Protein AF-A0A2V8MDI8-F1 (afdb_monomer_lite)

Radius of gyration: 28.92 Å; chains: 1; bounding box: 114×68×72 Å

Secondary structure (DSSP, 8-state):
----------------------PPPPPPP-EEEEEEE--TT-SS-TTS--EEEEEEEEETTTTEEEEEEEESS---TTEEEEEEEEE-S--GGG-EE-SSS-TT-EESEEEEEEEEEETTEEEEEEEEEEHHHHHTT-TTSSEES--EEEEETTEEEEEEEHHHH-S-SEEEEEEEEE-SS-EEEEESSSS-EEEETT-SS--S-EEETT--TTS--TT--PPPTTSPPEEEEE---SEEEEEE--TT--GGGGHHHHHHHTTTEEEEEEEPTTSTTPPPPPPPPTT--GGG-HHHHHHHHHHHHHHHHHT-SSPEEEEESTTHHHHHHHHHHH-TTT-SEEEEES------PBPTT-TTS-SBPPGGGHHHHIIIIIIIIIITTB-HHHHHH-SS-GGGG--S--

Structure (mmCIF, N/CA/C/O backbone):
data_AF-A0A2V8MDI8-F1
#
_entry.id   AF-A0A2V8MDI8-F1
#
loop_
_atom_site.group_PDB
_atom_site.id
_atom_site.type_symbol
_atom_site.label_atom_id
_atom_site.label_alt_id
_atom_site.label_comp_id
_atom_site.label_asym_id
_atom_site.label_entity_id
_atom_site.label_seq_id
_atom_site.pdbx_PDB_ins_code
_atom_site.Cartn_x
_atom_site.Cartn_y
_atom_site.Cartn_z
_atom_site.occupancy
_atom_site.B_iso_or_equiv
_atom_site.auth_seq_id
_atom_site.auth_comp_id
_atom_site.auth_asym_id
_atom_site.auth_atom_id
_atom_site.pdbx_PDB_model_num
ATOM 1 N N . MET A 1 1 ? 82.028 49.996 8.317 1.00 35.66 1 MET A N 1
ATOM 2 C CA . MET A 1 1 ? 81.806 48.561 8.607 1.00 35.66 1 MET A CA 1
ATOM 3 C C . MET A 1 1 ? 80.310 48.325 8.754 1.00 35.66 1 MET A C 1
ATOM 5 O O . MET A 1 1 ? 79.756 48.919 9.658 1.00 35.66 1 MET A O 1
ATOM 9 N N . ASN A 1 2 ? 79.725 47.508 7.859 1.00 35.44 2 ASN A N 1
ATOM 10 C CA . ASN A 1 2 ? 78.430 46.788 7.931 1.00 35.44 2 ASN A CA 1
ATOM 11 C C . ASN A 1 2 ? 77.159 47.577 8.335 1.00 35.44 2 ASN A C 1
ATOM 13 O O . ASN A 1 2 ? 77.135 48.230 9.357 1.00 35.44 2 ASN A O 1
ATOM 17 N N . LYS A 1 3 ? 75.997 47.499 7.679 1.00 35.97 3 LYS A N 1
ATOM 18 C CA . LYS A 1 3 ? 75.461 46.649 6.605 1.00 35.97 3 LYS A CA 1
ATOM 19 C C . LYS A 1 3 ? 74.169 47.324 6.098 1.00 35.97 3 LYS A C 1
ATOM 21 O O . LYS A 1 3 ? 73.467 47.983 6.857 1.00 35.97 3 LYS A O 1
ATOM 26 N N . ARG A 1 4 ? 73.864 47.104 4.818 1.00 37.66 4 ARG A N 1
ATOM 27 C CA . ARG A 1 4 ? 72.572 47.350 4.153 1.00 37.66 4 ARG A CA 1
ATOM 28 C C . ARG A 1 4 ? 71.419 46.646 4.893 1.00 37.66 4 ARG A C 1
ATOM 30 O O . ARG A 1 4 ? 71.612 45.501 5.285 1.00 37.66 4 ARG A O 1
ATOM 37 N N . GLN A 1 5 ? 70.216 47.225 4.917 1.00 37.34 5 GLN A N 1
ATOM 38 C CA . GLN A 1 5 ? 69.132 46.836 3.995 1.00 37.34 5 GLN A CA 1
ATOM 39 C C . GLN A 1 5 ? 67.846 47.645 4.212 1.00 37.34 5 GLN A C 1
ATOM 41 O O . GLN A 1 5 ? 67.424 47.947 5.321 1.00 37.34 5 GLN A O 1
ATOM 46 N N . SER A 1 6 ? 67.274 47.999 3.070 1.00 38.22 6 SER A N 1
ATOM 47 C CA . SER A 1 6 ? 66.087 48.793 2.811 1.00 38.22 6 SER A CA 1
ATOM 48 C C . SER A 1 6 ? 64.785 48.017 3.024 1.00 38.22 6 SER A C 1
ATOM 50 O O . SER A 1 6 ? 64.662 46.881 2.574 1.00 38.22 6 SER A O 1
ATOM 52 N N . SER A 1 7 ? 63.811 48.703 3.628 1.00 39.00 7 SER A N 1
ATOM 53 C CA . SER A 1 7 ? 62.407 48.818 3.200 1.00 39.00 7 SER A CA 1
ATOM 54 C C . SER A 1 7 ? 61.893 47.759 2.212 1.00 39.00 7 SER A C 1
ATOM 56 O O . SER A 1 7 ? 62.221 47.785 1.027 1.00 39.00 7 SER A O 1
ATOM 58 N N . THR A 1 8 ? 60.995 46.897 2.688 1.00 36.19 8 THR A N 1
ATOM 59 C CA . THR A 1 8 ? 59.968 46.259 1.855 1.00 36.19 8 THR A CA 1
ATOM 60 C C . THR A 1 8 ? 58.617 46.425 2.548 1.00 36.19 8 THR A C 1
ATOM 62 O O . THR A 1 8 ? 58.419 46.002 3.685 1.00 36.19 8 THR A O 1
ATOM 65 N N . SER A 1 9 ? 57.704 47.120 1.865 1.00 40.72 9 SER A N 1
ATOM 66 C CA . SER A 1 9 ? 56.305 47.276 2.261 1.00 40.72 9 SER A CA 1
ATOM 67 C C . SER A 1 9 ? 55.604 45.924 2.203 1.00 40.72 9 SER A C 1
ATOM 69 O O . SER A 1 9 ? 55.550 45.306 1.143 1.00 40.72 9 SER A O 1
ATOM 71 N N . ILE A 1 10 ? 55.036 45.483 3.324 1.00 39.34 10 ILE A N 1
ATOM 72 C CA . ILE A 1 10 ? 54.124 44.340 3.361 1.00 39.34 10 ILE A CA 1
ATOM 73 C C . ILE A 1 10 ? 52.701 44.897 3.368 1.00 39.34 10 ILE A C 1
ATOM 75 O O . ILE A 1 10 ? 52.201 45.375 4.387 1.00 39.34 10 ILE A O 1
ATOM 79 N N . SER A 1 11 ? 52.068 44.856 2.195 1.00 37.53 11 SER A N 1
ATOM 80 C CA . SER A 1 11 ? 50.639 45.093 2.010 1.00 37.53 11 SER A CA 1
ATOM 81 C C . SER A 1 11 ? 49.833 44.128 2.879 1.00 37.53 11 SER A C 1
ATOM 83 O O . SER A 1 11 ? 49.914 42.911 2.722 1.00 37.53 11 SER A O 1
ATOM 85 N N . ARG A 1 12 ? 49.031 44.675 3.795 1.00 35.91 12 ARG A N 1
ATOM 86 C CA . ARG A 1 12 ? 48.051 43.923 4.585 1.00 35.91 12 ARG A CA 1
ATOM 87 C C . ARG A 1 12 ? 46.831 43.612 3.716 1.00 35.91 12 ARG A C 1
ATOM 89 O O . ARG A 1 12 ? 45.889 44.395 3.679 1.00 35.91 12 ARG A O 1
ATOM 96 N N . ILE A 1 13 ? 46.839 42.470 3.034 1.00 41.38 13 ILE A N 1
ATOM 97 C CA . ILE A 1 13 ? 45.608 41.850 2.530 1.00 41.38 13 ILE A CA 1
ATOM 98 C C . ILE A 1 13 ? 45.066 40.975 3.662 1.00 41.38 13 ILE A C 1
ATOM 100 O O . ILE A 1 13 ? 45.601 39.908 3.951 1.00 41.38 13 ILE A O 1
ATOM 104 N N . ILE A 1 14 ? 44.024 41.456 4.338 1.00 41.16 14 ILE A N 1
ATOM 105 C CA . ILE A 1 14 ? 43.229 40.646 5.263 1.00 41.16 14 ILE A CA 1
ATOM 106 C C . ILE A 1 14 ? 42.260 39.832 4.401 1.00 41.16 14 ILE A C 1
ATOM 108 O O . ILE A 1 14 ? 41.264 40.357 3.911 1.00 41.16 14 ILE A O 1
ATOM 112 N N . VAL A 1 15 ? 42.572 38.554 4.183 1.00 37.84 15 VAL A N 1
ATOM 113 C CA . VAL A 1 15 ? 41.630 37.583 3.612 1.00 37.84 15 VAL A CA 1
ATOM 114 C C . VAL A 1 15 ? 40.701 37.137 4.739 1.00 37.84 15 VAL A C 1
ATOM 116 O O . VAL A 1 15 ? 41.093 36.359 5.606 1.00 37.84 15 VAL A O 1
ATOM 119 N N . LEU A 1 16 ? 39.471 37.653 4.750 1.00 36.50 16 LEU A N 1
ATOM 120 C CA . LEU A 1 16 ? 38.396 37.117 5.584 1.00 36.50 16 LEU A CA 1
ATOM 121 C C . LEU A 1 16 ? 37.930 35.796 4.950 1.00 36.50 16 LEU A C 1
ATOM 123 O O . LEU A 1 16 ? 37.140 35.787 4.008 1.00 36.50 16 LEU A O 1
ATOM 127 N N . LEU A 1 17 ? 38.455 34.670 5.434 1.00 38.25 17 LEU A N 1
ATOM 128 C CA . LEU A 1 17 ? 37.949 33.346 5.080 1.00 38.25 17 LEU A CA 1
ATOM 129 C C . LEU A 1 17 ? 36.625 33.136 5.833 1.00 38.25 17 LEU A C 1
ATOM 131 O O . LEU A 1 17 ? 36.609 32.731 6.995 1.00 38.25 17 LEU A O 1
ATOM 135 N N . ALA A 1 18 ? 35.501 33.461 5.197 1.00 40.12 18 ALA A N 1
ATOM 136 C CA . ALA A 1 18 ? 34.192 33.070 5.698 1.00 40.12 18 ALA A CA 1
ATOM 137 C C . ALA A 1 18 ? 34.060 31.545 5.556 1.00 40.12 18 ALA A C 1
ATOM 139 O O . ALA A 1 18 ? 33.726 31.040 4.484 1.00 40.12 18 ALA A O 1
ATOM 140 N N . LEU A 1 19 ? 34.341 30.806 6.635 1.00 35.66 19 LEU A N 1
ATOM 141 C CA . LEU A 1 19 ? 33.904 29.419 6.790 1.00 35.66 19 LEU A CA 1
ATOM 142 C C . LEU A 1 19 ? 32.373 29.413 6.827 1.00 35.66 19 LEU A C 1
ATOM 144 O O . LEU A 1 19 ? 31.744 29.459 7.882 1.00 35.66 19 LEU A O 1
ATOM 148 N N . THR A 1 20 ? 31.762 29.375 5.649 1.00 39.31 20 THR A N 1
ATOM 149 C CA . THR A 1 20 ? 30.387 28.920 5.510 1.00 39.31 20 THR A CA 1
ATOM 150 C C . THR A 1 20 ? 30.411 27.423 5.779 1.00 39.31 20 THR A C 1
ATOM 152 O O . THR A 1 20 ? 30.759 26.614 4.921 1.00 39.31 20 THR A O 1
ATOM 155 N N . VAL A 1 21 ? 30.082 27.046 7.014 1.00 40.62 21 VAL A N 1
ATOM 156 C CA . VAL A 1 21 ? 29.627 25.689 7.305 1.00 40.62 21 VAL A CA 1
ATOM 157 C C . VAL A 1 21 ? 28.322 25.535 6.533 1.00 40.62 21 VAL A C 1
ATOM 159 O O . VAL A 1 21 ? 27.250 25.898 7.010 1.00 40.62 21 VAL A O 1
ATOM 162 N N . THR A 1 22 ? 28.424 25.083 5.286 1.00 40.00 22 THR A N 1
ATOM 163 C CA . THR A 1 22 ? 27.281 24.569 4.549 1.00 40.00 22 THR A CA 1
ATOM 164 C C . THR A 1 22 ? 26.922 23.267 5.242 1.00 40.00 22 THR A C 1
ATOM 166 O O . THR A 1 22 ? 27.509 22.216 5.000 1.00 40.00 22 THR A O 1
ATOM 169 N N . THR A 1 23 ? 26.000 23.337 6.201 1.00 37.91 23 THR A N 1
ATOM 170 C CA . THR A 1 23 ? 25.294 22.130 6.602 1.00 37.91 23 THR A CA 1
ATOM 171 C C . THR A 1 23 ? 24.649 21.598 5.323 1.00 37.91 23 THR A C 1
ATOM 173 O O . THR A 1 23 ? 23.949 22.362 4.649 1.00 37.91 23 THR A O 1
ATOM 176 N N . PRO A 1 24 ? 24.926 20.349 4.900 1.00 40.81 24 PRO A N 1
ATOM 177 C CA . PRO A 1 24 ? 24.197 19.786 3.780 1.00 40.81 24 PRO A CA 1
ATOM 178 C C . PRO A 1 24 ? 22.722 19.908 4.142 1.00 40.81 24 PRO A C 1
ATOM 180 O O . PRO A 1 24 ? 22.312 19.469 5.222 1.00 40.81 24 PRO A O 1
ATOM 183 N N . ALA A 1 25 ? 21.947 20.583 3.289 1.00 42.53 25 ALA A N 1
ATOM 184 C CA . ALA A 1 25 ? 20.504 20.593 3.442 1.00 42.53 25 ALA A CA 1
ATOM 185 C C . ALA A 1 25 ? 20.081 19.128 3.618 1.00 42.53 25 ALA A C 1
ATOM 187 O O . ALA A 1 25 ? 20.572 18.285 2.855 1.00 42.53 25 ALA A O 1
ATOM 188 N N . PRO A 1 26 ? 19.269 18.792 4.638 1.00 45.97 26 PRO A N 1
ATOM 189 C CA . PRO A 1 26 ? 18.807 17.425 4.802 1.00 45.97 26 PRO A CA 1
ATOM 190 C C . PRO A 1 26 ? 18.234 16.995 3.458 1.00 45.97 26 PRO A C 1
ATOM 192 O O . PRO A 1 26 ? 17.391 17.702 2.899 1.00 45.97 26 PRO A O 1
ATOM 195 N N . ALA A 1 27 ? 18.782 15.916 2.892 1.00 56.91 27 ALA A N 1
ATOM 196 C CA . ALA A 1 27 ? 18.335 15.411 1.606 1.00 56.91 27 ALA A CA 1
ATOM 197 C C . ALA A 1 27 ? 16.815 15.272 1.691 1.00 56.91 27 ALA A C 1
ATOM 199 O O . ALA A 1 27 ? 16.312 14.561 2.563 1.00 56.91 27 ALA A O 1
ATOM 200 N N . ALA A 1 28 ? 16.093 16.033 0.865 1.00 60.69 28 ALA A N 1
ATOM 201 C CA . ALA A 1 28 ? 14.642 16.040 0.919 1.00 60.69 28 ALA A CA 1
ATOM 202 C C . ALA A 1 28 ? 14.148 14.598 0.763 1.00 60.69 28 ALA A C 1
ATOM 204 O O . ALA A 1 28 ? 14.608 13.879 -0.133 1.00 60.69 28 ALA A O 1
ATOM 205 N N . ALA A 1 29 ? 13.252 14.179 1.657 1.00 67.81 29 ALA A N 1
ATOM 206 C CA . ALA A 1 29 ? 12.680 12.844 1.635 1.00 67.81 29 ALA A CA 1
ATOM 207 C C . ALA A 1 29 ? 12.150 12.531 0.229 1.00 67.81 29 ALA A C 1
ATOM 209 O O . ALA A 1 29 ? 11.418 13.323 -0.375 1.00 67.81 29 ALA A O 1
ATOM 210 N N . GLN A 1 30 ? 12.560 11.391 -0.328 1.00 82.38 30 GLN A N 1
ATOM 211 C CA . GLN A 1 30 ? 12.100 10.985 -1.647 1.00 82.38 30 GLN A CA 1
ATOM 212 C C . GLN A 1 30 ? 10.733 10.324 -1.507 1.00 82.38 30 GLN A C 1
ATOM 214 O O . GLN A 1 30 ? 10.639 9.128 -1.240 1.00 82.38 30 GLN A O 1
ATOM 219 N N . VAL A 1 31 ? 9.680 11.119 -1.683 1.00 87.06 31 VAL A N 1
ATOM 220 C CA . VAL A 1 31 ? 8.302 10.629 -1.642 1.00 87.06 31 VAL A CA 1
ATOM 221 C C . VAL A 1 31 ? 7.923 10.027 -2.995 1.00 87.06 31 VAL A C 1
ATOM 223 O O . VAL A 1 31 ? 8.091 10.669 -4.036 1.00 87.06 31 VAL A O 1
ATOM 226 N N . TYR A 1 32 ? 7.420 8.793 -2.981 1.00 90.25 32 TYR A N 1
ATOM 227 C CA . TYR A 1 32 ? 6.930 8.082 -4.165 1.00 90.25 32 TYR A CA 1
ATOM 228 C C . TYR A 1 32 ? 5.430 7.828 -4.062 1.00 90.25 32 TYR A C 1
ATOM 230 O O . TYR A 1 32 ? 4.918 7.517 -2.991 1.00 90.25 32 TYR A O 1
ATOM 238 N N . THR A 1 33 ? 4.743 7.892 -5.200 1.00 89.50 33 THR A N 1
ATOM 239 C CA . THR A 1 33 ? 3.345 7.469 -5.347 1.00 89.50 33 THR A CA 1
ATOM 240 C C . THR A 1 33 ? 3.307 5.976 -5.631 1.00 89.50 33 THR A C 1
ATOM 242 O O . THR A 1 33 ? 3.827 5.541 -6.660 1.00 89.50 33 THR A O 1
ATOM 245 N N . VAL A 1 34 ? 2.685 5.185 -4.761 1.00 88.81 34 VAL A N 1
ATOM 246 C CA . VAL A 1 34 ? 2.497 3.750 -4.985 1.00 88.81 34 VAL A CA 1
ATOM 247 C C . VAL A 1 34 ? 1.394 3.529 -6.013 1.00 88.81 34 VAL A C 1
ATOM 249 O O . VAL A 1 34 ? 0.277 4.023 -5.864 1.00 88.81 34 VAL A O 1
ATOM 252 N N . LEU A 1 35 ? 1.722 2.767 -7.051 1.00 86.69 35 LEU A N 1
ATOM 253 C CA . LEU A 1 35 ? 0.827 2.434 -8.152 1.00 86.69 35 LEU A CA 1
ATOM 254 C C . LEU A 1 35 ? 0.089 1.120 -7.903 1.00 86.69 35 LEU A C 1
ATOM 256 O O . LEU A 1 35 ? -1.130 1.064 -8.041 1.00 86.69 35 LEU A O 1
ATOM 260 N N . THR A 1 36 ? 0.819 0.069 -7.530 1.00 84.69 36 THR A N 1
ATOM 261 C CA . THR A 1 36 ? 0.256 -1.270 -7.311 1.00 84.69 36 THR A CA 1
ATOM 262 C C . THR A 1 36 ? 1.203 -2.159 -6.491 1.00 84.69 36 THR A C 1
ATOM 264 O O . THR A 1 36 ? 2.363 -1.798 -6.272 1.00 84.69 36 THR A O 1
ATOM 267 N N . PHE A 1 37 ? 0.699 -3.318 -6.061 1.00 84.50 37 PHE A N 1
ATOM 268 C CA . PHE A 1 37 ? 1.418 -4.375 -5.344 1.00 84.50 37 PHE A CA 1
ATOM 269 C C . PHE A 1 37 ? 1.223 -5.723 -6.046 1.00 84.50 37 PHE A C 1
ATOM 271 O O . PHE A 1 37 ? 0.157 -5.935 -6.634 1.00 84.50 37 PHE A O 1
ATOM 278 N N . ASP A 1 38 ? 2.199 -6.620 -5.908 1.00 83.06 38 ASP A N 1
ATOM 279 C CA . ASP A 1 38 ? 2.033 -8.055 -6.187 1.00 83.06 38 ASP A CA 1
ATOM 280 C C . ASP A 1 38 ? 2.289 -8.915 -4.966 1.00 83.06 38 ASP A C 1
ATOM 282 O O . ASP A 1 38 ? 2.556 -8.397 -3.880 1.00 83.06 38 ASP A O 1
ATOM 286 N N . VAL A 1 39 ? 2.126 -10.224 -5.122 1.00 77.25 39 VAL A N 1
ATOM 287 C CA . VAL A 1 39 ? 2.213 -11.196 -4.040 1.00 77.25 39 VAL A CA 1
ATOM 288 C C . VAL A 1 39 ? 3.417 -12.071 -4.225 1.00 77.25 39 VAL A C 1
ATOM 290 O O . VAL A 1 39 ? 3.707 -12.531 -5.310 1.00 77.25 39 VAL A O 1
ATOM 293 N N . LYS A 1 40 ? 4.062 -12.376 -3.113 1.00 86.56 40 LYS A N 1
ATOM 294 C CA . LYS A 1 40 ? 5.263 -13.184 -3.110 1.00 86.56 40 LYS A CA 1
ATOM 295 C C . LYS A 1 40 ? 5.053 -14.552 -3.762 1.00 86.56 40 LYS A C 1
ATOM 297 O O . LYS A 1 40 ? 4.118 -15.284 -3.420 1.00 86.56 40 LYS A O 1
ATOM 302 N N . GLY A 1 41 ? 6.006 -14.932 -4.603 1.00 85.75 41 GLY A N 1
ATOM 303 C CA . GLY A 1 41 ? 6.132 -16.266 -5.177 1.00 85.75 41 GLY A CA 1
ATOM 304 C C . GLY A 1 41 ? 5.165 -16.563 -6.321 1.00 85.75 41 GLY A C 1
ATOM 305 O O . GLY A 1 41 ? 4.848 -17.735 -6.537 1.00 85.75 41 GLY A O 1
ATOM 306 N N . ASP A 1 42 ? 4.667 -15.544 -7.020 1.00 83.12 42 ASP A N 1
ATOM 307 C CA . ASP A 1 42 ? 3.931 -15.697 -8.282 1.00 83.12 42 ASP A CA 1
ATOM 308 C C . ASP A 1 42 ? 4.827 -15.601 -9.533 1.00 83.12 42 ASP A C 1
ATOM 310 O O . ASP A 1 42 ? 4.408 -16.035 -10.610 1.00 83.12 42 ASP A O 1
ATOM 314 N N . GLY A 1 43 ? 6.082 -15.167 -9.376 1.00 87.00 43 GLY A N 1
ATOM 315 C CA . GLY A 1 43 ? 7.115 -15.268 -10.405 1.00 87.00 43 GLY A CA 1
ATOM 316 C C . GLY A 1 43 ? 7.365 -16.705 -10.894 1.00 87.00 43 GLY A C 1
ATOM 317 O O . GLY A 1 43 ? 7.208 -17.692 -10.168 1.00 87.00 43 GLY A O 1
ATOM 318 N N . ARG A 1 44 ? 7.784 -16.833 -12.158 1.00 90.50 44 ARG A N 1
ATOM 319 C CA . ARG A 1 44 ? 7.941 -18.129 -12.845 1.00 90.50 44 ARG A CA 1
ATOM 320 C C . ARG A 1 44 ? 9.051 -19.011 -12.262 1.00 90.50 44 ARG A C 1
ATOM 322 O O . ARG A 1 44 ? 8.904 -20.233 -12.224 1.00 90.50 44 ARG A O 1
ATOM 329 N N . ASP A 1 45 ? 10.171 -18.405 -11.893 1.00 91.44 45 ASP A N 1
ATOM 330 C CA . ASP A 1 45 ? 11.357 -19.046 -11.336 1.00 91.44 45 ASP A CA 1
ATOM 331 C C . ASP A 1 45 ? 11.640 -18.460 -9.940 1.00 91.44 45 ASP A C 1
ATOM 333 O O . ASP A 1 45 ? 11.924 -17.262 -9.820 1.00 91.44 45 ASP A O 1
ATOM 337 N N . PRO A 1 46 ? 11.594 -19.278 -8.871 1.00 90.00 46 PRO A N 1
ATOM 338 C CA . PRO A 1 46 ? 11.837 -18.815 -7.506 1.00 90.00 46 PRO A CA 1
ATOM 339 C C . PRO A 1 46 ? 13.284 -18.358 -7.254 1.00 90.00 46 PRO A C 1
ATOM 341 O O . PRO A 1 46 ? 13.555 -17.774 -6.205 1.00 90.00 46 PRO A O 1
ATOM 344 N N . ALA A 1 47 ? 14.224 -18.632 -8.166 1.00 91.25 47 ALA A N 1
ATOM 345 C CA . ALA A 1 47 ? 15.606 -18.160 -8.076 1.00 91.25 47 ALA A CA 1
ATOM 346 C C . ALA A 1 47 ? 15.809 -16.741 -8.643 1.00 91.25 47 ALA A C 1
ATOM 348 O O . ALA A 1 47 ? 16.902 -16.182 -8.514 1.00 91.25 47 ALA A O 1
ATOM 349 N N . LEU A 1 48 ? 14.792 -16.159 -9.284 1.00 94.12 48 LEU A N 1
ATOM 350 C CA . LEU A 1 48 ? 14.857 -14.845 -9.924 1.00 94.12 48 LEU A CA 1
ATOM 351 C C . LEU A 1 48 ? 14.054 -13.787 -9.156 1.00 94.12 48 LEU A C 1
ATOM 353 O O . LEU A 1 48 ? 13.392 -14.067 -8.161 1.00 94.12 48 LEU A O 1
ATOM 357 N N . ALA A 1 49 ? 14.156 -12.538 -9.616 1.00 95.69 49 ALA A N 1
ATOM 358 C CA . ALA A 1 49 ? 13.476 -11.398 -9.012 1.00 95.69 49 ALA A CA 1
ATOM 359 C C . ALA A 1 49 ? 11.948 -11.576 -9.001 1.00 95.69 49 ALA A C 1
ATOM 361 O O . ALA A 1 49 ? 11.358 -11.902 -10.026 1.00 95.69 49 ALA A O 1
ATOM 362 N N . ASP A 1 50 ? 11.342 -11.299 -7.850 1.00 94.00 50 ASP A N 1
ATOM 363 C CA . ASP A 1 50 ? 9.906 -11.393 -7.562 1.00 94.00 50 ASP A CA 1
ATOM 364 C C . ASP A 1 50 ? 9.421 -10.007 -7.107 1.00 94.00 50 ASP A C 1
ATOM 366 O O . ASP A 1 50 ? 9.951 -9.458 -6.125 1.00 94.00 50 ASP A O 1
ATOM 370 N N . ALA A 1 51 ? 8.523 -9.386 -7.875 1.00 94.38 51 ALA A N 1
ATOM 371 C CA . ALA A 1 51 ? 8.134 -7.995 -7.701 1.00 94.38 51 ALA A CA 1
ATOM 372 C C . ALA A 1 51 ? 7.079 -7.837 -6.598 1.00 94.38 51 ALA A C 1
ATOM 374 O O . ALA A 1 51 ? 6.086 -8.541 -6.507 1.00 94.38 51 ALA A O 1
ATOM 375 N N . ALA A 1 52 ? 7.268 -6.834 -5.746 1.00 91.81 52 ALA A N 1
ATOM 376 C CA . ALA A 1 52 ? 6.391 -6.571 -4.610 1.00 91.81 52 ALA A CA 1
ATOM 377 C C . ALA A 1 52 ? 5.579 -5.283 -4.765 1.00 91.81 52 ALA A C 1
ATOM 379 O O . ALA A 1 52 ? 4.414 -5.226 -4.370 1.00 91.81 52 ALA A O 1
ATOM 380 N N . GLN A 1 53 ? 6.189 -4.215 -5.283 1.00 92.56 53 GLN A N 1
ATOM 381 C CA . GLN A 1 53 ? 5.540 -2.907 -5.386 1.00 92.56 53 GLN A CA 1
ATOM 382 C C . GLN A 1 53 ? 6.120 -2.082 -6.532 1.00 92.56 53 GLN A C 1
ATOM 384 O O . GLN A 1 53 ? 7.337 -1.971 -6.670 1.00 92.56 53 GLN A O 1
ATOM 389 N N . LEU A 1 54 ? 5.235 -1.436 -7.291 1.00 93.62 54 LEU A N 1
ATOM 390 C CA . LEU A 1 54 ? 5.590 -0.433 -8.282 1.00 93.62 54 LEU A CA 1
ATOM 391 C C . LEU A 1 54 ? 5.165 0.933 -7.755 1.00 93.62 54 LEU A C 1
ATOM 393 O O . LEU A 1 54 ? 4.007 1.139 -7.385 1.00 93.62 54 LEU A O 1
ATOM 397 N N . ALA A 1 55 ? 6.100 1.874 -7.741 1.00 93.69 55 ALA A N 1
ATOM 398 C CA . ALA A 1 55 ? 5.854 3.255 -7.363 1.00 93.69 55 ALA A CA 1
ATOM 399 C C . ALA A 1 55 ? 6.566 4.214 -8.323 1.00 93.69 55 ALA A C 1
ATOM 401 O O . ALA A 1 55 ? 7.542 3.839 -8.976 1.00 93.69 55 ALA A O 1
ATOM 402 N N . TYR A 1 56 ? 6.101 5.460 -8.402 1.00 94.12 56 TYR A N 1
ATOM 403 C CA . TYR A 1 56 ? 6.727 6.481 -9.240 1.00 94.12 56 TYR A CA 1
ATOM 404 C C . TYR A 1 56 ? 6.897 7.822 -8.531 1.00 94.12 56 TYR A C 1
ATOM 406 O O . TYR A 1 56 ? 6.164 8.167 -7.602 1.00 94.12 56 TYR A O 1
ATOM 414 N N . ARG A 1 57 ? 7.854 8.609 -9.018 1.00 92.75 57 ARG A N 1
ATOM 415 C CA . ARG A 1 57 ? 8.069 10.005 -8.633 1.00 92.75 57 ARG A CA 1
ATOM 416 C C . ARG A 1 57 ? 8.453 10.808 -9.867 1.00 92.75 57 ARG A C 1
ATOM 418 O O . ARG A 1 57 ? 9.348 10.405 -10.603 1.00 92.75 57 ARG A O 1
ATOM 425 N N . TYR A 1 58 ? 7.814 11.954 -10.073 1.00 92.25 58 TYR A N 1
ATOM 426 C CA . TYR A 1 58 ? 8.126 12.845 -11.190 1.00 92.25 58 TYR A CA 1
ATOM 427 C C . TYR A 1 58 ? 8.868 14.091 -10.705 1.00 92.25 58 TYR A C 1
ATOM 429 O O . TYR A 1 58 ? 8.312 14.906 -9.968 1.00 92.25 58 TYR A O 1
ATOM 437 N N . ASP A 1 59 ? 10.124 14.231 -11.122 1.00 91.38 59 ASP A N 1
ATOM 438 C CA . ASP A 1 59 ? 10.905 15.450 -10.937 1.00 91.38 59 ASP A CA 1
ATOM 439 C C . ASP A 1 59 ? 10.605 16.420 -12.087 1.00 91.38 59 ASP A C 1
ATOM 441 O O . ASP A 1 59 ? 11.130 16.291 -13.195 1.00 91.38 59 ASP A O 1
ATOM 445 N N . LYS A 1 60 ? 9.747 17.406 -11.807 1.00 89.50 60 LYS A N 1
ATOM 446 C CA . LYS A 1 60 ? 9.326 18.427 -12.779 1.00 89.50 60 LYS A CA 1
ATOM 447 C C . LYS A 1 60 ? 10.463 19.344 -13.224 1.00 89.50 60 LYS A C 1
ATOM 449 O O . LYS A 1 60 ? 10.393 19.874 -14.326 1.00 89.50 60 LYS A O 1
ATOM 454 N N . GLN A 1 61 ? 11.482 19.559 -12.388 1.00 90.56 61 GLN A N 1
ATOM 455 C CA . GLN A 1 61 ? 12.583 20.465 -12.730 1.00 90.56 61 GLN A CA 1
ATOM 456 C C . GLN A 1 61 ? 13.492 19.846 -13.792 1.00 90.56 61 GLN A C 1
ATOM 458 O O . GLN A 1 61 ? 13.986 20.552 -14.666 1.00 90.56 61 GLN A O 1
ATOM 463 N N . GLN A 1 62 ? 13.685 18.528 -13.729 1.00 93.06 62 GLN A N 1
ATOM 464 C CA . GLN A 1 62 ? 14.550 17.787 -14.651 1.00 93.06 62 GLN A CA 1
ATOM 465 C C . GLN A 1 62 ? 13.781 17.048 -15.758 1.00 93.06 62 GLN A C 1
ATOM 467 O O . GLN A 1 62 ? 14.402 16.401 -16.599 1.00 93.06 62 GLN A O 1
ATOM 472 N N . ASP A 1 63 ? 12.444 17.115 -15.748 1.00 94.44 63 ASP A N 1
ATOM 473 C CA . ASP A 1 63 ? 11.543 16.290 -16.568 1.00 94.44 63 ASP A CA 1
ATOM 474 C C . ASP A 1 63 ? 11.842 14.781 -16.451 1.00 94.44 63 ASP A C 1
ATOM 476 O O . ASP A 1 63 ? 11.758 14.023 -17.420 1.00 94.44 63 ASP A O 1
ATOM 480 N N . LEU A 1 64 ? 12.213 14.335 -15.245 1.00 95.44 64 LEU A N 1
ATOM 481 C CA . LEU A 1 64 ? 12.700 12.982 -14.986 1.00 95.44 64 LEU A CA 1
ATOM 482 C C . LEU A 1 64 ? 11.655 12.164 -14.224 1.00 95.44 64 LEU A C 1
ATOM 484 O O . LEU A 1 64 ? 11.267 12.501 -13.101 1.00 95.44 64 LEU A O 1
ATOM 488 N N . LEU A 1 65 ? 11.212 11.065 -14.830 1.00 96.00 65 LEU A N 1
ATOM 489 C CA . LEU A 1 65 ? 10.299 10.108 -14.223 1.00 96.00 65 LEU A CA 1
ATOM 490 C C . LEU A 1 65 ? 11.105 8.970 -13.594 1.00 96.00 65 LEU A C 1
ATOM 492 O O . LEU A 1 65 ? 11.818 8.241 -14.280 1.00 96.00 65 LEU A O 1
ATOM 496 N N . TRP A 1 66 ? 11.000 8.842 -12.275 1.00 96.75 66 TRP A N 1
ATOM 497 C CA . TRP A 1 66 ? 11.581 7.750 -11.505 1.00 96.75 66 TRP A CA 1
ATOM 498 C C . TRP A 1 66 ? 10.539 6.674 -11.260 1.00 96.75 66 TRP A C 1
ATOM 500 O O . TRP A 1 66 ? 9.487 6.962 -10.691 1.00 96.75 66 TRP A O 1
ATOM 510 N N . PHE A 1 67 ? 10.877 5.438 -11.599 1.00 97.75 67 PHE A N 1
ATOM 511 C CA . PHE A 1 67 ? 10.160 4.235 -11.206 1.00 97.75 67 PHE A CA 1
ATOM 512 C C . PHE A 1 67 ? 10.953 3.525 -10.113 1.00 97.75 67 PHE A C 1
ATOM 514 O O . PHE A 1 67 ? 12.163 3.341 -10.245 1.00 97.75 67 PHE A O 1
ATOM 521 N N . ARG A 1 68 ? 10.273 3.134 -9.038 1.00 96.62 68 ARG A N 1
ATOM 522 C CA . ARG A 1 68 ? 10.810 2.300 -7.961 1.00 96.62 68 ARG A CA 1
ATOM 523 C C . ARG A 1 68 ? 10.088 0.961 -7.998 1.00 96.62 68 ARG A C 1
ATOM 525 O O . ARG A 1 68 ? 8.869 0.923 -7.832 1.00 96.62 68 ARG A O 1
ATOM 532 N N . ILE A 1 69 ? 10.851 -0.106 -8.194 1.00 97.38 69 ILE A N 1
ATOM 533 C CA . ILE A 1 69 ? 10.361 -1.478 -8.251 1.00 97.38 69 ILE A CA 1
ATOM 534 C C . ILE A 1 69 ? 10.917 -2.198 -7.027 1.00 97.38 69 ILE A C 1
ATOM 536 O O . ILE A 1 69 ? 12.100 -2.534 -6.988 1.00 97.38 69 ILE A O 1
ATOM 540 N N . ALA A 1 70 ? 10.080 -2.358 -6.003 1.00 95.81 70 ALA A N 1
ATOM 541 C CA . ALA A 1 70 ? 10.424 -3.129 -4.815 1.00 95.81 70 ALA A CA 1
ATOM 542 C C . ALA A 1 70 ? 10.281 -4.615 -5.104 1.00 95.81 70 ALA A C 1
ATOM 544 O O . ALA A 1 70 ? 9.313 -5.006 -5.752 1.00 95.81 70 ALA A O 1
ATOM 545 N N . LEU A 1 71 ? 11.189 -5.424 -4.572 1.00 95.69 71 LEU A N 1
ATOM 546 C CA . LEU A 1 71 ? 11.174 -6.877 -4.687 1.00 95.69 71 LEU A CA 1
ATOM 547 C C . LEU A 1 71 ? 10.888 -7.530 -3.328 1.00 95.69 71 LEU A C 1
ATOM 549 O O . LEU A 1 71 ? 11.076 -6.918 -2.268 1.00 95.69 71 LEU A O 1
ATOM 553 N N . TYR A 1 72 ? 10.448 -8.786 -3.331 1.00 91.38 72 TYR A N 1
ATOM 554 C CA . TYR A 1 72 ? 10.384 -9.597 -2.107 1.00 91.38 72 TYR A CA 1
ATOM 555 C C . TYR A 1 72 ? 11.766 -10.070 -1.632 1.00 91.38 72 TYR A C 1
ATOM 557 O O . TYR A 1 72 ? 11.948 -10.329 -0.441 1.00 91.38 72 TYR A O 1
ATOM 565 N N . GLY A 1 73 ? 12.744 -10.128 -2.541 1.00 90.12 73 GLY A N 1
ATOM 566 C CA . GLY A 1 73 ? 14.149 -10.429 -2.264 1.00 90.12 73 GLY A CA 1
ATOM 567 C C . GLY A 1 73 ? 15.078 -9.221 -2.415 1.00 90.12 73 GLY A C 1
ATOM 568 O O . GLY A 1 73 ? 14.649 -8.101 -2.684 1.00 90.12 73 GLY A O 1
ATOM 569 N N . VAL A 1 74 ? 16.380 -9.456 -2.254 1.00 90.94 74 VAL A N 1
ATOM 570 C CA . VAL A 1 74 ? 17.410 -8.458 -2.578 1.00 90.94 74 VAL A CA 1
ATOM 571 C C . VAL A 1 74 ? 17.675 -8.509 -4.088 1.00 90.94 74 VAL A C 1
ATOM 573 O O . VAL A 1 74 ? 17.868 -9.608 -4.613 1.00 90.94 74 VAL A O 1
ATOM 576 N N . PRO A 1 75 ? 17.699 -7.368 -4.803 1.00 93.25 75 PRO A N 1
ATOM 577 C CA . PRO A 1 75 ? 18.099 -7.339 -6.205 1.00 93.25 75 PRO A CA 1
ATOM 578 C C . PRO A 1 75 ? 19.489 -7.953 -6.413 1.00 93.25 75 PRO A C 1
ATOM 580 O O . PRO A 1 75 ? 20.414 -7.690 -5.645 1.00 93.25 75 PRO A O 1
ATOM 583 N N . ASN A 1 76 ? 19.670 -8.731 -7.480 1.00 93.88 76 ASN A N 1
ATOM 584 C CA . ASN A 1 76 ? 21.005 -9.172 -7.875 1.00 93.88 76 ASN A CA 1
ATOM 585 C C . ASN A 1 76 ? 21.790 -7.975 -8.436 1.00 93.88 76 ASN A C 1
ATOM 587 O O . ASN A 1 76 ? 21.609 -7.573 -9.583 1.00 93.88 76 ASN A O 1
ATOM 591 N N . GLU A 1 77 ? 22.683 -7.409 -7.623 1.00 92.06 77 GLU A N 1
ATOM 592 C CA . GLU A 1 77 ? 23.468 -6.220 -7.984 1.00 92.06 77 GLU A CA 1
ATOM 593 C C . GLU A 1 77 ? 24.454 -6.449 -9.138 1.00 92.06 77 GLU A C 1
ATOM 595 O O . GLU A 1 77 ? 24.948 -5.492 -9.734 1.00 92.06 77 GLU A O 1
ATOM 600 N N . ASN A 1 78 ? 24.767 -7.704 -9.465 1.00 93.94 78 ASN A N 1
ATOM 601 C CA . ASN A 1 78 ? 25.683 -8.024 -10.556 1.00 93.94 78 ASN A CA 1
ATOM 602 C C . ASN A 1 78 ? 24.963 -8.175 -11.893 1.00 93.94 78 ASN A C 1
ATOM 604 O O . ASN A 1 78 ? 25.572 -7.911 -12.928 1.00 93.94 78 ASN A O 1
ATOM 608 N N . ALA A 1 79 ? 23.699 -8.595 -11.893 1.00 95.69 79 ALA A N 1
ATOM 609 C CA . ALA A 1 79 ? 22.905 -8.699 -13.108 1.00 95.69 79 ALA A CA 1
ATOM 610 C C . ALA A 1 79 ? 21.405 -8.707 -12.806 1.00 95.69 79 ALA A C 1
ATOM 612 O O . ALA A 1 79 ? 20.942 -9.487 -11.977 1.00 95.69 79 ALA A O 1
ATOM 613 N N . PHE A 1 80 ? 20.639 -7.891 -13.528 1.00 97.25 80 PHE A N 1
ATOM 614 C CA . PHE A 1 80 ? 19.181 -7.860 -13.422 1.00 97.25 80 PHE A CA 1
ATOM 615 C C . PHE A 1 80 ? 18.533 -7.405 -14.731 1.00 97.25 80 PHE A C 1
ATOM 617 O O . PHE A 1 80 ? 19.176 -6.793 -15.588 1.00 97.25 80 PHE A O 1
ATOM 624 N N . GLY A 1 81 ? 17.240 -7.693 -14.861 1.00 97.81 81 GLY A N 1
ATOM 625 C CA . GLY A 1 81 ? 16.388 -7.183 -15.926 1.00 97.81 81 GLY A CA 1
ATOM 626 C C . GLY A 1 81 ? 15.193 -6.443 -15.356 1.00 97.81 81 GLY A C 1
ATOM 627 O O . GLY A 1 81 ? 14.501 -6.958 -14.478 1.00 97.81 81 GLY A O 1
ATOM 628 N N . VAL A 1 82 ? 14.950 -5.242 -15.872 1.00 98.38 82 VAL A N 1
ATOM 629 C CA . VAL A 1 82 ? 13.710 -4.494 -15.665 1.00 98.38 82 VAL A CA 1
ATOM 630 C C . VAL A 1 82 ? 13.183 -4.013 -17.010 1.00 98.38 82 VAL A C 1
ATOM 632 O O . VAL A 1 82 ? 13.935 -3.468 -17.824 1.00 98.38 82 VAL A O 1
ATOM 635 N N . ASN A 1 83 ? 11.877 -4.157 -17.210 1.00 98.62 83 ASN A N 1
ATOM 636 C CA . ASN A 1 83 ? 11.137 -3.439 -18.235 1.00 98.62 83 ASN A CA 1
ATOM 637 C C . ASN A 1 83 ? 10.061 -2.568 -17.584 1.00 98.62 83 ASN A C 1
ATOM 639 O O . ASN A 1 83 ? 9.321 -3.041 -16.726 1.00 98.62 83 ASN A O 1
ATOM 643 N N . ILE A 1 84 ? 9.942 -1.311 -18.015 1.00 98.62 84 ILE A N 1
ATOM 644 C CA . ILE A 1 84 ? 8.727 -0.516 -17.799 1.00 98.62 84 ILE A CA 1
ATOM 645 C C . ILE A 1 84 ? 7.994 -0.485 -19.129 1.00 98.62 84 ILE A C 1
ATOM 647 O O . ILE A 1 84 ? 8.493 0.063 -20.115 1.00 98.62 84 ILE A O 1
ATOM 651 N N . VAL A 1 85 ? 6.838 -1.129 -19.160 1.00 98.38 85 VAL A N 1
ATOM 652 C CA . VAL A 1 85 ? 6.050 -1.359 -20.366 1.00 98.38 85 VAL A CA 1
ATOM 653 C C . VAL A 1 85 ? 4.907 -0.350 -20.347 1.00 98.38 85 VAL A C 1
ATOM 655 O O . VAL A 1 85 ? 4.145 -0.291 -19.379 1.00 98.38 85 VAL A O 1
ATOM 658 N N . ILE A 1 86 ? 4.830 0.501 -21.370 1.00 98.44 86 ILE A N 1
ATOM 659 C CA . ILE A 1 86 ? 4.068 1.751 -21.303 1.00 98.44 86 ILE A CA 1
ATOM 660 C C . ILE A 1 86 ? 3.093 1.851 -22.475 1.00 98.44 86 ILE A C 1
ATOM 662 O O . ILE A 1 86 ? 3.472 1.784 -23.646 1.00 98.44 86 ILE A O 1
ATOM 666 N N . ASP A 1 87 ? 1.831 2.078 -22.134 1.00 97.62 87 ASP A N 1
ATOM 667 C CA . ASP A 1 87 ? 0.838 2.647 -23.032 1.00 97.62 87 ASP A CA 1
ATOM 668 C C . ASP A 1 87 ? 0.856 4.169 -22.856 1.00 97.62 87 ASP A C 1
ATOM 670 O O . ASP A 1 87 ? 0.337 4.714 -21.871 1.00 97.62 87 ASP A O 1
ATOM 674 N N . SER A 1 88 ? 1.475 4.860 -23.813 1.00 95.12 88 SER A N 1
ATOM 675 C CA . SER A 1 88 ? 1.532 6.322 -23.847 1.00 95.12 88 SER A CA 1
ATOM 676 C C . SER A 1 88 ? 0.329 6.948 -24.565 1.00 95.12 88 SER A C 1
ATOM 678 O O . SER A 1 88 ? 0.317 8.140 -24.885 1.00 95.12 88 SER A O 1
ATOM 680 N N . GLY A 1 89 ? -0.718 6.167 -24.834 1.00 89.38 89 GLY A N 1
ATOM 681 C CA . GLY A 1 89 ? -1.908 6.615 -25.544 1.00 89.38 89 GLY A CA 1
ATOM 682 C C . GLY A 1 89 ? -1.725 6.684 -27.063 1.00 89.38 89 GLY A C 1
ATOM 683 O O . GLY A 1 89 ? -2.414 7.494 -27.685 1.00 89.38 89 GLY A O 1
ATOM 684 N N . GLY A 1 90 ? -0.742 5.981 -27.637 1.00 83.31 90 GLY A N 1
ATOM 685 C CA . GLY A 1 90 ? -0.541 5.901 -29.086 1.00 83.31 90 GLY A CA 1
ATOM 686 C C . GLY A 1 90 ? -1.692 5.192 -29.807 1.00 83.31 90 GLY A C 1
ATOM 687 O O . GLY A 1 90 ? -2.572 4.609 -29.176 1.00 83.31 90 GLY A O 1
ATOM 688 N N . ASP A 1 91 ? -1.695 5.235 -31.138 1.00 87.75 91 ASP A N 1
ATOM 689 C CA . ASP A 1 91 ? -2.722 4.554 -31.932 1.00 87.75 91 ASP A CA 1
ATOM 690 C C . ASP A 1 91 ? -2.631 3.033 -31.762 1.00 87.75 91 ASP A C 1
ATOM 692 O O . ASP A 1 91 ? -1.534 2.471 -31.701 1.00 87.75 91 ASP A O 1
ATOM 696 N N . ASP A 1 92 ? -3.772 2.338 -31.778 1.00 86.62 92 ASP A N 1
ATOM 697 C CA . ASP A 1 92 ? -3.829 0.877 -31.608 1.00 86.62 92 ASP A CA 1
ATOM 698 C C . ASP A 1 92 ? -2.974 0.104 -32.623 1.00 86.62 92 ASP A C 1
ATOM 700 O O . ASP A 1 92 ? -2.439 -0.953 -32.292 1.00 86.62 92 ASP A O 1
ATOM 704 N N . ALA A 1 93 ? -2.793 0.641 -33.835 1.00 88.94 93 ALA A N 1
ATOM 705 C CA . ALA A 1 93 ? -1.935 0.054 -34.867 1.00 88.94 93 ALA A CA 1
ATOM 706 C C . ALA A 1 93 ? -0.438 0.061 -34.499 1.00 88.94 93 ALA A C 1
ATOM 708 O O . ALA A 1 93 ? 0.340 -0.705 -35.062 1.00 88.94 93 ALA A O 1
ATOM 709 N N . THR A 1 94 ? -0.035 0.923 -33.563 1.00 90.25 94 THR A N 1
ATOM 710 C CA . THR A 1 94 ? 1.352 1.070 -33.089 1.00 90.25 94 THR A CA 1
ATOM 711 C C . THR A 1 94 ? 1.612 0.338 -31.777 1.00 90.25 94 THR A C 1
ATOM 713 O O . THR A 1 94 ? 2.713 0.423 -31.236 1.00 90.25 94 THR A O 1
ATOM 716 N N . ARG A 1 95 ? 0.609 -0.385 -31.266 1.00 95.56 95 ARG A N 1
ATOM 717 C CA . ARG A 1 95 ? 0.685 -1.126 -30.011 1.00 95.56 95 ARG A CA 1
ATOM 718 C C . ARG A 1 95 ? 0.848 -2.620 -30.252 1.00 95.56 95 ARG A C 1
ATOM 720 O O . ARG A 1 95 ? 0.356 -3.168 -31.235 1.00 95.56 95 ARG A O 1
ATOM 727 N N . MET A 1 96 ? 1.466 -3.304 -29.297 1.00 96.69 96 MET A N 1
ATOM 728 C CA . MET A 1 96 ? 1.501 -4.767 -29.256 1.00 96.69 96 MET A CA 1
ATOM 729 C C . MET A 1 96 ? 1.191 -5.284 -27.856 1.00 96.69 96 MET A C 1
ATOM 731 O O . MET A 1 96 ? 1.366 -4.567 -26.872 1.00 96.69 96 MET A O 1
ATOM 735 N N . ASN A 1 97 ? 0.734 -6.533 -27.768 1.00 96.88 97 ASN A N 1
ATOM 736 C CA . ASN A 1 97 ? 0.545 -7.195 -26.482 1.00 96.88 97 ASN A CA 1
ATOM 737 C C . ASN A 1 97 ? 1.904 -7.445 -25.815 1.00 96.88 97 ASN A C 1
ATOM 739 O O . ASN A 1 97 ? 2.862 -7.854 -26.479 1.00 96.88 97 ASN A O 1
ATOM 743 N N . TRP A 1 98 ? 1.969 -7.249 -24.501 1.00 96.38 98 TRP A N 1
ATOM 744 C CA . TRP A 1 98 ? 3.107 -7.672 -23.696 1.00 96.38 98 TRP A CA 1
ATOM 745 C C . TRP A 1 98 ? 3.288 -9.192 -23.776 1.00 96.38 98 TRP A C 1
ATOM 747 O O . TRP A 1 98 ? 2.319 -9.954 -23.758 1.00 96.38 98 TRP A O 1
ATOM 757 N N . TRP A 1 99 ? 4.536 -9.645 -23.897 1.00 94.31 99 TRP A N 1
ATOM 758 C CA . TRP A 1 99 ? 4.845 -11.068 -24.076 1.00 94.31 99 TRP A CA 1
ATOM 759 C C . TRP A 1 99 ? 5.061 -11.832 -22.763 1.00 94.31 99 TRP A C 1
ATOM 761 O O . TRP A 1 99 ? 5.186 -13.057 -22.811 1.00 94.31 99 TRP A O 1
ATOM 771 N N . GLY A 1 100 ? 5.123 -11.139 -21.620 1.00 92.69 100 GLY A N 1
ATOM 772 C CA . GLY A 1 100 ? 5.259 -11.744 -20.292 1.00 92.69 100 GLY A CA 1
ATOM 773 C C . GLY A 1 100 ? 3.970 -12.408 -19.785 1.00 92.69 100 GLY A C 1
ATOM 774 O O . GLY A 1 100 ? 3.206 -13.007 -20.549 1.00 92.69 100 GLY A O 1
ATOM 775 N N . GLY A 1 101 ? 3.739 -12.332 -18.478 1.00 88.19 101 GLY A N 1
ATOM 776 C CA . GLY A 1 101 ? 2.564 -12.857 -17.781 1.00 88.19 101 GLY A CA 1
ATOM 777 C C . GLY A 1 101 ? 1.285 -12.064 -18.070 1.00 88.19 101 GLY A C 1
ATOM 778 O O . GLY A 1 101 ? 0.257 -12.657 -18.403 1.00 88.19 101 GLY A O 1
ATOM 779 N N . ASN A 1 102 ? 1.348 -10.730 -18.054 1.00 91.00 102 ASN A N 1
ATOM 780 C CA . ASN A 1 102 ? 0.218 -9.834 -18.315 1.00 91.00 102 ASN A CA 1
ATOM 781 C C . ASN A 1 102 ? -0.021 -9.638 -19.826 1.00 91.00 102 ASN A C 1
ATOM 783 O O . ASN A 1 102 ? 0.116 -8.549 -20.385 1.00 91.00 102 ASN A O 1
ATOM 787 N N . LYS A 1 103 ? -0.396 -10.724 -20.510 1.00 91.81 103 LYS A N 1
ATOM 788 C CA . LYS A 1 103 ? -0.561 -10.776 -21.979 1.00 91.81 103 LYS A CA 1
ATOM 789 C C . LYS A 1 103 ? -1.692 -9.909 -22.532 1.00 91.81 103 LYS A C 1
ATOM 791 O O . LYS A 1 103 ? -1.798 -9.732 -23.745 1.00 91.81 103 LYS A O 1
ATOM 796 N N . THR A 1 104 ? -2.571 -9.415 -21.664 1.00 91.31 104 THR A N 1
ATOM 797 C CA . THR A 1 104 ? -3.682 -8.535 -22.046 1.00 91.31 104 THR A CA 1
ATOM 798 C C . THR A 1 104 ? -3.266 -7.076 -22.167 1.00 91.31 104 THR A C 1
ATOM 800 O O . THR A 1 104 ? -3.960 -6.307 -22.832 1.00 91.31 104 THR A O 1
ATOM 803 N N . PHE A 1 105 ? -2.158 -6.679 -21.533 1.00 94.44 105 PHE A N 1
ATOM 804 C CA . PHE A 1 105 ? -1.680 -5.307 -21.607 1.00 94.44 105 PHE A CA 1
ATOM 805 C C . PHE A 1 105 ? -1.073 -5.021 -22.984 1.00 94.44 105 PHE A C 1
ATOM 807 O O . PHE A 1 105 ? -0.240 -5.781 -23.480 1.00 94.44 105 PHE A O 1
ATOM 814 N N . LYS A 1 106 ? -1.491 -3.912 -23.598 1.00 97.00 106 LYS A N 1
ATOM 815 C CA . LYS A 1 106 ? -0.959 -3.414 -24.869 1.00 97.00 106 LYS A CA 1
ATOM 816 C C . LYS A 1 106 ? -0.096 -2.193 -24.621 1.00 97.00 106 LYS A C 1
ATOM 818 O O . LYS A 1 106 ? -0.498 -1.322 -23.861 1.00 97.00 106 LYS A O 1
ATOM 823 N N . PHE A 1 107 ? 1.040 -2.104 -25.299 1.00 98.00 107 PHE A N 1
ATOM 824 C CA . PHE A 1 107 ? 2.001 -1.024 -25.096 1.00 98.00 107 PHE A CA 1
ATOM 825 C C . PHE A 1 107 ? 2.542 -0.487 -26.419 1.00 98.00 107 PHE A C 1
ATOM 827 O O . PHE A 1 107 ? 2.544 -1.198 -27.424 1.00 98.00 107 PHE A O 1
ATOM 834 N N . ASP A 1 108 ? 3.013 0.760 -26.399 1.00 97.81 108 ASP A N 1
ATOM 835 C CA . ASP A 1 108 ? 3.642 1.454 -27.535 1.00 97.81 108 ASP A CA 1
ATOM 836 C C . ASP A 1 108 ? 5.070 1.950 -27.228 1.00 97.81 108 ASP A C 1
ATOM 838 O O . ASP A 1 108 ? 5.808 2.351 -28.138 1.00 97.81 108 ASP A O 1
ATOM 842 N N . LYS A 1 109 ? 5.477 1.912 -25.953 1.00 98.19 109 LYS A N 1
ATOM 843 C CA . LYS A 1 109 ? 6.816 2.271 -25.481 1.00 98.19 109 LYS A CA 1
ATOM 844 C C . LYS A 1 109 ? 7.331 1.254 -24.475 1.00 98.19 109 LYS A C 1
ATOM 846 O O . LYS A 1 109 ? 6.578 0.703 -23.672 1.00 98.19 109 LYS A O 1
ATOM 851 N N . LEU A 1 110 ? 8.639 1.041 -24.507 1.00 98.44 110 LEU A N 1
ATOM 852 C CA . LEU A 1 110 ? 9.332 0.115 -23.628 1.00 98.44 110 LEU A CA 1
ATOM 853 C C . LEU A 1 110 ? 10.593 0.777 -23.083 1.00 98.44 110 LEU A C 1
ATOM 855 O O . LEU A 1 110 ? 11.488 1.124 -23.846 1.00 98.44 110 LEU A O 1
ATOM 859 N N . VAL A 1 111 ? 10.685 0.921 -21.766 1.00 98.75 111 VAL A N 1
ATOM 860 C CA . VAL A 1 111 ? 11.944 1.250 -21.088 1.00 98.75 111 VAL A CA 1
ATOM 861 C C . VAL A 1 111 ? 12.600 -0.065 -20.695 1.00 98.75 111 VAL A C 1
ATOM 863 O O . VAL A 1 111 ? 11.968 -0.879 -20.025 1.00 98.75 111 VAL A O 1
ATOM 866 N N . THR A 1 112 ? 13.849 -0.278 -21.093 1.00 98.62 112 THR A N 1
ATOM 867 C CA . THR A 1 112 ? 14.574 -1.535 -20.868 1.00 98.62 11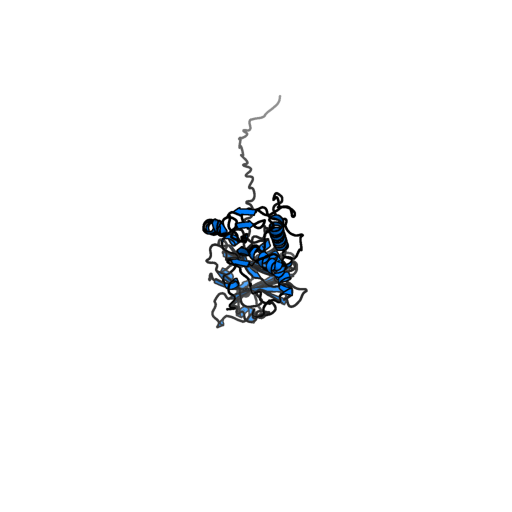2 THR A CA 1
ATOM 868 C C . THR A 1 112 ? 15.875 -1.273 -20.129 1.00 98.62 112 THR A C 1
ATOM 870 O O . THR A 1 112 ? 16.677 -0.442 -20.551 1.00 98.62 112 THR A O 1
ATOM 873 N N . ALA A 1 113 ? 16.093 -2.016 -19.049 1.00 98.31 113 ALA A N 1
ATOM 874 C CA . ALA A 1 113 ? 17.357 -2.107 -18.335 1.00 98.31 113 ALA A CA 1
ATOM 875 C C . ALA A 1 113 ? 17.682 -3.585 -18.100 1.00 98.31 113 ALA A C 1
ATOM 877 O O . ALA A 1 113 ? 17.337 -4.150 -17.065 1.00 98.31 113 ALA A O 1
ATOM 878 N N . TRP A 1 114 ? 18.305 -4.222 -19.088 1.00 97.94 114 TRP A N 1
ATOM 879 C CA . TRP A 1 114 ? 18.814 -5.591 -18.994 1.00 97.94 114 TRP A CA 1
ATOM 880 C C . TRP A 1 114 ? 20.325 -5.525 -18.912 1.00 97.94 114 TRP A C 1
ATOM 882 O O . TRP A 1 114 ? 20.992 -5.229 -19.908 1.00 97.94 114 TRP A O 1
ATOM 892 N N . VAL A 1 115 ? 20.853 -5.700 -17.704 1.00 97.88 115 VAL A N 1
ATOM 893 C CA . VAL A 1 115 ? 22.204 -5.245 -17.392 1.00 97.88 115 VAL A CA 1
ATOM 894 C C . VAL A 1 115 ? 23.032 -6.261 -16.636 1.00 97.88 115 VAL A C 1
ATOM 896 O O . VAL A 1 115 ? 22.537 -6.993 -15.785 1.00 97.88 115 VAL A O 1
ATOM 899 N N . THR A 1 116 ? 24.332 -6.215 -16.897 1.00 97.38 116 THR A N 1
ATOM 900 C CA . THR A 1 116 ? 25.383 -6.833 -16.094 1.00 97.38 116 THR A CA 1
ATOM 901 C C . THR A 1 116 ? 26.316 -5.736 -15.593 1.00 97.38 116 THR A C 1
ATOM 903 O O . THR A 1 116 ? 26.624 -4.778 -16.310 1.00 97.38 116 THR A O 1
ATOM 906 N N . ARG A 1 117 ? 26.764 -5.839 -14.344 1.00 94.25 117 ARG A N 1
ATOM 907 C CA . ARG A 1 117 ? 27.693 -4.886 -13.745 1.00 94.25 117 ARG A CA 1
ATOM 908 C C . ARG A 1 117 ? 29.103 -5.138 -14.274 1.00 94.25 117 ARG A C 1
ATOM 910 O O . ARG A 1 117 ? 29.679 -6.195 -14.044 1.00 94.25 117 ARG A O 1
ATOM 917 N N . GLY A 1 118 ? 29.658 -4.153 -14.971 1.00 90.94 118 GLY A N 1
ATOM 918 C CA . GLY A 1 118 ? 31.059 -4.119 -15.381 1.00 90.94 118 GLY A CA 1
ATOM 919 C C . GLY A 1 118 ? 31.871 -3.097 -14.583 1.00 90.94 118 GLY A C 1
ATOM 920 O O . GLY A 1 118 ? 31.358 -2.405 -13.701 1.00 90.94 118 GLY A O 1
ATOM 921 N N . ASN A 1 119 ? 33.147 -2.947 -14.945 1.00 88.31 119 ASN A N 1
ATOM 922 C CA . ASN A 1 119 ? 34.086 -2.037 -14.268 1.00 88.31 119 ASN A CA 1
ATOM 923 C C . ASN A 1 119 ? 33.659 -0.560 -14.321 1.00 88.31 119 ASN A C 1
ATOM 925 O O . ASN A 1 119 ? 33.980 0.208 -13.420 1.00 88.31 119 ASN A O 1
ATOM 929 N N . ASN A 1 120 ? 32.908 -0.177 -15.357 1.00 87.81 120 ASN A N 1
ATOM 930 C CA . ASN A 1 120 ? 32.462 1.198 -15.599 1.00 87.81 120 ASN A CA 1
ATOM 931 C C . ASN A 1 120 ? 30.960 1.385 -15.316 1.00 87.81 120 ASN A C 1
ATOM 933 O O . ASN A 1 120 ? 30.338 2.294 -15.857 1.00 87.81 120 ASN A O 1
ATOM 937 N N . GLY A 1 121 ? 30.368 0.504 -14.502 1.00 90.81 121 GLY A N 1
ATOM 938 C CA . GLY A 1 121 ? 28.934 0.491 -14.213 1.00 90.81 121 GLY A CA 1
ATOM 939 C C . GLY A 1 121 ? 28.169 -0.560 -15.016 1.00 90.81 121 GLY A C 1
ATOM 940 O O . GLY A 1 121 ? 28.749 -1.513 -15.539 1.00 90.81 121 GLY A O 1
ATOM 941 N N . TYR A 1 122 ? 26.848 -0.410 -15.066 1.00 95.25 122 TYR A N 1
ATOM 942 C CA . TYR A 1 122 ? 25.957 -1.345 -15.748 1.00 95.25 122 TYR A CA 1
ATOM 943 C C . TYR A 1 122 ? 26.083 -1.254 -17.271 1.00 95.25 122 TYR A C 1
ATOM 945 O O . TYR A 1 122 ? 26.110 -0.163 -17.836 1.00 95.25 122 TYR A O 1
ATOM 953 N N . GLN A 1 123 ? 26.139 -2.413 -17.923 1.00 95.81 123 GLN A N 1
ATOM 954 C CA . GLN A 1 123 ? 26.235 -2.569 -19.375 1.00 95.81 123 GLN A CA 1
ATOM 955 C C . GLN A 1 123 ? 25.194 -3.580 -19.851 1.00 95.81 123 GLN A C 1
ATOM 957 O O . GLN A 1 123 ? 24.852 -4.498 -19.111 1.00 95.81 123 GLN A O 1
ATOM 962 N N . GLY A 1 124 ? 24.716 -3.431 -21.084 1.00 96.25 124 GLY A N 1
ATOM 963 C CA . GLY A 1 124 ? 23.722 -4.319 -21.684 1.00 96.25 124 GLY A CA 1
ATOM 964 C C . GLY A 1 124 ? 22.717 -3.538 -22.523 1.00 96.25 124 GLY A C 1
ATOM 965 O O . GLY A 1 124 ? 23.046 -2.489 -23.082 1.00 96.25 124 GLY A O 1
ATOM 966 N N . THR A 1 125 ? 21.485 -4.032 -22.610 1.00 97.94 125 THR A N 1
ATOM 967 C CA . THR A 1 125 ? 20.407 -3.326 -23.309 1.00 97.94 125 THR A CA 1
ATOM 968 C C . THR A 1 125 ? 19.779 -2.313 -22.365 1.00 97.94 125 THR A C 1
ATOM 970 O O . THR A 1 125 ? 19.006 -2.660 -21.472 1.00 97.94 125 THR A O 1
ATOM 973 N N . ILE A 1 126 ? 20.146 -1.049 -22.561 1.00 98.44 126 ILE A N 1
ATOM 974 C CA . ILE A 1 126 ? 19.710 0.077 -21.736 1.00 98.44 126 ILE A CA 1
ATOM 975 C C . ILE A 1 126 ? 19.081 1.119 -22.654 1.00 98.44 126 ILE A C 1
ATOM 977 O O . ILE A 1 126 ? 19.733 1.578 -23.598 1.00 98.44 126 ILE A O 1
ATOM 981 N N . GLY A 1 127 ? 17.843 1.516 -22.373 1.00 98.56 127 GLY A N 1
ATOM 982 C CA . GLY A 1 127 ? 17.226 2.673 -23.011 1.00 98.56 127 GLY A CA 1
ATOM 983 C C . GLY A 1 127 ? 15.736 2.538 -23.276 1.00 98.56 127 GLY A C 1
ATOM 984 O O . GLY A 1 127 ? 15.033 1.843 -22.543 1.00 98.56 127 GLY A O 1
ATOM 985 N N . VAL A 1 128 ? 15.259 3.234 -24.306 1.00 98.81 128 VAL A N 1
ATOM 986 C CA . VAL A 1 128 ? 13.841 3.304 -24.674 1.00 98.81 128 VAL A CA 1
ATOM 987 C C . VAL A 1 128 ? 13.648 2.799 -26.095 1.00 98.81 128 VAL A C 1
ATOM 989 O O . VAL A 1 128 ? 14.399 3.165 -27.001 1.00 98.81 128 VAL A O 1
ATOM 992 N N . GLY A 1 129 ? 12.634 1.966 -26.290 1.00 98.31 129 GLY A N 1
ATOM 993 C CA . GLY A 1 129 ? 12.228 1.463 -27.591 1.00 98.31 129 GLY A CA 1
ATOM 994 C C . GLY A 1 129 ? 10.722 1.526 -27.816 1.00 98.31 129 GLY A C 1
ATOM 995 O O . GLY A 1 129 ? 9.947 1.915 -26.937 1.00 98.31 129 GLY A O 1
ATOM 996 N N . ASP A 1 130 ? 10.319 1.134 -29.017 1.00 97.62 130 ASP A N 1
ATOM 997 C CA . ASP A 1 130 ? 8.927 0.996 -29.443 1.00 97.62 130 ASP A CA 1
ATOM 998 C C . ASP A 1 130 ? 8.645 -0.402 -30.016 1.00 97.62 130 ASP A C 1
ATOM 1000 O O . ASP A 1 130 ? 9.505 -1.284 -30.040 1.00 97.62 130 ASP A O 1
ATOM 1004 N N . VAL A 1 131 ? 7.416 -0.614 -30.489 1.00 97.06 131 VAL A N 1
ATOM 1005 C CA . VAL A 1 131 ? 6.974 -1.892 -31.067 1.00 97.06 131 VAL A CA 1
ATOM 1006 C C . VAL A 1 131 ? 7.793 -2.299 -32.295 1.00 97.06 131 VAL A C 1
ATOM 1008 O O . VAL A 1 131 ? 8.084 -3.483 -32.471 1.00 97.06 131 VAL A O 1
ATOM 1011 N N . ALA A 1 132 ? 8.209 -1.346 -33.134 1.00 96.75 132 ALA A N 1
ATOM 1012 C CA . ALA A 1 132 ? 9.054 -1.644 -34.288 1.00 96.75 132 ALA A CA 1
ATOM 1013 C C . ALA A 1 132 ? 10.432 -2.158 -33.841 1.00 96.75 132 ALA A C 1
ATOM 1015 O O . ALA A 1 132 ? 10.902 -3.180 -34.348 1.00 96.75 132 ALA A O 1
ATOM 1016 N N . GLY A 1 133 ? 11.032 -1.508 -32.840 1.00 97.56 133 GLY A N 1
ATOM 1017 C CA . GLY A 1 133 ? 12.271 -1.948 -32.204 1.00 97.56 133 GLY A CA 1
ATOM 1018 C C . GLY A 1 133 ? 12.149 -3.330 -31.579 1.00 97.56 133 GLY A C 1
ATOM 1019 O O . GLY A 1 133 ? 12.977 -4.198 -31.846 1.00 97.56 133 GLY A O 1
ATOM 1020 N N . VAL A 1 134 ? 11.084 -3.581 -30.814 1.00 96.31 134 VAL A N 1
ATOM 1021 C CA . VAL A 1 134 ? 10.816 -4.897 -30.213 1.00 96.31 134 VAL A CA 1
ATOM 1022 C C . VAL A 1 134 ? 10.734 -5.993 -31.277 1.00 96.31 134 VAL A C 1
ATOM 1024 O O . VAL A 1 134 ? 11.412 -7.013 -31.148 1.00 96.31 134 VAL A O 1
ATOM 1027 N N . ASN A 1 135 ? 9.980 -5.776 -32.359 1.00 96.44 135 ASN A N 1
ATOM 1028 C CA . ASN A 1 135 ? 9.868 -6.740 -33.461 1.00 96.44 135 ASN A CA 1
ATOM 1029 C C . ASN A 1 135 ? 11.219 -7.000 -34.151 1.00 96.44 135 ASN A C 1
ATOM 1031 O O . ASN A 1 135 ? 11.491 -8.120 -34.585 1.00 96.44 135 ASN A O 1
ATOM 1035 N N . ALA A 1 136 ? 12.088 -5.988 -34.201 1.00 97.56 136 ALA A N 1
ATOM 1036 C CA . ALA A 1 136 ? 13.457 -6.088 -34.703 1.00 97.56 136 ALA A CA 1
ATOM 1037 C C . ALA A 1 136 ? 14.477 -6.587 -33.654 1.00 97.56 136 ALA A C 1
ATOM 1039 O O . ALA A 1 136 ? 15.670 -6.651 -33.951 1.00 97.56 136 ALA A O 1
ATOM 1040 N N . LYS A 1 137 ? 14.037 -6.948 -32.438 1.00 95.81 137 LYS A N 1
ATOM 1041 C CA . LYS A 1 137 ? 14.884 -7.329 -31.288 1.00 95.81 137 LYS A CA 1
ATOM 1042 C C . LYS A 1 137 ? 15.872 -6.238 -30.841 1.00 95.81 137 LYS A C 1
ATOM 1044 O O . LYS A 1 137 ? 16.923 -6.532 -30.280 1.00 95.81 137 LYS A O 1
ATOM 1049 N N . GLN A 1 138 ? 15.523 -4.975 -31.061 1.00 97.19 138 GLN A N 1
ATOM 1050 C CA . GLN A 1 138 ? 16.252 -3.785 -30.626 1.00 97.19 138 GLN A CA 1
ATOM 1051 C C . GLN A 1 138 ? 15.410 -3.022 -29.592 1.00 97.19 138 GLN A C 1
ATOM 1053 O O . GLN A 1 138 ? 14.733 -2.050 -29.915 1.00 97.19 138 GLN A O 1
ATOM 1058 N N . LEU A 1 139 ? 15.441 -3.469 -28.331 1.00 97.06 139 LEU A N 1
ATOM 1059 C CA . LEU A 1 139 ? 14.558 -2.970 -27.255 1.00 97.06 139 LEU A CA 1
ATOM 1060 C C . LEU A 1 139 ? 14.837 -1.520 -26.805 1.00 97.06 139 LEU A C 1
ATOM 1062 O O . LEU A 1 139 ? 14.167 -1.011 -25.909 1.00 97.06 139 LEU A O 1
ATOM 1066 N N . ASN A 1 140 ? 15.845 -0.876 -27.389 1.00 98.12 140 ASN A N 1
ATOM 1067 C CA . ASN A 1 140 ? 16.287 0.485 -27.104 1.00 98.12 140 ASN A CA 1
ATOM 1068 C C . ASN A 1 140 ? 16.532 1.292 -28.400 1.00 98.12 140 ASN A C 1
ATOM 1070 O O . ASN A 1 140 ? 17.453 2.104 -28.480 1.00 98.12 140 ASN A O 1
ATOM 1074 N N . ASN A 1 141 ? 15.747 1.031 -29.452 1.00 98.56 141 ASN A N 1
ATOM 1075 C CA . ASN A 1 141 ? 15.925 1.639 -30.775 1.00 98.56 141 ASN A CA 1
ATOM 1076 C C . ASN A 1 141 ? 15.701 3.161 -30.817 1.00 98.56 141 ASN A C 1
ATOM 1078 O O . ASN A 1 141 ? 16.248 3.810 -31.705 1.00 98.56 141 ASN A O 1
ATOM 1082 N N . LEU A 1 142 ? 14.920 3.733 -29.894 1.00 98.12 142 LEU A N 1
ATOM 1083 C CA . LEU A 1 142 ? 14.654 5.176 -29.861 1.00 98.12 142 LEU A CA 1
ATOM 1084 C C . LEU A 1 142 ? 15.762 5.935 -29.130 1.00 98.12 142 LEU A C 1
ATOM 1086 O O . LEU A 1 142 ? 16.254 6.954 -29.610 1.00 98.12 142 LEU A O 1
ATOM 1090 N N . HIS A 1 143 ? 16.170 5.418 -27.973 1.00 98.56 143 HIS A N 1
ATOM 1091 C CA . HIS A 1 143 ? 17.205 6.011 -27.138 1.00 98.56 143 HIS A CA 1
ATOM 1092 C C . HIS A 1 143 ? 18.046 4.913 -26.501 1.00 98.56 143 HIS A C 1
ATOM 1094 O O . HIS A 1 143 ? 17.503 3.939 -25.990 1.00 98.56 143 HIS A O 1
ATOM 1100 N N . GLN A 1 144 ? 19.364 5.098 -26.475 1.00 98.31 144 GLN A N 1
ATOM 1101 C CA . GLN A 1 144 ? 20.307 4.136 -25.907 1.00 98.31 144 GLN A CA 1
ATOM 1102 C C . GLN A 1 144 ? 21.076 4.774 -24.755 1.00 98.31 144 GLN A C 1
ATOM 1104 O O . GLN A 1 144 ? 21.521 5.916 -24.866 1.00 98.31 144 GLN A O 1
ATOM 1109 N N . ASN A 1 145 ? 21.263 4.026 -23.666 1.00 97.19 145 ASN A N 1
ATOM 1110 C CA . ASN A 1 145 ? 22.048 4.441 -22.497 1.00 97.19 145 ASN A CA 1
ATOM 1111 C C . ASN A 1 145 ? 21.603 5.787 -21.886 1.00 97.19 145 ASN A C 1
ATOM 1113 O O . ASN A 1 145 ? 22.410 6.515 -21.314 1.00 97.19 145 ASN A O 1
ATOM 1117 N N . ASN A 1 146 ? 20.313 6.121 -21.996 1.00 97.69 146 ASN A N 1
ATOM 1118 C CA . ASN A 1 146 ? 19.714 7.358 -21.482 1.00 97.69 146 ASN A CA 1
ATOM 1119 C C . ASN A 1 146 ? 19.030 7.184 -20.113 1.00 97.69 146 ASN A C 1
ATOM 1121 O O . ASN A 1 146 ? 18.341 8.093 -19.650 1.00 97.69 146 ASN A O 1
ATOM 1125 N N . LEU A 1 147 ? 19.190 6.022 -19.473 1.00 98.25 147 LEU A N 1
ATOM 1126 C CA . LEU A 1 147 ? 18.560 5.714 -18.191 1.00 98.25 147 LEU A CA 1
ATOM 1127 C C . LEU A 1 147 ? 19.505 6.005 -17.027 1.00 98.25 147 LEU A C 1
ATOM 1129 O O . LEU A 1 147 ? 20.695 5.696 -17.078 1.00 98.25 147 LEU A O 1
ATOM 1133 N N . GLN A 1 148 ? 18.949 6.524 -15.936 1.00 97.06 148 GLN A N 1
ATOM 1134 C CA . GLN A 1 148 ? 19.605 6.513 -14.633 1.00 97.06 148 GLN A CA 1
ATOM 1135 C C . GLN A 1 148 ? 19.160 5.270 -13.865 1.00 97.06 148 GLN A C 1
ATOM 1137 O O . GLN A 1 148 ? 17.969 4.982 -13.795 1.00 97.06 148 GLN A O 1
ATOM 1142 N N . MET A 1 149 ? 20.098 4.536 -13.270 1.00 95.50 149 MET A N 1
ATOM 1143 C CA . MET A 1 149 ? 19.796 3.289 -12.564 1.00 95.50 149 MET A CA 1
ATOM 1144 C C . MET A 1 149 ? 20.481 3.261 -11.205 1.00 95.50 149 MET A C 1
ATOM 1146 O O . MET A 1 149 ? 21.649 3.637 -11.091 1.00 95.50 149 MET A O 1
ATOM 1150 N N . ARG A 1 150 ? 19.769 2.793 -10.179 1.00 93.19 150 ARG A N 1
ATOM 1151 C CA . ARG A 1 150 ? 20.339 2.547 -8.848 1.00 93.19 150 ARG A CA 1
ATOM 1152 C C . ARG A 1 150 ? 19.605 1.422 -8.130 1.00 93.19 150 ARG A C 1
ATOM 1154 O O . ARG A 1 150 ? 18.440 1.161 -8.415 1.00 93.19 150 ARG A O 1
ATOM 1161 N N . ILE A 1 151 ? 20.299 0.782 -7.198 1.00 93.19 151 ILE A N 1
ATOM 1162 C CA . ILE A 1 151 ? 19.723 -0.192 -6.271 1.00 93.19 151 ILE A CA 1
ATOM 1163 C C . ILE A 1 151 ? 19.681 0.458 -4.891 1.00 93.19 151 ILE A C 1
ATOM 1165 O O . ILE A 1 151 ? 20.668 1.047 -4.452 1.00 93.19 151 ILE A O 1
ATOM 1169 N N . GLU A 1 152 ? 18.533 0.374 -4.227 1.00 91.50 152 GLU A N 1
ATOM 1170 C CA . GLU A 1 152 ? 18.325 0.891 -2.874 1.00 91.50 152 GLU A CA 1
ATOM 1171 C C . GLU A 1 152 ? 17.616 -0.170 -2.029 1.00 91.50 152 GLU A C 1
ATOM 1173 O O . GLU A 1 152 ? 16.399 -0.348 -2.117 1.00 91.50 152 GLU A O 1
ATOM 1178 N N . GLY A 1 153 ? 18.385 -0.883 -1.201 1.00 90.81 153 GLY A N 1
ATOM 1179 C CA . GLY A 1 153 ? 17.861 -1.954 -0.355 1.00 90.81 153 GLY A CA 1
ATOM 1180 C C . GLY A 1 153 ? 17.240 -3.080 -1.182 1.00 90.81 153 GLY A C 1
ATOM 1181 O O . GLY A 1 153 ? 17.936 -3.791 -1.895 1.00 90.81 153 GLY A O 1
ATOM 1182 N N . ASP A 1 154 ? 15.922 -3.235 -1.082 1.00 92.94 154 ASP A N 1
ATOM 1183 C CA . ASP A 1 154 ? 15.137 -4.266 -1.769 1.00 92.94 154 ASP A CA 1
ATOM 1184 C C . ASP A 1 154 ? 14.627 -3.835 -3.154 1.00 92.94 154 ASP A C 1
ATOM 1186 O O . ASP A 1 154 ? 13.713 -4.455 -3.693 1.00 92.94 154 ASP A O 1
ATOM 1190 N N . SER A 1 155 ? 15.129 -2.726 -3.701 1.00 95.62 155 SER A N 1
ATOM 1191 C CA . SER A 1 155 ? 14.497 -2.073 -4.848 1.00 95.62 155 SER A CA 1
ATOM 1192 C C . SER A 1 155 ? 15.458 -1.688 -5.953 1.00 95.62 155 SER A C 1
ATOM 1194 O O . SER A 1 155 ? 16.571 -1.226 -5.701 1.00 95.62 155 SER A O 1
ATOM 1196 N N . ILE A 1 156 ? 14.965 -1.798 -7.185 1.00 97.56 156 ILE A N 1
ATOM 1197 C CA . ILE A 1 156 ? 15.611 -1.288 -8.394 1.00 97.56 156 ILE A CA 1
ATOM 1198 C C . ILE A 1 156 ? 14.910 0.013 -8.784 1.00 97.56 156 ILE A C 1
ATOM 1200 O O . ILE A 1 156 ? 13.679 0.083 -8.828 1.00 97.56 156 ILE A O 1
ATOM 1204 N N . LEU A 1 157 ? 15.688 1.062 -9.042 1.00 97.50 157 LEU A N 1
ATOM 1205 C CA . LEU A 1 157 ? 15.181 2.368 -9.437 1.00 97.50 157 LEU A CA 1
ATOM 1206 C C . LEU A 1 157 ? 15.645 2.705 -10.848 1.00 97.50 157 LEU A C 1
ATOM 1208 O O . LEU A 1 157 ? 16.845 2.691 -11.125 1.00 97.50 157 LEU A O 1
ATOM 1212 N N . ILE A 1 158 ? 14.687 3.060 -11.703 1.00 98.44 158 ILE A N 1
ATOM 1213 C CA . ILE A 1 158 ? 14.901 3.441 -13.101 1.00 98.44 158 ILE A CA 1
ATOM 1214 C C . ILE A 1 158 ? 14.415 4.877 -13.297 1.00 98.44 158 ILE A C 1
ATOM 1216 O O . ILE A 1 158 ? 13.242 5.178 -13.089 1.00 98.44 158 ILE A O 1
ATOM 1220 N N . GLY A 1 159 ? 15.323 5.769 -13.674 1.00 98.19 159 GLY A N 1
ATOM 1221 C CA . GLY A 1 159 ? 15.051 7.156 -14.032 1.00 98.19 159 GLY A CA 1
ATOM 1222 C C . GLY A 1 159 ? 15.151 7.344 -15.540 1.00 98.19 159 GLY A C 1
ATOM 1223 O O . GLY A 1 159 ? 16.144 6.952 -16.148 1.00 98.19 159 GLY A O 1
ATOM 1224 N N . VAL A 1 160 ? 14.143 7.964 -16.139 1.00 98.56 160 VAL A N 1
ATOM 1225 C CA . VAL A 1 160 ? 14.054 8.197 -17.587 1.00 98.56 160 VAL A CA 1
ATOM 1226 C C . VAL A 1 160 ? 13.382 9.537 -17.844 1.00 98.56 160 VAL A C 1
ATOM 1228 O O . VAL A 1 160 ? 12.472 9.928 -17.106 1.00 98.56 160 VAL A O 1
ATOM 1231 N N . LYS A 1 161 ? 13.842 10.287 -18.849 1.00 98.00 161 LYS A N 1
ATOM 1232 C CA . LYS A 1 161 ? 13.165 11.536 -19.207 1.00 98.00 161 LYS A CA 1
ATOM 1233 C C . LYS A 1 161 ? 11.767 11.210 -19.703 1.00 98.00 161 LYS A C 1
ATOM 1235 O O . LYS A 1 161 ? 11.597 10.337 -20.550 1.00 98.00 161 LYS A O 1
ATOM 1240 N N . ARG A 1 162 ? 10.764 11.927 -19.201 1.00 96.38 162 ARG A N 1
ATOM 1241 C CA . ARG A 1 162 ? 9.375 11.738 -19.639 1.00 96.38 162 ARG A CA 1
ATOM 1242 C C . ARG A 1 162 ? 9.267 11.911 -21.154 1.00 96.38 162 ARG A C 1
ATOM 1244 O O . ARG A 1 162 ? 8.644 11.085 -21.805 1.00 96.38 162 ARG A O 1
ATOM 1251 N N . THR A 1 163 ? 9.929 12.931 -21.695 1.00 96.69 163 THR A N 1
ATOM 1252 C CA . THR A 1 163 ? 9.972 13.246 -23.131 1.00 96.69 163 THR A CA 1
ATOM 1253 C C . THR A 1 163 ? 10.622 12.175 -24.009 1.00 96.69 163 THR A C 1
ATOM 1255 O O . THR A 1 163 ? 10.273 12.101 -25.182 1.00 96.69 163 THR A O 1
ATOM 1258 N N . ASP A 1 164 ? 11.474 11.303 -23.459 1.00 97.50 164 ASP A N 1
ATOM 1259 C CA . ASP A 1 164 ? 12.025 10.153 -24.197 1.00 97.50 164 ASP A CA 1
ATOM 1260 C C . ASP A 1 164 ? 10.990 9.012 -24.324 1.00 97.50 164 ASP A C 1
ATOM 1262 O O . ASP A 1 164 ? 11.153 8.101 -25.133 1.00 97.50 164 ASP A O 1
ATOM 1266 N N . ILE A 1 165 ? 9.913 9.050 -23.527 1.00 96.44 165 ILE A N 1
ATOM 1267 C CA . ILE A 1 165 ? 8.782 8.114 -23.588 1.00 96.44 165 ILE A CA 1
ATOM 1268 C C . ILE A 1 165 ? 7.617 8.743 -24.360 1.00 96.44 165 ILE A C 1
ATOM 1270 O O . ILE A 1 165 ? 7.089 8.144 -25.296 1.00 96.44 165 ILE A O 1
ATOM 1274 N N . THR A 1 166 ? 7.163 9.922 -23.924 1.00 94.50 166 THR A N 1
ATOM 1275 C CA . THR A 1 166 ? 5.949 10.579 -24.417 1.00 94.50 166 THR A CA 1
ATOM 1276 C C . THR A 1 166 ? 5.917 12.075 -24.095 1.00 94.50 166 THR A C 1
ATOM 1278 O O . THR A 1 166 ? 6.410 12.536 -23.065 1.00 94.50 166 THR A O 1
ATOM 1281 N N . ASP A 1 167 ? 5.263 12.848 -24.957 1.00 92.81 167 ASP A N 1
ATOM 1282 C CA . ASP A 1 167 ? 4.918 14.250 -24.723 1.00 92.81 167 ASP A CA 1
ATOM 1283 C C . ASP A 1 167 ? 3.671 14.417 -23.837 1.00 92.81 167 ASP A C 1
ATOM 1285 O O . ASP A 1 167 ? 3.449 15.499 -23.284 1.00 92.81 167 ASP A O 1
ATOM 1289 N N . LYS A 1 168 ? 2.901 13.345 -23.618 1.00 93.25 168 LYS A N 1
ATOM 1290 C CA . LYS A 1 168 ? 1.688 13.360 -22.800 1.00 93.25 168 LYS A CA 1
ATOM 1291 C C . LYS A 1 168 ? 1.989 13.374 -21.303 1.00 93.25 168 LYS A C 1
ATOM 1293 O O . LYS A 1 168 ? 3.093 13.103 -20.829 1.00 93.25 168 LYS A O 1
ATOM 1298 N N . ILE A 1 169 ? 0.947 13.704 -20.545 1.00 92.12 169 ILE A N 1
ATOM 1299 C CA . ILE A 1 169 ? 0.954 13.774 -19.076 1.00 92.12 169 ILE A CA 1
ATOM 1300 C C . ILE A 1 169 ? 0.263 12.580 -18.411 1.00 92.12 169 ILE A C 1
ATOM 1302 O O . ILE A 1 169 ? 0.332 12.441 -17.194 1.00 92.12 169 ILE A O 1
ATOM 130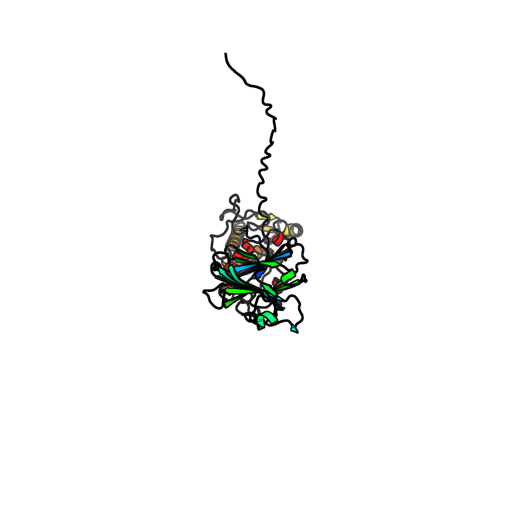6 N N . LYS A 1 170 ? -0.408 11.728 -19.192 1.00 93.94 170 LYS A N 1
ATOM 1307 C CA . LYS A 1 170 ? -1.095 10.526 -18.717 1.00 93.94 170 LYS A CA 1
ATOM 1308 C C . LYS A 1 170 ? -0.592 9.311 -19.476 1.00 93.94 170 LYS A C 1
ATOM 1310 O O . LYS A 1 170 ? -0.356 9.407 -20.677 1.00 93.94 170 LYS A O 1
ATOM 1315 N N . MET A 1 171 ? -0.454 8.198 -18.771 1.00 95.25 171 MET A N 1
ATOM 1316 C CA . MET A 1 171 ? -0.005 6.921 -19.326 1.00 95.25 171 MET A CA 1
ATOM 1317 C C . MET A 1 171 ? -0.487 5.769 -18.447 1.00 95.25 171 MET A C 1
ATOM 1319 O O . MET A 1 171 ? -0.732 5.967 -17.253 1.00 95.25 171 MET A O 1
ATOM 1323 N N . ASN A 1 172 ? -0.581 4.577 -19.026 1.00 96.00 172 ASN A N 1
ATOM 1324 C CA . ASN A 1 172 ? -0.743 3.342 -18.268 1.00 96.00 172 ASN A CA 1
ATOM 1325 C C . ASN A 1 172 ? 0.563 2.557 -18.308 1.00 96.00 172 ASN A C 1
ATOM 1327 O O . ASN A 1 172 ? 1.243 2.527 -19.334 1.00 96.00 172 ASN A O 1
ATOM 1331 N N . VAL A 1 173 ? 0.916 1.935 -17.190 1.00 96.94 173 VAL A N 1
ATOM 1332 C CA . VAL A 1 173 ? 2.179 1.215 -17.048 1.00 96.94 173 VAL A CA 1
ATOM 1333 C C . VAL A 1 173 ? 1.982 -0.134 -16.379 1.00 96.94 173 VAL A C 1
ATOM 1335 O O . VAL A 1 173 ? 1.133 -0.293 -15.493 1.00 96.94 173 VAL A O 1
ATOM 1338 N N . ILE A 1 174 ? 2.837 -1.070 -16.769 1.00 97.00 174 ILE A N 1
ATOM 1339 C CA . ILE A 1 174 ? 3.220 -2.226 -15.962 1.00 97.00 174 ILE A CA 1
ATOM 1340 C C . ILE A 1 174 ? 4.749 -2.222 -15.831 1.00 97.00 174 ILE A C 1
ATOM 1342 O O . ILE A 1 174 ? 5.458 -1.644 -16.662 1.00 97.00 174 ILE A O 1
ATOM 1346 N N . ALA A 1 175 ? 5.264 -2.849 -14.785 1.00 97.88 175 ALA A N 1
ATOM 1347 C CA . ALA A 1 175 ? 6.676 -3.179 -14.669 1.00 97.88 175 ALA A CA 1
ATOM 1348 C C . ALA A 1 175 ? 6.851 -4.687 -14.828 1.00 97.88 175 ALA A C 1
ATOM 1350 O O . ALA A 1 175 ? 5.951 -5.449 -14.502 1.00 97.88 175 ALA A O 1
ATOM 1351 N N . ALA A 1 176 ? 8.014 -5.104 -15.301 1.00 97.62 176 ALA A N 1
ATOM 1352 C CA . ALA A 1 176 ? 8.390 -6.502 -15.374 1.00 97.62 176 ALA A CA 1
ATOM 1353 C C . ALA A 1 176 ? 9.827 -6.667 -14.884 1.00 97.62 176 ALA A C 1
ATOM 1355 O O . ALA A 1 176 ? 10.678 -5.817 -15.173 1.00 97.62 176 ALA A O 1
ATOM 1356 N N . VAL A 1 177 ? 10.097 -7.735 -14.138 1.00 97.94 177 VAL A N 1
ATOM 1357 C CA . VAL A 1 177 ? 11.409 -8.009 -13.536 1.00 97.94 177 VAL A CA 1
ATOM 1358 C C . VAL A 1 177 ? 11.915 -9.395 -13.913 1.00 97.94 177 VAL A C 1
ATOM 1360 O O . VAL A 1 177 ? 11.149 -10.281 -14.293 1.00 97.94 177 VAL A O 1
ATOM 1363 N N . GLY A 1 178 ? 13.227 -9.586 -13.821 1.00 96.44 178 GLY A N 1
ATOM 1364 C CA . GLY A 1 178 ? 13.877 -10.866 -14.070 1.00 96.44 178 GLY A CA 1
ATOM 1365 C C . GLY A 1 178 ? 15.398 -10.748 -14.060 1.00 96.44 178 GLY A C 1
ATOM 1366 O O . GLY A 1 178 ? 15.967 -9.911 -13.352 1.00 96.44 178 GLY A O 1
ATOM 1367 N N . SER A 1 179 ? 16.068 -11.584 -14.849 1.00 94.88 179 SER A N 1
ATOM 1368 C CA . SER A 1 179 ? 17.503 -11.439 -15.111 1.00 94.88 179 SER A CA 1
ATOM 1369 C C . SER A 1 179 ? 17.748 -10.548 -16.331 1.00 94.88 179 SER A C 1
ATOM 1371 O O . SER A 1 179 ? 16.823 -10.134 -17.024 1.00 94.88 179 SER A O 1
ATOM 1373 N N . ASN A 1 180 ? 19.015 -10.292 -16.637 1.00 92.62 180 ASN A N 1
ATOM 1374 C CA . ASN A 1 180 ? 19.451 -9.600 -17.850 1.00 92.62 180 ASN A CA 1
ATOM 1375 C C . ASN A 1 180 ? 19.151 -10.356 -19.165 1.00 92.62 180 ASN A C 1
ATOM 1377 O O . ASN A 1 180 ? 19.480 -9.853 -20.235 1.00 92.62 180 ASN A O 1
ATOM 1381 N N . GLU A 1 181 ? 18.562 -11.552 -19.096 1.00 89.50 181 GLU A N 1
ATOM 1382 C CA . GLU A 1 181 ? 18.293 -12.417 -20.253 1.00 89.50 181 GLU A CA 1
ATOM 1383 C C . GLU A 1 181 ? 16.851 -12.929 -20.303 1.00 89.50 181 GLU A C 1
ATOM 1385 O O . GLU A 1 181 ? 16.359 -13.291 -21.373 1.00 89.50 181 GLU A O 1
ATOM 1390 N N . GLN A 1 182 ? 16.162 -12.976 -19.160 1.00 92.31 182 GLN A N 1
ATOM 1391 C CA . GLN A 1 182 ? 14.819 -13.530 -19.076 1.00 92.31 182 GLN A CA 1
ATOM 1392 C C . GLN A 1 182 ? 13.924 -12.741 -18.132 1.00 92.31 182 GLN A C 1
ATOM 1394 O O . GLN A 1 182 ? 14.310 -12.356 -17.029 1.00 92.31 182 GLN A O 1
ATOM 1399 N N . TRP A 1 183 ? 12.686 -12.574 -18.583 1.00 95.00 183 TRP A N 1
ATOM 1400 C CA . TRP A 1 183 ? 11.555 -12.162 -17.769 1.00 95.00 183 TRP A CA 1
ATOM 1401 C C . TRP A 1 183 ? 11.211 -13.235 -16.723 1.00 95.00 183 TRP A C 1
ATOM 1403 O O . TRP A 1 183 ? 11.255 -14.428 -17.039 1.00 95.00 183 TRP A O 1
ATOM 1413 N N . ASN A 1 184 ? 10.827 -12.809 -15.516 1.00 95.81 184 ASN A N 1
ATOM 1414 C CA . ASN A 1 184 ? 10.360 -13.688 -14.444 1.00 95.81 184 ASN A CA 1
ATOM 1415 C C . ASN A 1 184 ? 8.945 -13.368 -13.956 1.00 95.81 184 ASN A C 1
ATOM 1417 O O . ASN A 1 184 ? 8.179 -14.293 -13.690 1.00 95.81 184 ASN A O 1
ATOM 1421 N N . ASP A 1 185 ? 8.639 -12.081 -13.802 1.00 95.31 185 ASP A N 1
ATOM 1422 C CA . ASP A 1 185 ? 7.442 -11.623 -13.102 1.00 95.31 185 ASP A CA 1
ATOM 1423 C C . ASP A 1 185 ? 6.958 -10.252 -13.615 1.00 95.31 185 ASP A C 1
ATOM 1425 O O . ASP A 1 185 ? 7.762 -9.450 -14.108 1.00 95.31 185 ASP A O 1
ATOM 1429 N N . ASP A 1 186 ? 5.649 -10.000 -13.526 1.00 93.81 186 ASP A N 1
ATOM 1430 C CA . ASP A 1 186 ? 4.967 -8.781 -13.977 1.00 93.81 186 ASP A CA 1
ATOM 1431 C C . ASP A 1 186 ? 4.193 -8.117 -12.840 1.00 93.81 186 ASP A C 1
ATOM 1433 O O . ASP A 1 186 ? 3.419 -8.756 -12.148 1.00 93.81 186 ASP A O 1
ATOM 1437 N N . LEU A 1 187 ? 4.279 -6.790 -12.756 1.00 90.25 187 LEU A N 1
ATOM 1438 C CA . LEU A 1 187 ? 3.603 -5.983 -11.751 1.00 90.25 187 LEU A CA 1
ATOM 1439 C C . LEU A 1 187 ? 2.823 -4.817 -12.387 1.00 90.25 187 LEU A C 1
ATOM 1441 O O . LEU A 1 187 ? 3.429 -3.850 -12.862 1.00 90.25 187 LEU A O 1
ATOM 1445 N N . PRO A 1 188 ? 1.477 -4.832 -12.353 1.00 87.44 188 PRO A N 1
ATOM 1446 C CA . PRO A 1 188 ? 0.637 -5.931 -11.881 1.00 87.44 188 PRO A CA 1
ATOM 1447 C C . PRO A 1 188 ? 0.600 -7.095 -12.879 1.00 87.44 188 PRO A C 1
ATOM 1449 O O . PRO A 1 188 ? 0.591 -6.878 -14.094 1.00 87.44 188 PRO A O 1
ATOM 1452 N N . ASN A 1 189 ? 0.383 -8.302 -12.360 1.00 81.44 189 ASN A N 1
ATOM 1453 C CA . ASN A 1 189 ? 0.062 -9.497 -13.155 1.00 81.44 189 ASN A CA 1
ATOM 1454 C C . ASN A 1 189 ? -1.158 -9.367 -14.098 1.00 81.44 189 ASN A C 1
ATOM 1456 O O . ASN A 1 189 ? -1.347 -10.178 -15.005 1.00 81.44 189 ASN A O 1
ATOM 1460 N N . ALA A 1 190 ? -2.001 -8.351 -13.894 1.00 83.12 190 ALA A N 1
ATOM 1461 C CA . ALA A 1 190 ? -3.226 -8.111 -14.647 1.00 83.12 190 ALA A CA 1
ATOM 1462 C C . ALA A 1 190 ? -3.566 -6.622 -14.725 1.00 83.12 190 ALA A C 1
ATOM 1464 O O . ALA A 1 190 ? -3.410 -5.896 -13.740 1.00 83.12 190 ALA A O 1
ATOM 1465 N N . GLY A 1 191 ? -4.119 -6.181 -15.856 1.00 87.25 191 GLY A N 1
ATOM 1466 C CA . GLY A 1 191 ? -4.501 -4.783 -16.052 1.00 87.25 191 GLY A CA 1
ATOM 1467 C C . GLY A 1 191 ? -3.278 -3.866 -16.108 1.00 87.25 191 GLY A C 1
ATOM 1468 O O . GLY A 1 191 ? -2.251 -4.236 -16.669 1.00 87.25 191 GLY A O 1
ATOM 1469 N N . SER A 1 192 ? -3.388 -2.661 -15.554 1.00 90.75 192 SER A N 1
ATOM 1470 C CA . SER A 1 192 ? -2.294 -1.685 -15.543 1.00 90.75 192 SER A CA 1
ATOM 1471 C C . SER A 1 192 ? -2.494 -0.625 -14.472 1.00 90.75 192 SER A C 1
ATOM 1473 O O . SER A 1 192 ? -3.624 -0.369 -14.052 1.00 90.75 192 SER A O 1
ATOM 1475 N N . ALA A 1 193 ? -1.418 0.061 -14.096 1.00 89.88 193 ALA A N 1
ATOM 1476 C CA . ALA A 1 193 ? -1.505 1.241 -13.252 1.00 89.88 193 ALA A CA 1
ATOM 1477 C C . ALA A 1 193 ? -1.503 2.531 -14.080 1.00 89.88 193 ALA A C 1
ATOM 1479 O O . ALA A 1 193 ? -0.680 2.700 -14.976 1.00 89.88 193 ALA A O 1
ATOM 1480 N N . ALA A 1 194 ? -2.394 3.463 -13.747 1.00 90.81 194 ALA A N 1
ATOM 1481 C CA . ALA A 1 194 ? -2.462 4.766 -14.400 1.00 90.81 194 ALA A CA 1
ATOM 1482 C C . ALA A 1 194 ? -1.567 5.795 -13.691 1.00 90.81 194 ALA A C 1
ATOM 1484 O O . ALA A 1 194 ? -1.619 5.946 -12.468 1.00 90.81 194 ALA A O 1
ATOM 1485 N N . ILE A 1 195 ? -0.806 6.556 -14.473 1.00 91.56 195 ILE A N 1
ATOM 1486 C CA . ILE A 1 195 ? -0.021 7.710 -14.026 1.00 91.56 195 ILE A CA 1
ATOM 1487 C C . ILE A 1 195 ? -0.659 8.983 -14.587 1.00 91.56 195 ILE A C 1
ATOM 1489 O O . ILE A 1 195 ? -1.001 9.049 -15.767 1.00 91.56 195 ILE A O 1
ATOM 1493 N N . ASP A 1 196 ? -0.787 10.010 -13.741 1.00 90.00 196 ASP A N 1
ATOM 1494 C CA . ASP A 1 196 ? -1.269 11.342 -14.118 1.00 90.00 196 ASP A CA 1
ATOM 1495 C C . ASP A 1 196 ? -0.335 12.427 -13.562 1.00 90.00 196 ASP A C 1
ATOM 1497 O O . ASP A 1 196 ? -0.363 12.761 -12.374 1.00 90.00 196 ASP A O 1
ATOM 1501 N N . LEU A 1 197 ? 0.521 12.959 -14.434 1.00 90.31 197 LEU A N 1
ATOM 1502 C CA . LEU A 1 197 ? 1.591 13.896 -14.095 1.00 90.31 197 LEU A CA 1
ATOM 1503 C C . LEU A 1 197 ? 1.105 15.342 -13.913 1.00 90.31 197 LEU A C 1
ATOM 1505 O O . LEU A 1 197 ? 1.872 16.176 -13.420 1.00 90.31 197 LEU A O 1
ATOM 1509 N N . SER A 1 198 ? -0.152 15.668 -14.259 1.00 86.12 198 SER A N 1
ATOM 1510 C CA . SER A 1 198 ? -0.688 17.013 -13.989 1.00 86.12 198 SER A CA 1
ATOM 1511 C C . SER A 1 198 ? -0.981 17.246 -12.510 1.00 86.12 198 SER A C 1
ATOM 1513 O O . SER A 1 198 ? -1.110 18.391 -12.082 1.00 86.12 198 SER A O 1
ATOM 1515 N N . LYS A 1 199 ? -1.087 16.181 -11.711 1.00 77.19 199 LYS A N 1
ATOM 1516 C CA . LYS A 1 199 ? -1.367 16.296 -10.280 1.00 77.19 199 LYS A CA 1
ATOM 1517 C C . LYS A 1 199 ? -0.131 16.822 -9.548 1.00 77.19 199 LYS A C 1
ATOM 1519 O O . LYS A 1 199 ? 0.987 16.344 -9.733 1.00 77.19 199 LYS A O 1
ATOM 1524 N N . THR A 1 200 ? -0.323 17.881 -8.767 1.00 63.06 200 THR A N 1
ATOM 1525 C CA . THR A 1 200 ? 0.736 18.589 -8.031 1.00 63.06 200 THR A CA 1
ATOM 1526 C C . THR A 1 200 ? 1.233 17.819 -6.813 1.00 63.06 200 THR A C 1
ATOM 1528 O O . THR A 1 200 ? 2.367 18.038 -6.398 1.00 63.06 200 THR A O 1
ATOM 1531 N N . THR A 1 201 ? 0.423 16.897 -6.296 1.00 56.41 201 THR A N 1
ATOM 1532 C CA . THR A 1 201 ? 0.726 16.055 -5.137 1.00 56.41 201 THR A CA 1
ATOM 1533 C C . THR A 1 201 ? 0.065 14.678 -5.347 1.00 56.41 201 THR A C 1
ATOM 1535 O O . THR A 1 201 ? -1.002 14.634 -5.971 1.00 56.41 201 THR A O 1
ATOM 1538 N N . PRO A 1 202 ? 0.724 13.574 -4.947 1.00 54.81 202 PRO A N 1
ATOM 1539 C CA . PRO A 1 202 ? 0.411 12.201 -5.346 1.00 54.81 202 PRO A CA 1
ATOM 1540 C C . PRO A 1 202 ? -1.023 11.720 -5.144 1.00 54.81 202 PRO A C 1
ATOM 1542 O O . PRO A 1 202 ? -1.849 12.307 -4.450 1.00 54.81 202 PRO A O 1
ATOM 1545 N N . GLY A 1 203 ? -1.305 10.571 -5.755 1.00 60.28 203 GLY A N 1
ATOM 1546 C CA . GLY A 1 203 ? -2.500 9.799 -5.441 1.00 60.28 203 GLY A CA 1
ATOM 1547 C C . GLY A 1 203 ? -2.594 9.429 -3.955 1.00 60.28 203 GLY A C 1
ATOM 1548 O O . GLY A 1 203 ? -1.704 9.682 -3.158 1.00 60.28 203 GLY A O 1
ATOM 1549 N N . VAL A 1 204 ? -3.677 8.752 -3.593 1.00 67.25 204 VAL A N 1
ATOM 1550 C CA . VAL A 1 204 ? -4.037 8.337 -2.221 1.00 67.25 204 VAL A CA 1
ATOM 1551 C C . VAL A 1 204 ? -3.052 7.370 -1.529 1.00 67.25 204 VAL A C 1
ATOM 1553 O O . VAL A 1 204 ? -3.399 6.773 -0.520 1.00 67.25 204 VAL A O 1
ATOM 1556 N N . ARG A 1 205 ? -1.846 7.137 -2.066 1.00 80.31 205 ARG A N 1
ATOM 1557 C CA . ARG A 1 205 ? -0.831 6.241 -1.485 1.00 80.31 205 ARG A CA 1
ATOM 1558 C C . ARG A 1 205 ? 0.570 6.758 -1.750 1.00 80.31 205 ARG A C 1
ATOM 1560 O O . ARG A 1 205 ? 1.165 6.443 -2.779 1.00 80.31 205 ARG A O 1
ATOM 1567 N N . GLU A 1 206 ? 1.113 7.512 -0.809 1.00 86.56 206 GLU A N 1
ATOM 1568 C CA . GLU A 1 206 ? 2.512 7.923 -0.841 1.00 86.56 206 GLU A CA 1
ATOM 1569 C C . GLU A 1 206 ? 3.341 7.143 0.160 1.00 86.56 206 GLU A C 1
ATOM 1571 O O . GLU A 1 206 ? 2.866 6.795 1.244 1.00 86.56 206 GLU A O 1
ATOM 1576 N N . ILE A 1 207 ? 4.606 6.929 -0.186 1.00 88.75 207 ILE A N 1
ATOM 1577 C CA . ILE A 1 207 ? 5.604 6.366 0.713 1.00 88.75 207 ILE A CA 1
ATOM 1578 C C . ILE A 1 207 ? 6.840 7.255 0.791 1.00 88.75 207 ILE A C 1
ATOM 1580 O O . ILE A 1 207 ? 7.307 7.789 -0.214 1.00 88.75 207 ILE A O 1
ATOM 1584 N N . ASP A 1 208 ? 7.388 7.351 1.996 1.00 89.69 208 ASP A N 1
ATOM 1585 C CA . ASP A 1 208 ? 8.698 7.910 2.299 1.00 89.69 208 ASP A CA 1
ATOM 1586 C C . ASP A 1 208 ? 9.560 6.801 2.911 1.00 89.69 208 ASP A C 1
ATOM 1588 O O . ASP A 1 208 ? 9.385 6.389 4.061 1.00 89.69 208 ASP A O 1
ATOM 1592 N N . VAL A 1 209 ? 10.500 6.302 2.109 1.00 85.06 209 VAL A N 1
ATOM 1593 C CA . VAL A 1 209 ? 11.354 5.160 2.466 1.00 85.06 209 VAL A CA 1
ATOM 1594 C C . VAL A 1 209 ? 12.377 5.472 3.561 1.00 85.06 209 VAL A C 1
ATOM 1596 O O . VAL A 1 209 ? 13.026 4.556 4.061 1.00 85.06 209 VAL A O 1
ATOM 1599 N N . SER A 1 210 ? 12.511 6.740 3.969 1.00 85.62 210 SER A N 1
ATOM 1600 C CA . SER A 1 210 ? 13.334 7.128 5.120 1.00 85.62 210 SER A CA 1
ATOM 1601 C C . SER A 1 210 ? 12.657 6.854 6.470 1.00 85.62 210 SER A C 1
ATOM 1603 O O . SER A 1 210 ? 13.281 7.006 7.521 1.00 85.62 210 SER A O 1
ATOM 1605 N N . ARG A 1 211 ? 11.386 6.430 6.458 1.00 88.00 211 ARG A N 1
ATOM 1606 C CA . ARG A 1 211 ? 10.563 6.218 7.654 1.00 88.00 211 ARG A CA 1
ATOM 1607 C C . ARG A 1 211 ? 10.352 4.740 7.962 1.00 88.00 211 ARG A C 1
ATOM 1609 O O . ARG A 1 211 ? 10.498 3.872 7.109 1.00 88.00 211 ARG A O 1
ATOM 1616 N N . ASN A 1 212 ? 9.969 4.455 9.201 1.00 91.19 212 ASN A N 1
ATOM 1617 C CA . ASN A 1 212 ? 9.478 3.146 9.608 1.00 91.19 212 ASN A CA 1
ATOM 1618 C C . ASN A 1 212 ? 8.344 3.324 10.625 1.00 91.19 212 ASN A C 1
ATOM 1620 O O . ASN A 1 212 ? 8.590 3.438 11.819 1.00 91.19 212 ASN A O 1
ATOM 1624 N N . ASN A 1 213 ? 7.095 3.350 10.159 1.00 89.88 213 ASN A N 1
ATOM 1625 C CA . ASN A 1 213 ? 5.919 3.483 11.026 1.00 89.88 213 ASN A CA 1
ATOM 1626 C C . ASN A 1 213 ? 5.634 2.210 11.850 1.00 89.88 213 ASN A C 1
ATOM 1628 O O . ASN A 1 213 ? 4.704 2.202 12.651 1.00 89.88 213 ASN A O 1
ATOM 1632 N N . LEU A 1 214 ? 6.408 1.133 11.653 1.00 90.88 214 LEU A N 1
ATOM 1633 C CA . LEU A 1 214 ? 6.353 -0.080 12.475 1.00 90.88 214 LEU A CA 1
ATOM 1634 C C . LEU A 1 214 ? 7.359 -0.039 13.637 1.00 90.88 214 LEU A C 1
ATOM 1636 O O . LEU A 1 214 ? 7.592 -1.046 14.303 1.00 90.88 214 LEU A O 1
ATOM 1640 N N . GLU A 1 215 ? 7.956 1.122 13.890 1.00 91.06 215 GLU A N 1
ATOM 1641 C CA . GLU A 1 215 ? 8.804 1.390 15.042 1.00 91.06 215 GLU A CA 1
ATOM 1642 C C . GLU A 1 215 ? 8.314 2.668 15.726 1.00 91.06 215 GLU A C 1
ATOM 1644 O O . GLU A 1 215 ? 8.092 3.697 15.087 1.00 91.06 215 GLU A O 1
ATOM 1649 N N . LEU A 1 216 ? 8.125 2.604 17.044 1.00 90.25 216 LEU A N 1
ATOM 1650 C CA . LEU A 1 216 ? 7.796 3.790 17.828 1.00 90.25 216 LEU A CA 1
ATOM 1651 C C . LEU A 1 216 ? 9.067 4.628 18.056 1.00 90.25 216 LEU A C 1
ATOM 1653 O O . LEU A 1 216 ? 10.149 4.051 18.209 1.00 90.25 216 LEU A O 1
ATOM 1657 N N . PRO A 1 217 ? 8.959 5.969 18.135 1.00 90.69 217 PRO A N 1
ATOM 1658 C CA . PRO A 1 217 ? 10.078 6.822 18.530 1.00 90.69 217 PRO A CA 1
ATOM 1659 C C . PRO A 1 217 ? 10.685 6.365 19.862 1.00 90.69 217 PRO A C 1
ATOM 1661 O O . PRO A 1 217 ? 9.960 5.927 20.758 1.00 90.69 217 PRO A O 1
ATOM 1664 N N . LYS A 1 218 ? 12.009 6.483 20.019 1.00 89.88 218 LYS A N 1
ATOM 1665 C CA . LYS A 1 218 ? 12.733 5.969 21.202 1.00 89.88 218 LYS A CA 1
ATOM 1666 C C . LYS A 1 218 ? 12.239 6.586 22.514 1.00 89.88 218 LYS A C 1
ATOM 1668 O O . LYS A 1 218 ? 12.293 5.953 23.562 1.00 89.88 218 LYS A O 1
ATOM 1673 N N . GLU A 1 219 ? 11.778 7.824 22.448 1.00 93.50 219 GLU A N 1
ATOM 1674 C CA . GLU A 1 219 ? 11.249 8.617 23.550 1.00 93.50 219 GLU A CA 1
ATOM 1675 C C . GLU A 1 219 ? 9.750 8.397 23.808 1.00 93.50 219 GLU A C 1
ATOM 1677 O O . GLU A 1 219 ? 9.212 8.912 24.793 1.00 93.50 219 GLU A O 1
ATOM 1682 N N . TYR A 1 220 ? 9.059 7.646 22.944 1.00 94.44 220 TYR A N 1
ATOM 1683 C CA . TYR A 1 220 ? 7.626 7.419 23.069 1.00 94.44 220 TYR A CA 1
ATOM 1684 C C . TYR A 1 220 ? 7.308 6.512 24.262 1.00 94.44 220 TYR A C 1
ATOM 1686 O O . TYR A 1 220 ? 7.835 5.407 24.398 1.00 94.44 220 TYR A O 1
ATOM 1694 N N . LYS A 1 221 ? 6.392 6.961 25.125 1.00 94.56 221 LYS A N 1
ATOM 1695 C CA . LYS A 1 221 ? 5.938 6.198 26.293 1.00 94.56 221 LYS A CA 1
ATOM 1696 C C . LYS A 1 221 ? 4.662 5.435 25.965 1.00 94.56 221 LYS A C 1
ATOM 1698 O O . LYS A 1 221 ? 3.600 6.032 25.801 1.00 94.56 221 LYS A O 1
ATOM 1703 N N . THR A 1 222 ? 4.768 4.114 25.917 1.00 96.31 222 THR A N 1
ATOM 1704 C CA . THR A 1 222 ? 3.633 3.222 25.661 1.00 96.31 222 THR A CA 1
ATOM 1705 C C . THR A 1 222 ? 2.762 3.023 26.900 1.00 96.31 222 THR A C 1
ATOM 1707 O O . THR A 1 222 ? 3.252 3.023 28.030 1.00 96.31 222 THR A O 1
ATOM 1710 N N . LEU A 1 223 ? 1.480 2.742 26.683 1.00 96.31 223 LEU A N 1
ATOM 1711 C CA . LEU A 1 223 ? 0.567 2.206 27.685 1.00 96.31 223 LEU A CA 1
ATOM 1712 C C . LEU A 1 223 ? 0.938 0.752 28.016 1.00 96.31 223 LEU A C 1
ATOM 1714 O O . LEU A 1 223 ? 0.990 -0.098 27.123 1.00 96.31 223 LEU A O 1
ATOM 1718 N N . GLY A 1 224 ? 1.154 0.456 29.301 1.00 93.69 224 GLY A N 1
ATOM 1719 C CA . GLY A 1 224 ? 1.435 -0.902 29.772 1.00 93.69 224 GLY A CA 1
ATOM 1720 C C . GLY A 1 224 ? 0.300 -1.886 29.465 1.00 93.69 224 GLY A C 1
ATOM 1721 O O . GLY A 1 224 ? -0.874 -1.514 29.395 1.00 93.69 224 GLY A O 1
ATOM 1722 N N . ASN A 1 225 ? 0.632 -3.165 29.283 1.00 87.69 225 ASN A N 1
ATOM 1723 C CA . ASN A 1 225 ? -0.349 -4.198 28.926 1.00 87.69 225 ASN A CA 1
ATOM 1724 C C . ASN A 1 225 ? -1.437 -4.413 29.987 1.00 87.69 225 ASN A C 1
ATOM 1726 O O . ASN A 1 225 ? -2.563 -4.752 29.638 1.00 87.69 225 ASN A O 1
ATOM 1730 N N . ASP A 1 226 ? -1.116 -4.173 31.250 1.00 87.38 226 ASP A N 1
ATOM 1731 C CA . ASP A 1 226 ? -1.991 -4.216 32.423 1.00 87.38 226 ASP A CA 1
ATOM 1732 C C . ASP A 1 226 ? -2.771 -2.909 32.663 1.00 87.38 226 ASP A C 1
ATOM 1734 O O . ASP A 1 226 ? -3.757 -2.887 33.406 1.00 87.38 226 ASP A O 1
ATOM 1738 N N . HIS A 1 227 ? -2.357 -1.818 32.016 1.00 92.94 227 HIS A N 1
ATOM 1739 C CA . HIS A 1 227 ? -3.014 -0.526 32.124 1.00 92.94 227 HIS A CA 1
ATOM 1740 C C . HIS A 1 227 ? -4.272 -0.470 31.255 1.00 92.94 227 HIS A C 1
ATOM 1742 O O . HIS A 1 227 ? -4.372 -1.067 30.175 1.00 92.94 227 HIS A O 1
ATOM 1748 N N . ARG A 1 228 ? -5.254 0.279 31.759 1.00 92.62 228 ARG A N 1
ATOM 1749 C CA . ARG A 1 228 ? -6.569 0.428 31.135 1.00 92.62 228 ARG A CA 1
ATOM 1750 C C . ARG A 1 228 ? -6.530 1.470 30.024 1.00 92.62 228 ARG A C 1
ATOM 1752 O O . ARG A 1 228 ? -5.786 2.443 30.157 1.00 92.62 228 ARG A O 1
ATOM 1759 N N . PRO A 1 229 ? -7.376 1.319 28.995 1.00 94.81 229 PRO A N 1
ATOM 1760 C CA . PRO A 1 229 ? -7.601 2.387 28.034 1.00 94.81 229 PRO A CA 1
ATOM 1761 C C . PRO A 1 229 ? -8.255 3.599 28.709 1.00 94.81 229 PRO A C 1
ATOM 1763 O O . PRO A 1 229 ? -8.723 3.529 29.853 1.00 94.81 229 PRO A O 1
ATOM 1766 N N . ALA A 1 230 ? -8.318 4.710 27.979 1.00 95.31 230 ALA A N 1
ATOM 1767 C CA . ALA A 1 230 ? -9.097 5.863 28.402 1.00 95.31 230 ALA A CA 1
ATOM 1768 C C . ALA A 1 230 ? -10.590 5.498 28.401 1.00 95.31 230 ALA A C 1
ATOM 1770 O O . ALA A 1 230 ? -11.123 5.043 27.388 1.00 95.31 230 ALA A O 1
ATOM 1771 N N . ILE A 1 231 ? -11.248 5.671 29.552 1.00 96.25 231 ILE A N 1
ATOM 1772 C CA . ILE A 1 231 ? -12.663 5.342 29.741 1.00 96.25 231 ILE A CA 1
ATOM 1773 C C . ILE A 1 231 ? -13.373 6.544 30.357 1.00 96.25 231 ILE A C 1
ATOM 1775 O O . ILE A 1 231 ? -13.051 6.936 31.480 1.00 96.25 231 ILE A O 1
ATOM 1779 N N . ALA A 1 232 ? -14.367 7.082 29.656 1.00 96.06 232 ALA A N 1
ATOM 1780 C CA . ALA A 1 232 ? -15.273 8.100 30.178 1.00 96.06 232 ALA A CA 1
ATOM 1781 C C . ALA A 1 232 ? -16.653 7.493 30.454 1.00 96.06 232 ALA A C 1
ATOM 1783 O O . ALA A 1 232 ? -17.126 6.626 29.719 1.00 96.06 232 ALA A O 1
ATOM 1784 N N . LYS A 1 233 ? -17.295 7.938 31.537 1.00 97.31 233 LYS A N 1
ATOM 1785 C CA . LYS A 1 233 ? -18.636 7.495 31.936 1.00 97.31 233 LYS A CA 1
ATOM 1786 C C . LYS A 1 233 ? -19.592 8.674 31.894 1.00 97.31 233 LYS A C 1
ATOM 1788 O O . LYS A 1 233 ? -19.242 9.751 32.371 1.00 97.31 233 LYS A O 1
ATOM 1793 N N . SER A 1 234 ? -20.796 8.454 31.392 1.00 97.00 234 SER A N 1
ATOM 1794 C CA . SER A 1 234 ? -21.855 9.465 31.375 1.00 97.00 234 SER A CA 1
ATOM 1795 C C . SER A 1 234 ? -23.238 8.814 31.332 1.00 97.00 234 SER A C 1
ATOM 1797 O O . SER A 1 234 ? -23.368 7.603 31.136 1.00 97.00 234 SER A O 1
ATOM 1799 N N . GLY A 1 235 ? -24.279 9.620 31.538 1.00 96.31 235 GLY A N 1
ATOM 1800 C CA . GLY A 1 235 ? -25.664 9.160 31.545 1.00 96.31 235 GLY A CA 1
ATOM 1801 C C . GLY A 1 235 ? -26.067 8.345 32.780 1.00 96.31 235 GLY A C 1
ATOM 1802 O O . GLY A 1 235 ? -25.239 7.914 33.585 1.00 96.31 235 GLY A O 1
ATOM 1803 N N . GLY A 1 236 ? -27.377 8.163 32.937 1.00 94.06 236 GLY A N 1
ATOM 1804 C CA . GLY A 1 236 ? -27.999 7.510 34.096 1.00 94.06 236 GLY A CA 1
ATOM 1805 C C . GLY A 1 236 ? -29.112 6.523 33.741 1.00 94.06 236 GLY A C 1
ATOM 1806 O O . GLY A 1 236 ? -29.836 6.078 34.630 1.00 94.06 236 GLY A O 1
ATOM 1807 N N . GLY A 1 237 ? -29.275 6.198 32.457 1.00 93.88 237 GLY A N 1
ATOM 1808 C CA . GLY A 1 237 ? -30.311 5.280 31.990 1.00 93.88 237 GLY A CA 1
ATOM 1809 C C . GLY A 1 237 ? -30.085 3.817 32.387 1.00 93.88 237 GLY A C 1
ATOM 1810 O O . GLY A 1 237 ? -29.010 3.425 32.843 1.00 93.88 237 GLY A O 1
ATOM 1811 N N . LYS A 1 238 ? -31.114 2.979 32.195 1.00 91.38 238 LYS A N 1
ATOM 1812 C CA . LYS A 1 238 ? -31.067 1.548 32.562 1.00 91.38 238 LYS A CA 1
ATOM 1813 C C . LYS A 1 238 ? -30.278 0.697 31.563 1.00 91.38 238 LYS A C 1
ATOM 1815 O O . LYS A 1 238 ? -29.572 -0.221 31.973 1.00 91.38 238 LYS A O 1
ATOM 1820 N N . GLN A 1 239 ? -30.395 0.985 30.266 1.00 96.12 239 GLN A N 1
ATOM 1821 C CA . GLN A 1 239 ? -29.670 0.253 29.227 1.00 96.12 239 GLN A CA 1
ATOM 1822 C C . GLN A 1 239 ? -28.224 0.752 29.162 1.00 96.12 239 GLN A C 1
ATOM 1824 O O . GLN A 1 239 ? -27.977 1.951 29.039 1.00 96.12 239 GLN A O 1
ATOM 1829 N N . THR A 1 240 ? -27.262 -0.169 29.230 1.00 98.31 240 THR A N 1
ATOM 1830 C CA . THR A 1 240 ? -25.839 0.176 29.132 1.00 98.31 240 THR A CA 1
ATOM 1831 C C . THR A 1 240 ? -25.355 0.070 27.691 1.00 98.31 240 THR A C 1
ATOM 1833 O O . THR A 1 240 ? -25.574 -0.960 27.045 1.00 98.31 240 THR A O 1
ATOM 1836 N N . LEU A 1 241 ? -24.669 1.116 27.224 1.00 98.62 241 LEU A N 1
ATOM 1837 C CA . LEU A 1 241 ? -23.969 1.167 25.944 1.00 98.62 241 LEU A CA 1
ATOM 1838 C C . LEU A 1 241 ? -22.464 1.361 26.177 1.00 98.62 241 LEU A C 1
ATOM 1840 O O . LEU A 1 241 ? -22.054 2.255 26.922 1.00 98.62 241 LEU A O 1
ATOM 1844 N N . ILE A 1 242 ? -21.644 0.538 25.526 1.00 98.62 242 ILE A N 1
ATOM 1845 C CA . ILE A 1 242 ? -20.193 0.732 25.435 1.00 98.62 242 ILE A CA 1
ATOM 1846 C C . ILE A 1 242 ? -19.909 1.332 24.060 1.00 98.62 242 ILE A C 1
ATOM 1848 O O . ILE A 1 242 ? -20.161 0.688 23.048 1.00 98.62 242 ILE A O 1
ATOM 1852 N N . LEU A 1 243 ? -19.422 2.567 24.025 1.00 98.06 243 LEU A N 1
ATOM 1853 C CA . LEU A 1 243 ? -19.103 3.288 22.796 1.00 98.06 243 LEU A CA 1
ATOM 1854 C C . LEU A 1 243 ? -17.603 3.163 22.531 1.00 98.06 243 LEU A C 1
ATOM 1856 O O . LEU A 1 243 ? -16.802 3.456 23.420 1.00 98.06 243 LEU A O 1
ATOM 1860 N N . VAL A 1 244 ? -17.216 2.724 21.336 1.00 97.69 244 VAL A N 1
ATOM 1861 C CA . VAL A 1 244 ? -15.813 2.468 20.986 1.00 97.69 244 VAL A CA 1
ATOM 1862 C C . VAL A 1 244 ? -15.502 3.128 19.638 1.00 97.69 244 VAL A C 1
ATOM 1864 O O . VAL A 1 244 ? -15.958 2.635 18.603 1.00 97.69 244 VAL A O 1
ATOM 1867 N N . PRO A 1 245 ? -14.765 4.253 19.609 1.00 95.31 245 PRO A N 1
ATOM 1868 C CA . PRO A 1 245 ? -14.361 4.887 18.360 1.00 95.31 245 PRO A CA 1
ATOM 1869 C C . PRO A 1 245 ? -13.200 4.134 17.694 1.00 95.31 245 PRO A C 1
ATOM 1871 O O . PRO A 1 245 ? -12.402 3.488 18.375 1.00 95.31 245 PRO A O 1
ATOM 1874 N N . GLY A 1 246 ? -13.068 4.264 16.375 1.00 90.62 246 GLY A N 1
ATOM 1875 C CA . GLY A 1 246 ? -11.984 3.671 15.583 1.00 90.62 246 GLY A CA 1
ATOM 1876 C C . GLY A 1 246 ? -11.114 4.700 14.862 1.00 90.62 246 GLY A C 1
ATOM 1877 O O . GLY A 1 246 ? -11.016 5.860 15.260 1.00 90.62 246 GLY A O 1
ATOM 1878 N N . MET A 1 247 ? -10.439 4.254 13.804 1.00 82.12 247 MET A N 1
ATOM 1879 C CA . MET A 1 247 ? -9.571 5.067 12.955 1.00 82.12 247 MET A CA 1
ATOM 1880 C C . MET A 1 247 ? -10.354 6.225 12.336 1.00 82.12 247 MET A C 1
ATOM 1882 O O . MET A 1 247 ? -11.489 6.050 11.897 1.00 82.12 247 MET A O 1
ATOM 1886 N N . TYR A 1 248 ? -9.704 7.391 12.278 1.00 75.75 248 TYR A N 1
ATOM 1887 C CA . TYR A 1 248 ? -10.274 8.678 11.846 1.00 75.75 248 TYR A CA 1
ATOM 1888 C C . TYR A 1 248 ? -11.360 9.261 12.766 1.00 75.75 248 TYR A C 1
ATOM 1890 O O . TYR A 1 248 ? -11.930 10.304 12.450 1.00 75.75 248 TYR A O 1
ATOM 1898 N N . SER A 1 249 ? -11.583 8.638 13.924 1.00 82.44 249 SER A N 1
ATOM 1899 C CA . SER A 1 249 ? -12.581 9.023 14.925 1.00 82.44 249 SER A CA 1
ATOM 1900 C C . SER A 1 249 ? -11.914 9.215 16.295 1.00 82.44 249 SER A C 1
ATOM 1902 O O . SER A 1 249 ? -10.687 9.184 16.430 1.00 82.44 249 SER A O 1
ATOM 1904 N N . GLY A 1 250 ? -12.693 9.443 17.353 1.00 81.75 250 GLY A N 1
ATOM 1905 C CA . GLY A 1 250 ? -12.195 9.294 18.719 1.00 81.75 250 GLY A CA 1
ATOM 1906 C C . GLY A 1 250 ? -13.157 9.779 19.785 1.00 81.75 250 GLY A C 1
ATOM 1907 O O . GLY A 1 250 ? -14.363 9.615 19.640 1.00 81.75 250 GLY A O 1
ATOM 1908 N N . ALA A 1 251 ? -12.620 10.321 20.881 1.00 82.25 251 ALA A N 1
ATOM 1909 C CA . ALA A 1 251 ? -13.405 10.545 22.094 1.00 82.25 251 ALA A CA 1
ATOM 1910 C C . ALA A 1 251 ? -14.630 11.447 21.861 1.00 82.25 251 ALA A C 1
ATOM 1912 O O . ALA A 1 251 ? -15.681 11.207 22.439 1.00 82.25 251 ALA A O 1
ATOM 1913 N N . THR A 1 252 ? -14.513 12.422 20.959 1.00 90.44 252 THR A N 1
ATOM 1914 C CA . THR A 1 252 ? -15.584 13.377 20.657 1.00 90.44 252 THR A CA 1
ATOM 1915 C C . THR A 1 252 ? -16.569 12.895 19.589 1.00 90.44 252 THR A C 1
ATOM 1917 O O . THR A 1 252 ? -17.609 13.517 19.382 1.00 90.44 252 THR A O 1
ATOM 1920 N N . SER A 1 253 ? -16.296 11.771 18.911 1.00 90.69 253 SER A N 1
ATOM 1921 C CA . SER A 1 253 ? -17.158 11.254 17.832 1.00 90.69 253 SER A CA 1
ATOM 1922 C C . SER A 1 253 ? -18.574 10.919 18.305 1.00 90.69 253 SER A C 1
ATOM 1924 O O . SER A 1 253 ? -19.515 10.925 17.513 1.00 90.69 253 SER A O 1
ATOM 1926 N N . PHE A 1 254 ? -18.740 10.652 19.602 1.00 94.25 254 PHE A N 1
ATOM 1927 C CA . PHE A 1 254 ? -20.021 10.297 20.199 1.00 94.25 254 PHE A CA 1
ATOM 1928 C C . PHE A 1 254 ? -20.682 11.427 20.997 1.00 94.25 254 PHE A C 1
ATOM 1930 O O . PHE A 1 254 ? -21.796 11.213 21.471 1.00 94.25 254 PHE A O 1
ATOM 1937 N N . ASP A 1 255 ? -20.076 12.612 21.127 1.00 95.12 255 ASP A N 1
ATOM 1938 C CA . ASP A 1 255 ? -20.549 13.668 22.043 1.00 95.12 255 ASP A CA 1
ATOM 1939 C C . ASP A 1 255 ? -22.019 14.024 21.800 1.00 95.12 255 ASP A C 1
ATOM 1941 O O . ASP A 1 255 ? -22.865 13.873 22.680 1.00 95.12 255 ASP A O 1
ATOM 1945 N N . SER A 1 256 ? -22.376 14.358 20.555 1.00 95.94 256 SER A N 1
ATOM 1946 C CA . SER A 1 256 ? -23.763 14.694 20.216 1.00 95.94 256 SER A CA 1
ATOM 1947 C C . SER A 1 256 ? -24.736 13.526 20.408 1.00 95.94 256 SER A C 1
ATOM 1949 O O . SER A 1 256 ? -25.935 13.745 20.589 1.00 95.94 256 SER A O 1
ATOM 1951 N N . PHE A 1 257 ? -24.280 12.273 20.307 1.00 96.12 257 PHE A N 1
ATOM 1952 C CA . PHE A 1 257 ? -25.122 11.109 20.596 1.00 96.12 257 PHE A CA 1
ATOM 1953 C C . PHE A 1 257 ? -25.325 10.937 22.103 1.00 96.12 257 PHE A C 1
ATOM 1955 O O . PHE A 1 257 ? -26.460 10.736 22.536 1.00 96.12 257 PHE A O 1
ATOM 1962 N N . ILE A 1 258 ? -24.255 11.071 22.885 1.00 97.19 258 ILE A N 1
ATOM 1963 C CA . ILE A 1 258 ? -24.287 11.020 24.345 1.00 97.19 258 ILE A CA 1
ATOM 1964 C C . ILE A 1 258 ? -25.230 12.104 24.867 1.00 97.19 258 ILE A C 1
ATOM 1966 O O . ILE A 1 258 ? -26.201 11.769 25.542 1.00 97.19 258 ILE A O 1
ATOM 1970 N N . ASP A 1 259 ? -25.016 13.367 24.492 1.00 96.81 259 ASP A N 1
ATOM 1971 C CA . ASP A 1 259 ? -25.767 14.529 24.988 1.00 96.81 259 ASP A CA 1
ATOM 1972 C C . ASP A 1 259 ? -27.277 14.393 24.799 1.00 96.81 259 ASP A C 1
ATOM 1974 O O . ASP A 1 259 ? -28.057 14.669 25.710 1.00 96.81 259 ASP A O 1
ATOM 1978 N N . ARG A 1 260 ? -27.706 13.884 23.640 1.00 97.69 260 ARG A N 1
ATOM 1979 C CA . ARG A 1 260 ? -29.130 13.697 23.328 1.00 97.69 260 ARG A CA 1
ATOM 1980 C C . ARG A 1 260 ? -29.781 12.533 24.077 1.00 97.69 260 ARG A C 1
ATOM 1982 O O . ARG A 1 260 ? -31.006 12.455 24.108 1.00 97.69 260 ARG A O 1
ATOM 1989 N N . ASN A 1 261 ? -29.000 11.618 24.655 1.00 97.69 261 ASN A N 1
ATOM 1990 C CA . ASN A 1 261 ? -29.514 10.344 25.163 1.00 97.69 261 ASN A CA 1
ATOM 1991 C C . ASN A 1 261 ? -29.046 9.987 26.589 1.00 97.69 261 ASN A C 1
ATOM 1993 O O . ASN A 1 261 ? -29.249 8.854 27.032 1.00 97.69 261 ASN A O 1
ATOM 1997 N N . GLN A 1 262 ? -28.471 10.933 27.343 1.00 95.62 262 GLN A N 1
ATOM 1998 C CA . GLN A 1 262 ? -27.944 10.697 28.701 1.00 95.62 262 GLN A CA 1
ATOM 1999 C C . GLN A 1 262 ? -28.990 10.179 29.705 1.00 95.62 262 GLN A C 1
ATOM 2001 O O . GLN A 1 262 ? -28.645 9.484 30.661 1.00 95.62 262 GLN A O 1
ATOM 2006 N N . THR A 1 263 ? -30.272 10.494 29.508 1.00 96.25 263 THR A N 1
ATOM 2007 C CA . THR A 1 263 ? -31.365 10.004 30.366 1.00 96.25 263 THR A CA 1
ATOM 2008 C C . THR A 1 263 ? -31.818 8.588 30.001 1.00 96.25 263 THR A C 1
ATOM 2010 O O . THR A 1 263 ? -32.374 7.885 30.843 1.00 96.25 263 THR A O 1
ATOM 2013 N N . GLN A 1 264 ? -31.571 8.153 28.763 1.00 97.38 264 GLN A N 1
ATOM 2014 C CA . GLN A 1 264 ? -32.022 6.862 28.237 1.00 97.38 264 GLN A CA 1
ATOM 2015 C C . GLN A 1 264 ? -30.988 5.756 28.456 1.00 97.38 264 GLN A C 1
ATOM 2017 O O . GLN A 1 264 ? -31.351 4.620 28.774 1.00 97.38 264 GLN A O 1
ATOM 2022 N N . TYR A 1 265 ? -29.702 6.097 28.352 1.00 98.25 265 TYR A N 1
ATOM 2023 C CA . TYR A 1 265 ? -28.606 5.138 28.442 1.00 98.25 265 TYR A CA 1
ATOM 2024 C C . TYR A 1 265 ? -27.605 5.490 29.541 1.00 98.25 265 TYR A C 1
ATOM 2026 O O . TYR A 1 265 ? -27.445 6.644 29.938 1.00 98.25 265 TYR A O 1
ATOM 2034 N N . LYS A 1 266 ? -26.908 4.460 30.015 1.00 98.38 266 LYS A N 1
ATOM 2035 C CA . LYS A 1 266 ? -25.644 4.583 30.738 1.00 98.38 266 LYS A CA 1
ATOM 2036 C C . LYS A 1 266 ? -24.513 4.312 29.753 1.00 98.38 266 LYS A C 1
ATOM 2038 O O . LYS A 1 266 ? -24.472 3.240 29.150 1.00 98.38 266 LYS A O 1
ATOM 2043 N N . PHE A 1 267 ? -23.598 5.258 29.605 1.00 98.50 267 PHE A N 1
ATOM 2044 C CA . PHE A 1 267 ? -22.523 5.195 28.625 1.00 98.50 267 PHE A CA 1
ATOM 2045 C C . PHE A 1 267 ? -21.178 4.875 29.263 1.00 98.50 267 PHE A C 1
ATOM 2047 O O . PHE A 1 267 ? -20.810 5.425 30.304 1.00 98.50 267 PHE A O 1
ATOM 2054 N N . PHE A 1 268 ? -20.416 4.036 28.568 1.00 98.38 268 PHE A N 1
ATOM 2055 C CA . PHE A 1 268 ? -18.980 3.888 28.750 1.00 98.38 268 PHE A CA 1
ATOM 2056 C C . PHE A 1 268 ? -18.296 4.129 27.410 1.00 98.38 268 PHE A C 1
ATOM 2058 O O . PHE A 1 268 ? -18.358 3.282 26.525 1.00 98.38 268 PHE A O 1
ATOM 2065 N N . LEU A 1 269 ? -17.650 5.278 27.256 1.00 97.69 269 LEU A N 1
ATOM 2066 C CA . LEU A 1 269 ? -16.828 5.577 26.091 1.00 97.69 269 LEU A CA 1
ATOM 2067 C C . LEU A 1 269 ? -15.425 5.019 26.328 1.00 97.69 269 LEU A C 1
ATOM 2069 O O . LEU A 1 269 ? -14.723 5.495 27.219 1.00 97.69 269 LEU A O 1
ATOM 2073 N N . VAL A 1 270 ? -15.037 4.008 25.555 1.00 97.44 270 VAL A N 1
ATOM 2074 C CA . VAL A 1 270 ? -13.740 3.329 25.635 1.00 97.44 270 VAL A CA 1
ATOM 2075 C C . VAL A 1 270 ? -12.923 3.714 24.411 1.00 97.44 270 VAL A C 1
ATOM 2077 O O . VAL A 1 270 ? -13.129 3.160 23.337 1.00 97.44 270 VAL A O 1
ATOM 2080 N N . THR A 1 271 ? -11.987 4.649 24.557 1.00 95.88 271 THR A N 1
ATOM 2081 C CA . THR A 1 271 ? -11.112 5.049 23.446 1.00 95.88 271 THR A CA 1
ATOM 2082 C C . THR A 1 271 ? -9.955 4.053 23.327 1.00 95.88 271 THR A C 1
ATOM 2084 O O . THR A 1 271 ? -9.182 3.932 24.286 1.00 95.88 271 THR A O 1
ATOM 2087 N N . PRO A 1 272 ? -9.802 3.335 22.194 1.00 95.62 272 PRO A N 1
ATOM 2088 C CA . PRO A 1 272 ? -8.726 2.363 22.034 1.00 95.62 272 PRO A CA 1
ATOM 2089 C C . PRO A 1 272 ? -7.338 3.000 22.198 1.00 95.62 272 PRO A C 1
ATOM 2091 O O . PRO A 1 272 ? -7.125 4.102 21.688 1.00 95.62 272 PRO A O 1
ATOM 2094 N N . PRO A 1 273 ? -6.378 2.320 22.852 1.00 94.81 273 PRO A N 1
ATOM 2095 C CA . PRO A 1 273 ? -5.009 2.817 22.969 1.00 94.81 273 PRO A CA 1
ATOM 2096 C C . PRO A 1 273 ? -4.388 3.110 21.596 1.00 94.81 273 PRO A C 1
ATOM 2098 O O . PRO A 1 273 ? -4.413 2.256 20.712 1.00 94.81 273 PRO A O 1
ATOM 2101 N N . GLY A 1 274 ? -3.796 4.292 21.431 1.00 90.56 274 GLY A N 1
ATOM 2102 C CA . GLY A 1 274 ? -3.184 4.742 20.175 1.00 90.56 274 GLY A CA 1
ATOM 2103 C C . GLY A 1 274 ? -4.139 5.484 19.236 1.00 90.56 274 GLY A C 1
ATOM 2104 O O . GLY A 1 274 ? -3.701 5.993 18.207 1.00 90.56 274 GLY A O 1
ATOM 2105 N N . ILE A 1 275 ? -5.424 5.599 19.588 1.00 89.12 275 ILE A N 1
ATOM 2106 C CA . ILE A 1 275 ? -6.413 6.392 18.847 1.00 89.12 275 ILE A CA 1
ATOM 2107 C C . ILE A 1 275 ? -6.639 7.737 19.543 1.00 89.12 275 ILE A C 1
ATOM 2109 O O . ILE A 1 275 ? -6.682 7.812 20.773 1.00 89.12 275 ILE A O 1
ATOM 2113 N N . ASN A 1 276 ? -6.789 8.798 18.740 1.00 83.88 276 ASN A N 1
ATOM 2114 C CA . ASN A 1 276 ? -7.139 10.162 19.165 1.00 83.88 276 ASN A CA 1
ATOM 2115 C C . ASN A 1 276 ? -6.323 10.652 20.381 1.00 83.88 276 ASN A C 1
ATOM 2117 O O . ASN A 1 276 ? -6.856 10.989 21.434 1.00 83.88 276 ASN A O 1
ATOM 2121 N N . GLY A 1 277 ? -4.994 10.606 20.249 1.00 84.88 277 GLY A N 1
ATOM 2122 C CA . GLY A 1 277 ? -4.055 11.127 21.248 1.00 84.88 277 GLY A CA 1
ATOM 2123 C C . GLY A 1 277 ? -3.872 10.268 22.503 1.00 84.88 277 GLY A C 1
ATOM 2124 O O . GLY A 1 277 ? -3.057 10.621 23.355 1.00 84.88 277 GLY A O 1
ATOM 2125 N N . THR A 1 278 ? -4.573 9.138 22.636 1.00 91.56 278 THR A N 1
ATOM 2126 C CA . THR A 1 278 ? -4.315 8.204 23.741 1.00 91.56 278 THR A CA 1
ATOM 2127 C C . THR A 1 278 ? -2.960 7.503 23.561 1.00 91.56 278 THR A C 1
ATOM 2129 O O . THR A 1 278 ? -2.575 7.199 22.428 1.00 91.56 278 THR A O 1
ATOM 2132 N N . PRO A 1 279 ? -2.220 7.207 24.649 1.00 93.38 279 PRO A N 1
ATOM 2133 C CA . PRO A 1 279 ? -0.984 6.436 24.551 1.00 93.38 279 PRO A CA 1
ATOM 2134 C C . PRO A 1 279 ? -1.236 5.062 23.915 1.00 93.38 279 PRO A C 1
ATOM 2136 O O . PRO A 1 279 ? -2.159 4.349 24.317 1.00 93.38 279 PRO A O 1
ATOM 2139 N N . SER A 1 280 ? -0.426 4.681 22.928 1.00 93.94 280 SER A N 1
ATOM 2140 C CA . SER A 1 280 ? -0.520 3.378 22.269 1.00 93.94 280 SER A CA 1
ATOM 2141 C C . SER A 1 280 ? 0.042 2.275 23.155 1.00 93.94 280 SER A C 1
ATOM 2143 O O . SER A 1 280 ? 0.907 2.510 23.999 1.00 93.94 280 SER A O 1
ATOM 2145 N N . ARG A 1 281 ? -0.394 1.034 22.925 1.00 94.62 281 ARG A N 1
ATOM 2146 C CA . ARG A 1 281 ? 0.347 -0.137 23.415 1.00 94.62 281 ARG A CA 1
ATOM 2147 C C . ARG A 1 281 ? 1.675 -0.259 22.658 1.00 94.62 281 ARG A C 1
ATOM 2149 O O . ARG A 1 281 ? 1.876 0.396 21.632 1.00 94.62 281 ARG A O 1
ATOM 2156 N N . ALA A 1 282 ? 2.580 -1.083 23.176 1.00 93.75 282 ALA A N 1
ATOM 2157 C CA . ALA A 1 282 ? 3.818 -1.401 22.475 1.00 93.75 282 ALA A CA 1
ATOM 2158 C C . ALA A 1 282 ? 3.539 -2.059 21.112 1.00 93.75 282 ALA A C 1
ATOM 2160 O O . ALA A 1 282 ? 2.502 -2.707 20.922 1.00 93.75 282 ALA A O 1
ATOM 2161 N N . MET A 1 283 ? 4.479 -1.902 20.176 1.00 91.88 283 MET A N 1
ATOM 2162 C CA . MET A 1 283 ? 4.483 -2.714 18.961 1.00 91.88 283 MET A CA 1
ATOM 21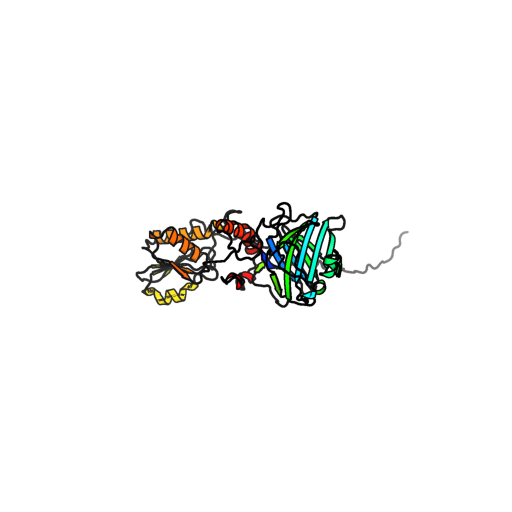63 C C . MET A 1 283 ? 4.609 -4.197 19.346 1.00 91.88 283 MET A C 1
ATOM 2165 O O . MET A 1 283 ? 5.337 -4.510 20.295 1.00 91.88 283 MET A O 1
ATOM 2169 N N . PRO A 1 284 ? 3.935 -5.114 18.631 1.00 91.19 284 PRO A N 1
ATOM 2170 C CA . PRO A 1 284 ? 4.205 -6.540 18.745 1.00 91.19 284 PRO A CA 1
ATOM 2171 C C . PRO A 1 284 ? 5.682 -6.852 18.480 1.00 91.19 284 PRO A C 1
ATOM 2173 O O . PRO A 1 284 ? 6.407 -6.053 17.878 1.00 91.19 284 PRO A O 1
ATOM 2176 N N . ALA A 1 285 ? 6.134 -8.031 18.912 1.00 90.75 285 ALA A N 1
ATOM 2177 C CA . ALA A 1 285 ? 7.487 -8.480 18.610 1.00 90.75 285 ALA A CA 1
ATOM 2178 C C . ALA A 1 285 ? 7.717 -8.491 17.088 1.00 90.75 285 ALA A C 1
ATOM 2180 O O . ALA A 1 285 ? 6.811 -8.803 16.310 1.00 90.75 285 ALA A O 1
ATOM 2181 N N . ARG A 1 286 ? 8.933 -8.157 16.647 1.00 89.00 286 ARG A N 1
ATOM 2182 C CA . ARG A 1 286 ? 9.266 -8.147 15.218 1.00 89.00 286 ARG A CA 1
ATOM 2183 C C . ARG A 1 286 ? 8.975 -9.519 14.600 1.00 89.00 286 ARG A C 1
ATOM 2185 O O . ARG A 1 286 ? 9.457 -10.526 15.105 1.00 89.00 286 ARG A O 1
ATOM 2192 N N . GLY A 1 287 ? 8.232 -9.531 13.495 1.00 87.62 287 GLY A N 1
ATOM 2193 C CA . GLY A 1 287 ? 7.833 -10.758 12.798 1.00 87.62 287 GLY A CA 1
ATOM 2194 C C . GLY A 1 287 ? 6.514 -11.372 13.276 1.00 87.62 287 GLY A C 1
ATOM 2195 O O . GLY A 1 287 ? 6.088 -12.360 12.694 1.00 87.62 287 GLY A O 1
ATOM 2196 N N . THR A 1 288 ? 5.854 -10.790 14.285 1.00 92.94 288 THR A N 1
ATOM 2197 C CA . THR A 1 288 ? 4.471 -11.160 14.635 1.00 92.94 288 THR A CA 1
ATOM 2198 C C . THR A 1 288 ? 3.551 -10.853 13.454 1.00 92.94 288 THR A C 1
ATOM 2200 O O . THR A 1 288 ? 3.615 -9.745 12.912 1.00 92.94 288 THR A O 1
ATOM 2203 N N . SER A 1 289 ? 2.699 -11.806 13.068 1.00 92.69 289 SER A N 1
ATOM 2204 C CA . SER A 1 289 ? 1.740 -11.604 11.977 1.00 92.69 289 SER A CA 1
ATOM 2205 C C . SER A 1 289 ? 0.659 -10.600 12.381 1.00 92.69 289 SER A C 1
ATOM 2207 O O . SER A 1 289 ? 0.116 -10.658 13.486 1.00 92.69 289 SER A O 1
ATOM 2209 N N . PHE A 1 290 ? 0.271 -9.712 11.466 1.00 88.75 290 PHE A N 1
ATOM 2210 C CA . PHE A 1 290 ? -0.859 -8.804 11.682 1.00 88.75 290 PHE A CA 1
ATOM 2211 C C . PHE A 1 290 ? -2.192 -9.557 11.776 1.00 88.75 290 PHE A C 1
ATOM 2213 O O . PHE A 1 290 ? -3.142 -9.036 12.364 1.00 88.75 290 PHE A O 1
ATOM 2220 N N . SER A 1 291 ? -2.255 -10.796 11.276 1.00 88.25 291 SER A N 1
ATOM 2221 C CA . SER A 1 291 ? -3.417 -11.682 11.438 1.00 88.25 291 SER A CA 1
ATOM 2222 C C . SER A 1 291 ? -3.623 -12.178 12.874 1.00 88.25 291 SER A C 1
ATOM 2224 O O . SER A 1 291 ? -4.719 -12.618 13.205 1.00 88.25 291 SER A O 1
ATOM 2226 N N . GLU A 1 292 ? -2.629 -12.037 13.759 1.00 91.69 292 GLU A N 1
ATOM 2227 C CA . GLU A 1 292 ? -2.794 -12.322 15.191 1.00 91.69 292 GLU A CA 1
ATOM 2228 C C . GLU A 1 292 ? -3.599 -11.236 15.921 1.00 91.69 292 GLU A C 1
ATOM 2230 O O . GLU A 1 292 ? -4.007 -11.419 17.070 1.00 91.69 292 GLU A O 1
ATOM 2235 N N . LEU A 1 293 ? -3.840 -10.093 15.264 1.00 90.69 293 LEU A N 1
ATOM 2236 C CA . LEU A 1 293 ? -4.682 -9.007 15.763 1.00 90.69 293 LEU A CA 1
ATOM 2237 C C . LEU A 1 293 ? -4.280 -8.522 17.171 1.00 90.69 293 LEU A C 1
ATOM 2239 O O . LEU A 1 293 ? -5.137 -8.138 17.965 1.00 90.69 293 LEU A O 1
ATOM 2243 N N . THR A 1 294 ? -2.983 -8.512 17.499 1.00 92.62 294 THR A N 1
ATOM 2244 C CA . THR A 1 294 ? -2.459 -8.316 18.868 1.00 92.62 294 THR A CA 1
ATOM 2245 C C . THR A 1 294 ? -3.083 -7.127 19.618 1.00 92.62 294 THR A C 1
ATOM 2247 O O . THR A 1 294 ? -3.452 -7.234 20.795 1.00 92.62 294 THR A O 1
ATOM 2250 N N . TRP A 1 295 ? -3.231 -5.976 18.953 1.00 92.19 295 TRP A N 1
ATOM 2251 C CA . TRP A 1 295 ? -3.848 -4.790 19.558 1.00 92.19 295 TRP A CA 1
ATOM 2252 C C . TRP A 1 295 ? -5.364 -4.915 19.709 1.00 92.19 295 TRP A C 1
ATOM 2254 O O . TRP A 1 295 ? -5.903 -4.495 20.733 1.00 92.19 295 TRP A O 1
ATOM 2264 N N . THR A 1 296 ? -6.043 -5.527 18.738 1.00 93.00 296 THR A N 1
ATOM 2265 C CA . THR A 1 296 ? -7.483 -5.808 18.802 1.00 93.00 296 THR A CA 1
ATOM 2266 C C . THR A 1 296 ? -7.784 -6.764 19.951 1.00 93.00 296 THR A C 1
ATOM 2268 O O . THR A 1 296 ? -8.591 -6.427 20.808 1.00 93.00 296 THR A O 1
ATOM 2271 N N . ARG A 1 297 ? -7.034 -7.866 20.082 1.00 94.75 297 ARG A N 1
ATOM 2272 C CA . ARG A 1 297 ? -7.159 -8.814 21.205 1.00 94.75 297 ARG A CA 1
ATOM 2273 C C . ARG A 1 297 ? -6.935 -8.145 22.562 1.00 94.75 297 ARG A C 1
ATOM 2275 O O . ARG A 1 297 ? -7.603 -8.450 23.550 1.00 94.75 297 ARG A O 1
ATOM 2282 N N . SER A 1 298 ? -6.032 -7.165 22.619 1.00 95.06 298 SER A N 1
ATOM 2283 C CA . SER A 1 298 ? -5.850 -6.353 23.826 1.00 95.06 298 SER A CA 1
ATOM 2284 C C . SER A 1 298 ? -7.071 -5.473 24.129 1.00 95.06 298 SER A C 1
ATOM 2286 O O . SER A 1 298 ? -7.470 -5.383 25.289 1.00 95.06 298 SER A O 1
ATOM 2288 N N . LEU A 1 299 ? -7.681 -4.855 23.111 1.00 96.19 299 LEU A N 1
ATOM 2289 C CA . LEU A 1 299 ? -8.906 -4.059 23.250 1.00 96.19 299 LEU A CA 1
ATOM 2290 C C . LEU A 1 299 ? -10.101 -4.920 23.690 1.00 96.19 299 LEU A C 1
ATOM 2292 O O . LEU A 1 299 ? -10.846 -4.511 24.579 1.00 96.19 299 LEU A O 1
ATOM 2296 N N . GLU A 1 300 ? -10.254 -6.122 23.134 1.00 97.12 300 GLU A N 1
ATOM 2297 C CA . GLU A 1 300 ? -11.281 -7.096 23.532 1.00 97.12 300 GLU A CA 1
ATOM 2298 C C . GLU A 1 300 ? -11.188 -7.403 25.030 1.00 97.12 300 GLU A C 1
ATOM 2300 O O . GLU A 1 300 ? -12.151 -7.236 25.786 1.00 97.12 300 GLU A O 1
ATOM 2305 N N . ARG A 1 301 ? -9.981 -7.747 25.494 1.00 96.38 301 ARG A N 1
ATOM 2306 C CA . ARG A 1 301 ? -9.695 -7.974 26.913 1.00 96.38 301 ARG A CA 1
ATOM 2307 C C . ARG A 1 301 ? -10.023 -6.747 27.766 1.00 96.38 301 ARG A C 1
ATOM 2309 O O . ARG A 1 301 ? -10.560 -6.893 28.864 1.00 96.38 301 ARG A O 1
ATOM 2316 N N . ASP A 1 302 ? -9.701 -5.542 27.302 1.00 97.25 302 ASP A N 1
ATOM 2317 C CA . ASP A 1 302 ? -9.982 -4.309 28.042 1.00 97.25 302 ASP A CA 1
ATOM 2318 C C . ASP A 1 302 ? -11.493 -4.058 28.195 1.00 97.25 302 ASP A C 1
ATOM 2320 O O . ASP A 1 302 ? -11.945 -3.677 29.281 1.00 97.25 302 ASP A O 1
ATOM 2324 N N . ILE A 1 303 ? -12.282 -4.338 27.154 1.00 98.06 303 ILE A N 1
ATOM 2325 C CA . ILE A 1 303 ? -13.749 -4.256 27.183 1.00 98.06 303 ILE A CA 1
ATOM 2326 C C . ILE A 1 303 ? -14.326 -5.306 28.141 1.00 98.06 303 ILE A C 1
ATOM 2328 O O . ILE A 1 303 ? -15.140 -4.969 29.002 1.00 98.06 303 ILE A O 1
ATOM 2332 N N . LEU A 1 304 ? -13.862 -6.557 28.089 1.00 97.75 304 LEU A N 1
ATOM 2333 C CA . LEU A 1 304 ? -14.293 -7.601 29.031 1.00 97.75 304 LEU A CA 1
ATOM 2334 C C . LEU A 1 304 ? -13.931 -7.251 30.482 1.00 97.75 304 LEU A C 1
ATOM 2336 O O . LEU A 1 304 ? -14.713 -7.469 31.409 1.00 97.75 304 LEU A O 1
ATOM 2340 N N . ASN A 1 305 ? -12.755 -6.661 30.706 1.00 97.12 305 ASN A N 1
ATOM 2341 C CA . ASN A 1 305 ? -12.346 -6.173 32.023 1.00 97.12 305 ASN A CA 1
ATOM 2342 C C . ASN A 1 305 ? -13.264 -5.060 32.534 1.00 97.12 305 ASN A C 1
ATOM 2344 O O . ASN A 1 305 ? -13.598 -5.045 33.723 1.00 97.12 305 ASN A O 1
ATOM 2348 N N . LEU A 1 306 ? -13.679 -4.147 31.654 1.00 98.06 306 LEU A N 1
ATOM 2349 C CA . LEU A 1 306 ? -14.664 -3.121 31.975 1.00 98.06 306 LEU A CA 1
ATOM 2350 C C . LEU A 1 306 ? -16.005 -3.755 32.371 1.00 98.06 306 LEU A C 1
ATOM 2352 O O . LEU A 1 306 ? -16.518 -3.437 33.445 1.00 98.06 306 LEU A O 1
ATOM 2356 N N . ILE A 1 307 ? -16.524 -4.681 31.558 1.00 98.00 307 ILE A N 1
ATOM 2357 C CA . ILE A 1 307 ? -17.784 -5.399 31.814 1.00 98.00 307 ILE A CA 1
ATOM 2358 C C . ILE A 1 307 ? -17.755 -6.059 33.192 1.00 98.00 307 ILE A C 1
ATOM 2360 O O . ILE A 1 307 ? -18.648 -5.826 34.008 1.00 98.00 307 ILE A O 1
ATOM 2364 N N . ARG A 1 308 ? -16.693 -6.816 33.494 1.00 97.56 308 ARG A N 1
ATOM 2365 C CA . ARG A 1 308 ? -16.538 -7.505 34.783 1.00 97.56 308 ARG A CA 1
ATOM 2366 C C . ARG A 1 308 ? -16.430 -6.536 35.953 1.00 97.56 308 ARG A C 1
ATOM 2368 O O . ARG A 1 308 ? -17.128 -6.704 36.951 1.00 97.56 308 ARG A O 1
ATOM 2375 N N . LYS A 1 309 ? -15.575 -5.513 35.852 1.00 97.06 309 LYS A N 1
ATOM 2376 C CA . LYS A 1 309 ? -15.353 -4.570 36.959 1.00 97.06 309 LYS A CA 1
ATOM 2377 C C . LYS A 1 309 ? -16.607 -3.768 37.286 1.00 97.06 309 LYS A C 1
ATOM 2379 O O . LYS A 1 309 ? -16.911 -3.564 38.457 1.00 97.06 309 LYS A O 1
ATOM 2384 N N . GLU A 1 310 ? -17.298 -3.286 36.262 1.00 97.50 310 GLU A N 1
ATOM 2385 C CA . GLU A 1 310 ? -18.497 -2.463 36.424 1.00 97.50 310 GLU A CA 1
ATOM 2386 C C . GLU A 1 310 ? -19.763 -3.312 36.592 1.00 97.50 310 GLU A C 1
ATOM 2388 O O . GLU A 1 310 ? -20.845 -2.755 36.774 1.00 97.50 310 GLU A O 1
ATOM 2393 N N . LYS A 1 311 ? -19.619 -4.648 36.564 1.00 96.81 311 LYS A N 1
ATOM 2394 C CA .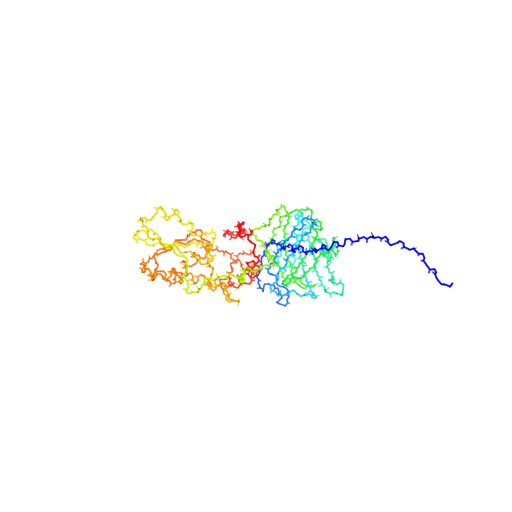 LYS A 1 311 ? -20.695 -5.638 36.694 1.00 96.81 311 LYS A CA 1
ATOM 2395 C C . LYS A 1 311 ? -21.826 -5.375 35.696 1.00 96.81 311 LYS A C 1
ATOM 2397 O O . LYS A 1 311 ? -23.001 -5.360 36.059 1.00 96.81 311 LYS A O 1
ATOM 2402 N N . LEU A 1 312 ? -21.461 -5.109 34.443 1.00 97.06 312 LEU A N 1
ATOM 2403 C CA . LEU A 1 312 ? -22.419 -4.777 33.391 1.00 97.06 312 LEU A CA 1
ATOM 2404 C C . LEU A 1 312 ? -23.161 -6.040 32.954 1.00 97.06 312 LEU A C 1
ATOM 2406 O O . LEU A 1 312 ? -22.542 -7.030 32.576 1.00 97.06 312 LEU A O 1
ATOM 2410 N N . ALA A 1 313 ? -24.490 -5.991 32.978 1.00 95.38 313 ALA A N 1
ATOM 2411 C CA . ALA A 1 313 ? -25.327 -7.068 32.471 1.00 95.38 313 ALA A CA 1
ATOM 2412 C C . ALA A 1 313 ? -25.596 -6.841 30.978 1.00 95.38 313 ALA A C 1
ATOM 2414 O O . ALA A 1 313 ? -26.339 -5.926 30.627 1.00 95.38 313 ALA A O 1
ATOM 2415 N N . LYS A 1 314 ? -24.973 -7.661 30.119 1.00 95.94 314 LYS A N 1
ATOM 2416 C CA . LYS A 1 314 ? -25.179 -7.689 28.659 1.00 95.94 314 LYS A CA 1
ATOM 2417 C C . LYS A 1 314 ? -25.235 -6.291 28.007 1.00 95.94 314 LYS A C 1
ATOM 2419 O O . LYS A 1 314 ? -26.252 -5.931 27.409 1.00 95.94 314 LYS A O 1
ATOM 2424 N N . PRO A 1 315 ? -24.177 -5.467 28.122 1.00 98.25 315 PRO A N 1
ATOM 2425 C CA . PRO A 1 315 ? -24.151 -4.172 27.451 1.00 98.25 315 PRO A CA 1
ATOM 2426 C C . PRO A 1 315 ? -24.169 -4.339 25.926 1.00 98.25 315 PRO A C 1
ATOM 2428 O O . PRO A 1 315 ? -23.682 -5.340 25.401 1.00 98.25 315 PRO A O 1
ATOM 2431 N N . ILE A 1 316 ? -24.695 -3.339 25.217 1.00 98.62 316 ILE A N 1
ATOM 2432 C CA . ILE A 1 316 ? -24.596 -3.258 23.752 1.00 98.62 316 ILE A CA 1
ATOM 2433 C C . ILE A 1 316 ? -23.321 -2.486 23.407 1.00 98.62 316 ILE A C 1
ATOM 2435 O O . ILE A 1 316 ? -23.072 -1.422 23.981 1.00 98.62 316 ILE A O 1
ATOM 2439 N N . ILE A 1 317 ? -22.521 -3.004 22.478 1.00 98.56 317 ILE A N 1
ATOM 2440 C CA . ILE A 1 317 ? -21.304 -2.337 22.001 1.00 98.56 317 ILE A CA 1
ATOM 2441 C C . ILE A 1 317 ? -21.635 -1.568 20.720 1.00 98.56 317 ILE A C 1
ATOM 2443 O O . ILE A 1 317 ? -22.073 -2.156 19.736 1.00 98.56 317 ILE A O 1
ATOM 2447 N N . VAL A 1 318 ? -21.412 -0.257 20.722 1.00 97.81 318 VAL A N 1
ATOM 2448 C CA . VAL A 1 318 ? -21.497 0.596 19.532 1.00 97.81 318 VAL A CA 1
ATOM 2449 C C . VAL A 1 318 ? -20.074 0.904 19.085 1.00 97.81 318 VAL A C 1
ATOM 2451 O O . VAL A 1 318 ? -19.343 1.602 19.788 1.00 97.81 318 VAL A O 1
ATOM 2454 N N . ALA A 1 319 ? -19.673 0.362 17.941 1.00 96.06 319 ALA A N 1
ATOM 2455 C CA . ALA A 1 319 ? -18.303 0.420 17.452 1.00 96.06 319 ALA A CA 1
ATOM 2456 C C . ALA A 1 319 ? -18.222 1.136 16.102 1.00 96.06 319 ALA A C 1
ATOM 2458 O O . ALA A 1 319 ? -18.958 0.817 15.168 1.00 96.06 319 ALA A O 1
ATOM 2459 N N . GLU A 1 320 ? -17.308 2.094 15.994 1.00 92.44 320 GLU A N 1
ATOM 2460 C CA . GLU A 1 320 ? -17.089 2.874 14.778 1.00 92.44 320 GLU A CA 1
ATOM 2461 C C . GLU A 1 320 ? -15.769 2.468 14.121 1.00 92.44 320 GLU A C 1
ATOM 2463 O O . GLU A 1 320 ? -14.726 2.665 14.730 1.00 92.44 320 GLU A O 1
ATOM 2468 N N . ARG A 1 321 ? -15.795 1.954 12.880 1.00 87.88 321 ARG A N 1
ATOM 2469 C CA . ARG A 1 321 ? -14.594 1.561 12.098 1.00 87.88 321 ARG A CA 1
ATOM 2470 C C . ARG A 1 321 ? -13.625 0.611 12.837 1.00 87.88 321 ARG A C 1
ATOM 2472 O O . ARG A 1 321 ? -13.839 0.185 13.966 1.00 87.88 321 ARG A O 1
ATOM 2479 N N . GLN A 1 322 ? -12.542 0.201 12.185 1.00 88.62 322 GLN A N 1
ATOM 2480 C CA . GLN A 1 322 ? -11.456 -0.555 12.821 1.00 88.62 322 GLN A CA 1
ATOM 2481 C C . GLN A 1 322 ? -10.623 0.356 13.742 1.00 88.62 322 GLN A C 1
ATOM 2483 O O . GLN A 1 322 ? -10.553 1.548 13.470 1.00 88.62 322 GLN A O 1
ATOM 2488 N N . PRO A 1 323 ? -9.974 -0.152 14.808 1.00 90.75 323 PRO A N 1
ATOM 2489 C CA . PRO A 1 323 ? -10.026 -1.535 15.289 1.00 90.75 323 PRO A CA 1
ATOM 2490 C C . PRO A 1 323 ? -11.293 -1.857 16.103 1.00 90.75 323 PRO A C 1
ATOM 2492 O O . PRO A 1 323 ? -11.550 -3.026 16.376 1.00 90.75 323 PRO A O 1
ATOM 2495 N N . ALA A 1 324 ? -12.096 -0.853 16.470 1.00 94.06 324 ALA A N 1
ATOM 2496 C CA . ALA A 1 324 ? -13.259 -1.007 17.344 1.00 94.06 324 ALA A CA 1
ATOM 2497 C C . ALA A 1 324 ? -14.270 -2.041 16.832 1.00 94.06 324 ALA A C 1
ATOM 2499 O O . ALA A 1 324 ? -14.694 -2.923 17.575 1.00 94.06 324 ALA A O 1
ATOM 2500 N N . ALA A 1 325 ? -14.634 -1.949 15.555 1.00 93.94 325 ALA A N 1
ATOM 2501 C CA . ALA A 1 325 ? -15.596 -2.839 14.929 1.00 93.94 325 ALA A CA 1
ATOM 2502 C C . ALA A 1 325 ? -15.088 -4.282 14.860 1.00 93.94 325 ALA A C 1
ATOM 2504 O O . ALA A 1 325 ? -15.866 -5.193 15.121 1.00 93.94 325 ALA A O 1
ATOM 2505 N N . GLN A 1 326 ? -13.792 -4.491 14.589 1.00 93.12 326 GLN A N 1
ATOM 2506 C CA . GLN A 1 326 ? -13.208 -5.835 14.619 1.00 93.12 326 GLN A CA 1
ATOM 2507 C C . GLN A 1 326 ? -13.318 -6.424 16.027 1.00 93.12 326 GLN A C 1
ATOM 2509 O O . GLN A 1 326 ? -13.862 -7.509 16.180 1.00 93.12 326 GLN A O 1
ATOM 2514 N N . ALA A 1 327 ? -12.901 -5.679 17.057 1.00 95.81 327 ALA A N 1
ATOM 2515 C CA . ALA A 1 327 ? -13.008 -6.139 18.442 1.00 95.81 327 ALA A CA 1
ATOM 2516 C C . ALA A 1 327 ? -14.463 -6.445 18.837 1.00 95.81 327 ALA A C 1
ATOM 2518 O O . ALA A 1 327 ? -14.725 -7.442 19.497 1.00 95.81 327 ALA A O 1
ATOM 2519 N N . ALA A 1 328 ? -15.426 -5.615 18.424 1.00 96.88 328 ALA A N 1
ATOM 2520 C CA . ALA A 1 328 ? -16.840 -5.854 18.706 1.00 96.88 328 ALA A CA 1
ATOM 2521 C C . ALA A 1 328 ? -17.367 -7.136 18.037 1.00 96.88 328 ALA A C 1
ATOM 2523 O O . ALA A 1 328 ? -18.127 -7.871 18.665 1.00 96.88 328 ALA A O 1
ATOM 2524 N N . ILE A 1 329 ? -16.958 -7.413 16.793 1.00 95.00 329 ILE A N 1
ATOM 2525 C CA . ILE A 1 329 ? -17.320 -8.638 16.064 1.00 95.00 329 ILE A CA 1
ATOM 2526 C C . ILE A 1 329 ? -16.736 -9.868 16.763 1.00 95.00 329 ILE A C 1
ATOM 2528 O O . I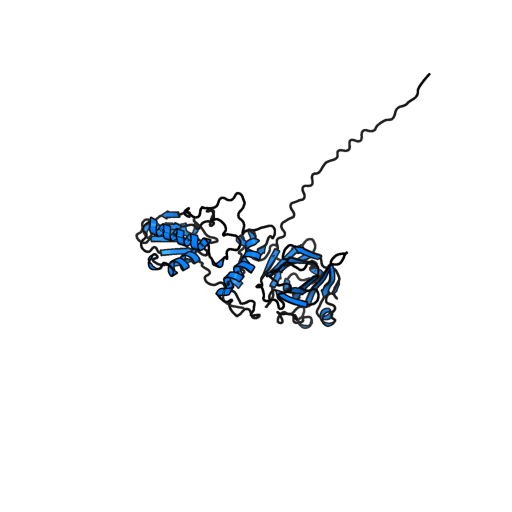LE A 1 329 ? -17.496 -10.775 17.099 1.00 95.00 329 ILE A O 1
ATOM 2532 N N . GLU A 1 330 ? -15.427 -9.879 17.034 1.00 94.38 330 GLU A N 1
ATOM 2533 C CA . GLU A 1 330 ? -14.753 -10.999 17.710 1.00 94.38 330 GLU A CA 1
ATOM 2534 C C . GLU A 1 330 ? -15.377 -11.265 19.084 1.00 94.38 330 GLU A C 1
ATOM 2536 O O . GLU A 1 330 ? -15.750 -12.392 19.398 1.00 94.38 330 GLU A O 1
ATOM 2541 N N . LEU A 1 331 ? -15.615 -10.214 19.875 1.00 97.44 331 LEU A N 1
ATOM 2542 C CA . LEU A 1 331 ? -16.269 -10.337 21.176 1.00 97.44 331 LEU A CA 1
ATOM 2543 C C . LEU A 1 331 ? -17.686 -10.921 21.085 1.00 97.44 331 LEU A C 1
ATOM 2545 O O . LEU A 1 331 ? -18.072 -11.718 21.938 1.00 97.44 331 LEU A O 1
ATOM 2549 N N . ALA A 1 332 ? -18.479 -10.520 20.089 1.00 96.06 332 ALA A N 1
ATOM 2550 C CA . ALA A 1 332 ? -19.827 -11.054 19.906 1.00 96.06 332 ALA A CA 1
ATOM 2551 C C . ALA A 1 332 ? -19.814 -12.538 19.506 1.00 96.06 332 ALA A C 1
ATOM 2553 O O . ALA A 1 332 ? -20.722 -13.274 19.891 1.00 96.06 332 ALA A O 1
ATOM 2554 N N . ILE A 1 333 ? -18.789 -12.971 18.763 1.00 94.69 333 ILE A N 1
ATOM 2555 C CA . ILE A 1 333 ? -18.587 -14.366 18.355 1.00 94.69 333 ILE A CA 1
ATOM 2556 C C . ILE A 1 333 ? -18.090 -15.212 19.534 1.00 94.69 333 ILE A C 1
ATOM 2558 O O . ILE A 1 333 ? -18.642 -16.276 19.807 1.00 94.69 333 ILE A O 1
ATOM 2562 N N . GLU A 1 334 ? -17.061 -14.748 20.241 1.00 96.19 334 GLU A N 1
ATOM 2563 C CA . GLU A 1 334 ? -16.347 -15.528 21.260 1.00 96.19 334 GLU A CA 1
ATOM 2564 C C . GLU A 1 334 ? -16.983 -15.433 22.657 1.00 96.19 334 GLU A C 1
ATOM 2566 O O . GLU A 1 334 ? -16.807 -16.322 23.496 1.00 96.19 334 GLU A O 1
ATOM 2571 N N . HIS A 1 335 ? -17.742 -14.368 22.934 1.00 96.69 335 HIS A N 1
ATOM 2572 C CA . HIS A 1 335 ? -18.355 -14.106 24.240 1.00 96.69 335 HIS A CA 1
ATOM 2573 C C . HIS A 1 335 ? -19.835 -13.677 24.159 1.00 96.69 335 HIS A C 1
ATOM 2575 O O . HIS A 1 335 ? -20.224 -12.695 24.809 1.00 96.69 335 HIS A O 1
ATOM 2581 N N . PRO A 1 336 ? -20.701 -14.423 23.443 1.00 96.31 336 PRO A N 1
ATOM 2582 C CA . PRO A 1 336 ? -22.097 -14.037 23.217 1.00 96.31 336 PRO A CA 1
ATOM 2583 C C . PRO A 1 336 ? -22.910 -13.896 24.515 1.00 96.31 336 PRO A C 1
ATOM 2585 O O . PRO A 1 336 ? -23.840 -13.096 24.586 1.00 96.31 336 PRO A O 1
ATOM 2588 N N . ASP A 1 337 ? -22.539 -14.611 25.580 1.00 96.56 337 ASP A N 1
ATOM 2589 C CA . ASP A 1 337 ? -23.238 -14.537 26.868 1.00 96.56 337 ASP A CA 1
ATOM 2590 C C . ASP A 1 337 ? -22.951 -13.254 27.659 1.00 96.56 337 ASP A C 1
ATOM 2592 O O . ASP A 1 337 ? -23.738 -12.870 28.530 1.00 96.56 337 ASP A O 1
ATOM 2596 N N . GLN A 1 338 ? -21.840 -12.573 27.363 1.00 96.06 338 GLN A N 1
ATOM 2597 C CA . GLN A 1 338 ? -21.419 -11.365 28.078 1.00 96.06 338 GLN A CA 1
ATOM 2598 C C . GLN A 1 338 ? -21.930 -10.073 27.427 1.00 96.06 338 GLN A C 1
ATOM 2600 O O . GLN A 1 338 ? -21.873 -9.019 28.060 1.00 96.06 338 GLN A O 1
ATOM 2605 N N . ILE A 1 339 ? -22.438 -10.129 26.192 1.00 96.50 339 ILE A N 1
ATOM 2606 C CA . ILE A 1 339 ? -22.758 -8.954 25.367 1.00 96.50 339 ILE A CA 1
ATOM 2607 C C . ILE A 1 339 ? -24.222 -9.011 24.923 1.00 96.50 339 ILE A C 1
ATOM 2609 O O . ILE A 1 339 ? -24.753 -10.066 24.601 1.00 96.50 339 ILE A O 1
ATOM 2613 N N . GLY A 1 340 ? -24.904 -7.864 24.949 1.00 96.19 340 GLY A N 1
ATOM 2614 C CA . GLY A 1 340 ? -26.320 -7.753 24.575 1.00 96.19 340 GLY A CA 1
ATOM 2615 C C . GLY A 1 340 ? -26.556 -7.541 23.081 1.00 96.19 340 GLY A C 1
ATOM 2616 O O . GLY A 1 340 ? -27.664 -7.752 22.600 1.00 96.19 340 GLY A O 1
ATOM 2617 N N . GLY A 1 341 ? -25.526 -7.115 22.351 1.00 97.19 341 GLY A N 1
ATOM 2618 C CA . GLY A 1 341 ? -25.557 -6.901 20.909 1.00 97.19 341 GLY A CA 1
ATOM 2619 C C . GLY A 1 341 ? -24.430 -5.984 20.442 1.00 97.19 341 GLY A C 1
ATOM 2620 O O . GLY A 1 341 ? -23.712 -5.397 21.257 1.00 97.19 341 GLY A O 1
ATOM 2621 N N . VAL A 1 342 ? -24.303 -5.841 19.122 1.00 97.69 342 VAL A N 1
ATOM 2622 C CA . VAL A 1 342 ? -23.328 -4.955 18.476 1.00 97.69 342 VAL A CA 1
ATOM 2623 C C . VAL A 1 342 ? -24.010 -4.033 17.471 1.00 97.69 342 VAL A C 1
ATOM 2625 O O . VAL A 1 342 ? -24.907 -4.447 16.740 1.00 97.69 342 VAL A O 1
ATOM 2628 N N . VAL A 1 343 ? -23.569 -2.779 17.425 1.00 97.25 343 VAL A N 1
ATOM 2629 C CA . VAL A 1 343 ? -23.948 -1.793 16.409 1.00 97.25 343 VAL A CA 1
ATOM 2630 C C . VAL A 1 343 ? -22.669 -1.319 15.735 1.00 97.25 343 VAL A C 1
ATOM 2632 O O . VAL A 1 343 ? -21.811 -0.726 16.387 1.00 97.25 343 VAL A O 1
ATOM 2635 N N . LEU A 1 344 ? -22.536 -1.589 14.438 1.00 94.25 344 LEU A N 1
ATOM 2636 C CA . LEU A 1 344 ? -21.347 -1.251 13.657 1.00 94.25 344 LEU A CA 1
ATOM 2637 C C . LEU A 1 344 ? -21.609 0.004 12.820 1.00 94.25 344 LEU A C 1
ATOM 2639 O O . LEU A 1 344 ? -22.523 0.029 11.998 1.00 94.25 344 LEU A O 1
ATOM 2643 N N . VAL A 1 345 ? -20.800 1.044 13.015 1.00 90.44 345 VAL A N 1
ATOM 2644 C CA . VAL A 1 345 ? -20.945 2.345 12.346 1.00 90.44 345 VAL A CA 1
ATOM 2645 C C . VAL A 1 345 ? -19.772 2.563 11.396 1.00 90.44 345 VAL A C 1
ATOM 2647 O O . VAL A 1 345 ? -18.611 2.439 11.787 1.00 90.44 345 VAL A O 1
ATOM 2650 N N . GLY A 1 346 ? -20.066 2.846 10.122 1.00 82.00 346 GLY A N 1
ATOM 2651 C CA . GLY A 1 346 ? -19.051 3.169 9.109 1.00 82.00 346 GLY A CA 1
ATOM 2652 C C . GLY A 1 346 ? -17.981 2.088 8.907 1.00 82.00 346 GLY A C 1
ATOM 2653 O O . GLY A 1 346 ? -16.857 2.410 8.536 1.00 82.00 346 GLY A O 1
ATOM 2654 N N . THR A 1 347 ? -18.298 0.826 9.209 1.00 78.38 347 THR A N 1
ATOM 2655 C CA . THR A 1 347 ? -17.334 -0.280 9.197 1.00 78.38 347 THR A CA 1
ATOM 2656 C C . THR A 1 347 ? -17.201 -0.879 7.804 1.00 78.38 347 THR A C 1
ATOM 2658 O O . THR A 1 347 ? -18.191 -1.290 7.203 1.00 78.38 347 THR A O 1
ATOM 2661 N N . ASN A 1 348 ? -15.963 -1.012 7.329 1.00 72.81 348 ASN A N 1
ATOM 2662 C CA . ASN A 1 348 ? -15.657 -1.765 6.117 1.00 72.81 348 ASN A CA 1
ATOM 2663 C C . ASN A 1 348 ? -15.497 -3.245 6.485 1.00 72.81 348 ASN A C 1
ATOM 2665 O O . ASN A 1 348 ? -14.433 -3.647 6.948 1.00 72.81 348 ASN A O 1
ATOM 2669 N N . LEU A 1 349 ? -16.566 -4.034 6.346 1.00 64.88 349 LEU A N 1
ATOM 2670 C CA . LEU A 1 349 ? -16.582 -5.456 6.727 1.00 64.88 349 LEU A CA 1
ATOM 2671 C C . LEU A 1 349 ? -15.867 -6.363 5.722 1.00 64.88 349 LEU A C 1
ATOM 2673 O O . LEU A 1 349 ? -15.411 -7.445 6.081 1.00 64.88 349 LEU A O 1
ATOM 2677 N N . VAL A 1 350 ? -15.777 -5.934 4.464 1.00 60.81 350 VAL A N 1
ATOM 2678 C CA . VAL A 1 350 ? -15.156 -6.714 3.397 1.00 60.81 350 VAL A CA 1
ATOM 2679 C C . VAL A 1 350 ? -14.248 -5.802 2.597 1.00 60.81 350 VAL A C 1
ATOM 2681 O O . VAL A 1 350 ? -14.699 -4.831 1.995 1.00 60.81 350 VAL A O 1
ATOM 2684 N N . GLN A 1 351 ? -12.966 -6.143 2.583 1.00 67.88 351 GLN A N 1
ATOM 2685 C CA . GLN A 1 351 ? -12.051 -5.698 1.551 1.00 67.88 351 GLN A CA 1
ATOM 2686 C C . GLN A 1 351 ? -11.764 -6.906 0.664 1.00 67.88 351 GLN A C 1
ATOM 2688 O O . GLN A 1 351 ? -11.281 -7.937 1.141 1.00 67.88 351 GLN A O 1
ATOM 2693 N N . SER A 1 352 ? -12.128 -6.809 -0.613 1.00 67.06 352 SER A N 1
ATOM 2694 C CA . SER A 1 352 ? -11.854 -7.870 -1.575 1.00 67.06 352 SER A CA 1
ATOM 2695 C C . SER A 1 352 ? -10.363 -7.875 -1.887 1.00 67.06 352 SER A C 1
ATOM 2697 O O . SER A 1 352 ? -9.841 -6.965 -2.528 1.00 67.06 352 SER A O 1
ATOM 2699 N N . PHE A 1 353 ? -9.676 -8.910 -1.418 1.00 73.62 353 PHE A N 1
ATOM 2700 C CA . PHE A 1 353 ? -8.353 -9.264 -1.908 1.00 73.62 353 PHE A CA 1
ATOM 2701 C C . PHE A 1 353 ? -8.553 -10.260 -3.037 1.00 73.62 353 PHE A C 1
ATOM 2703 O O . PHE A 1 353 ? -9.230 -11.269 -2.843 1.00 73.62 353 PHE A O 1
ATOM 2710 N N . PHE A 1 354 ? -8.000 -9.974 -4.207 1.00 75.75 354 PHE A N 1
ATOM 2711 C CA . PHE A 1 354 ? -8.021 -10.907 -5.325 1.00 75.75 354 PHE A CA 1
ATOM 2712 C C . PHE A 1 354 ? -6.754 -11.742 -5.316 1.00 75.75 354 PHE A C 1
ATOM 2714 O O . PHE A 1 354 ? -5.676 -11.241 -4.993 1.00 75.75 354 PHE A O 1
ATOM 2721 N N . SER A 1 355 ? -6.905 -13.012 -5.673 1.00 74.56 355 SER A N 1
ATOM 2722 C CA . SER A 1 355 ? -5.792 -13.911 -5.879 1.00 74.56 355 SER A CA 1
ATOM 2723 C C . SER A 1 355 ? -4.888 -13.311 -6.962 1.00 74.56 355 SER A C 1
ATOM 2725 O O . SER A 1 355 ? -5.350 -13.090 -8.080 1.00 74.56 355 SER A O 1
ATOM 2727 N N . PRO A 1 356 ? -3.616 -13.040 -6.656 1.00 64.94 356 PRO A N 1
ATOM 2728 C CA . PRO A 1 356 ? -2.626 -12.581 -7.636 1.00 64.94 356 PRO A CA 1
ATOM 2729 C C . PRO A 1 356 ? -2.386 -13.632 -8.728 1.00 64.94 356 PRO A C 1
ATOM 2731 O O . PRO A 1 356 ? -2.161 -13.289 -9.881 1.00 64.94 356 PRO A O 1
ATOM 2734 N N . LYS A 1 357 ? -2.546 -14.918 -8.373 1.00 70.12 357 LYS A N 1
ATOM 2735 C CA . LYS A 1 357 ? -2.429 -16.077 -9.268 1.00 70.12 357 LYS A CA 1
ATOM 2736 C C . LYS A 1 357 ? -3.567 -16.150 -10.284 1.00 70.12 357 LYS A C 1
ATOM 2738 O O . LYS A 1 357 ? -3.504 -16.954 -11.208 1.00 70.12 357 LYS A O 1
ATOM 2743 N N . ASP A 1 358 ? -4.626 -15.365 -10.086 1.00 70.31 358 ASP A N 1
ATOM 2744 C CA . ASP A 1 358 ? -5.674 -15.186 -11.075 1.00 70.31 358 ASP A CA 1
ATOM 2745 C C . ASP A 1 358 ? -5.420 -13.888 -11.861 1.00 70.31 358 ASP A C 1
ATOM 2747 O O . ASP A 1 358 ? -5.746 -12.798 -11.375 1.00 70.31 358 ASP A O 1
ATOM 2751 N N . PRO A 1 359 ? -4.910 -13.981 -13.102 1.00 60.31 359 PRO A N 1
ATOM 2752 C CA . PRO A 1 359 ? -4.640 -12.816 -13.939 1.00 60.31 359 PRO A CA 1
ATOM 2753 C C . PRO A 1 359 ? -5.919 -12.087 -14.376 1.00 60.31 359 PRO A C 1
ATOM 2755 O O . PRO A 1 359 ? -5.849 -11.046 -15.014 1.00 60.31 359 PRO A O 1
ATOM 2758 N N . THR A 1 360 ? -7.112 -12.597 -14.064 1.00 68.12 360 THR A N 1
ATOM 2759 C CA . THR A 1 360 ? -8.362 -11.855 -14.274 1.00 68.12 360 THR A CA 1
ATOM 2760 C C . THR A 1 360 ? -8.747 -10.992 -13.074 1.00 68.12 360 THR A C 1
ATOM 2762 O O . THR A 1 360 ? -9.648 -10.167 -13.202 1.00 68.12 360 THR A O 1
ATOM 2765 N N . ARG A 1 361 ? -8.074 -11.164 -11.920 1.00 66.56 361 ARG A N 1
ATOM 2766 C CA . ARG A 1 361 ? -8.393 -10.524 -10.631 1.00 66.56 361 ARG A CA 1
ATOM 2767 C C . ARG A 1 361 ? -9.870 -10.705 -10.245 1.00 66.56 361 ARG A C 1
ATOM 2769 O O . ARG A 1 361 ? -10.482 -9.791 -9.706 1.00 66.56 361 ARG A O 1
ATOM 2776 N N . LYS A 1 362 ? -10.45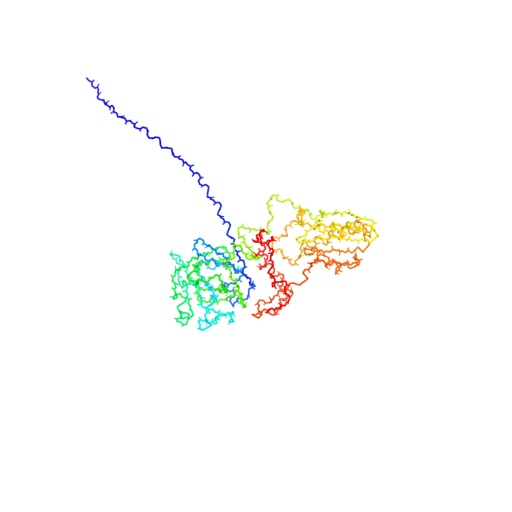2 -11.878 -10.521 1.00 74.81 362 LYS A N 1
ATOM 2777 C CA . LYS A 1 362 ? -11.851 -12.204 -10.173 1.00 74.81 362 LYS A CA 1
ATOM 2778 C C . LYS A 1 362 ? -11.957 -13.214 -9.042 1.00 74.81 362 LYS A C 1
ATOM 2780 O O . LYS A 1 362 ? -12.934 -13.212 -8.300 1.00 74.81 362 LYS A O 1
ATOM 2785 N N . THR A 1 363 ? -10.948 -14.056 -8.885 1.00 82.19 363 THR A N 1
ATOM 2786 C CA . THR A 1 363 ? -10.870 -15.067 -7.836 1.00 82.19 363 THR A CA 1
ATOM 2787 C C . THR A 1 363 ? -10.471 -14.393 -6.529 1.00 82.19 363 THR A C 1
ATOM 2789 O O . THR A 1 363 ? -9.411 -13.771 -6.482 1.00 82.19 363 THR A O 1
ATOM 2792 N N . PRO A 1 364 ? -11.262 -14.494 -5.450 1.00 83.19 364 PRO A N 1
ATOM 2793 C CA . PRO A 1 364 ? -10.860 -13.980 -4.146 1.00 83.19 364 PRO A CA 1
ATOM 2794 C C . PRO A 1 364 ? -9.624 -14.708 -3.604 1.00 83.19 364 PRO A C 1
ATOM 2796 O O . PRO A 1 364 ? -9.480 -15.918 -3.770 1.00 83.19 364 PRO A O 1
ATOM 2799 N N . LEU A 1 365 ? -8.752 -13.987 -2.902 1.00 83.38 365 LEU A N 1
ATOM 2800 C CA . LEU A 1 365 ? -7.652 -14.568 -2.140 1.00 83.38 365 LEU A CA 1
ATOM 2801 C C . LEU A 1 365 ? -8.227 -15.441 -1.016 1.00 83.38 365 LEU A C 1
ATOM 2803 O O . LEU A 1 365 ? -9.085 -14.985 -0.238 1.00 83.38 365 LEU A O 1
ATOM 2807 N N . ALA A 1 366 ? -7.744 -16.685 -0.938 1.00 86.00 366 ALA A N 1
ATOM 2808 C CA . ALA A 1 366 ? -8.139 -17.642 0.086 1.00 86.00 366 ALA A CA 1
ATOM 2809 C C . ALA A 1 366 ? -7.898 -17.062 1.484 1.00 86.00 366 ALA A C 1
ATOM 2811 O O . ALA A 1 366 ? -6.918 -16.357 1.713 1.00 86.00 366 ALA A O 1
ATOM 2812 N N . PHE A 1 367 ? -8.801 -17.343 2.426 1.00 83.31 367 PHE A N 1
ATOM 2813 C CA . PHE A 1 367 ? -8.743 -16.747 3.764 1.00 83.31 367 PHE A CA 1
ATOM 2814 C C . PHE A 1 367 ? -7.417 -17.039 4.486 1.00 83.31 367 PHE A C 1
ATOM 2816 O O . PHE A 1 367 ? -6.850 -16.127 5.082 1.00 83.31 367 PHE A O 1
ATOM 2823 N N . SER A 1 368 ? -6.892 -18.264 4.355 1.00 86.00 368 SER A N 1
ATOM 2824 C CA . SER A 1 368 ? -5.597 -18.688 4.911 1.00 86.00 368 SER A CA 1
ATOM 2825 C C . SER A 1 368 ? -4.413 -17.853 4.424 1.00 86.00 368 SER A C 1
ATOM 2827 O O . SER A 1 368 ? -3.431 -17.704 5.144 1.00 86.00 368 SER A O 1
ATOM 2829 N N . ASP A 1 369 ? -4.516 -17.280 3.227 1.00 84.62 369 ASP A N 1
ATOM 2830 C CA . ASP A 1 369 ? -3.396 -16.628 2.546 1.00 84.62 369 ASP A CA 1
ATOM 2831 C C . ASP A 1 369 ? -3.411 -15.105 2.761 1.00 84.62 369 ASP A C 1
ATOM 2833 O O . ASP A 1 369 ? -2.438 -14.408 2.468 1.00 84.62 369 ASP A O 1
ATOM 2837 N N . ARG A 1 370 ? -4.506 -14.562 3.315 1.00 85.38 370 ARG A N 1
ATOM 2838 C CA . ARG A 1 370 ? -4.667 -13.118 3.556 1.00 85.38 370 ARG A CA 1
ATOM 2839 C C . ARG A 1 370 ? -3.683 -12.581 4.589 1.00 85.38 370 ARG A C 1
ATOM 2841 O O . ARG A 1 370 ? -3.230 -11.451 4.438 1.00 85.38 370 ARG A O 1
ATOM 2848 N N . GLY A 1 371 ? -3.352 -13.371 5.613 1.00 87.62 371 GLY A N 1
ATOM 2849 C CA . GLY A 1 371 ? -2.379 -12.978 6.638 1.00 87.62 371 GLY A CA 1
ATOM 2850 C C . GLY A 1 371 ? -1.007 -12.697 6.027 1.00 87.62 371 GLY A C 1
ATOM 2851 O O . GLY A 1 371 ? -0.507 -11.582 6.137 1.00 87.62 371 GLY A O 1
ATOM 2852 N N . GLY A 1 372 ? -0.466 -13.665 5.278 1.00 86.62 372 GLY A N 1
ATOM 2853 C CA . GLY A 1 372 ? 0.815 -13.513 4.579 1.00 86.62 372 GLY A CA 1
ATOM 2854 C C . GLY A 1 372 ? 0.821 -12.348 3.587 1.00 86.62 372 GLY A C 1
ATOM 2855 O O . GLY A 1 372 ? 1.768 -11.567 3.568 1.00 86.62 372 GLY A O 1
ATOM 2856 N N . PHE A 1 373 ? -0.270 -12.154 2.836 1.00 84.19 373 PHE A N 1
ATOM 2857 C CA . PHE A 1 373 ? -0.424 -10.995 1.949 1.00 84.19 373 PHE A CA 1
ATOM 2858 C C . PHE A 1 373 ? -0.316 -9.656 2.698 1.00 84.19 373 PHE A C 1
ATOM 2860 O O . PHE A 1 373 ? 0.379 -8.737 2.264 1.00 84.19 373 PHE A O 1
ATOM 2867 N N . VAL A 1 374 ? -0.999 -9.519 3.838 1.00 86.25 374 VAL A N 1
ATOM 2868 C CA . VAL A 1 374 ? -0.926 -8.288 4.636 1.00 86.25 374 VAL A CA 1
ATOM 2869 C C . VAL A 1 374 ? 0.476 -8.099 5.209 1.00 86.25 374 VAL A C 1
ATOM 2871 O O . VAL A 1 374 ? 1.011 -6.995 5.118 1.00 86.25 374 VAL A O 1
ATOM 2874 N N . ASP A 1 375 ? 1.076 -9.154 5.755 1.00 89.12 375 ASP A N 1
ATOM 2875 C CA . ASP A 1 375 ? 2.385 -9.101 6.409 1.00 89.12 375 ASP A CA 1
ATOM 2876 C C . ASP A 1 375 ? 3.503 -8.719 5.426 1.00 89.12 375 ASP A C 1
ATOM 2878 O O . ASP A 1 375 ? 4.298 -7.809 5.687 1.00 89.12 375 ASP A O 1
ATOM 2882 N N . GLU A 1 376 ? 3.554 -9.392 4.277 1.00 86.12 376 GLU A N 1
ATOM 2883 C CA . GLU A 1 376 ? 4.667 -9.287 3.334 1.00 86.12 376 GLU A CA 1
ATOM 2884 C C . GLU A 1 376 ? 4.479 -8.159 2.314 1.00 86.12 376 GLU A C 1
ATOM 2886 O O . GLU A 1 376 ? 5.464 -7.536 1.905 1.00 86.12 376 GLU A O 1
ATOM 2891 N N . SER A 1 377 ? 3.235 -7.855 1.927 1.00 82.12 377 SER A N 1
ATOM 2892 C CA . SER A 1 377 ? 2.930 -6.791 0.968 1.00 82.12 377 SER A CA 1
ATOM 2893 C C . SER A 1 377 ? 2.592 -5.491 1.698 1.00 82.12 377 SER A C 1
ATOM 2895 O O . SER A 1 377 ? 3.400 -4.565 1.760 1.00 82.12 377 SER A O 1
ATOM 2897 N N . TRP A 1 378 ? 1.397 -5.389 2.281 1.00 83.31 378 TRP A N 1
ATOM 2898 C CA . TRP A 1 378 ? 0.873 -4.109 2.769 1.00 83.31 378 TRP A CA 1
ATOM 2899 C C . TRP A 1 378 ? 1.683 -3.553 3.935 1.00 83.31 378 TRP A C 1
ATOM 2901 O O . TRP A 1 378 ? 2.111 -2.399 3.895 1.00 83.31 378 TRP A O 1
ATOM 2911 N N . ALA A 1 379 ? 1.938 -4.360 4.958 1.00 87.38 379 ALA A N 1
ATOM 2912 C CA . ALA A 1 379 ? 2.669 -3.914 6.128 1.00 87.38 379 ALA A CA 1
ATOM 2913 C C . ALA A 1 379 ? 4.119 -3.573 5.781 1.00 87.38 379 ALA A C 1
ATOM 2915 O O . ALA A 1 379 ? 4.551 -2.437 5.996 1.00 87.38 379 ALA A O 1
ATOM 2916 N N . ALA A 1 380 ? 4.852 -4.524 5.199 1.00 86.56 380 ALA A N 1
ATOM 2917 C CA . ALA A 1 380 ? 6.274 -4.357 4.928 1.00 86.56 380 ALA A CA 1
ATOM 2918 C C . ALA A 1 380 ? 6.584 -3.338 3.818 1.00 86.56 380 ALA A C 1
ATOM 2920 O O . ALA A 1 380 ? 7.626 -2.681 3.896 1.00 86.56 380 ALA A O 1
ATOM 2921 N N . LYS A 1 381 ? 5.717 -3.186 2.803 1.00 86.19 381 LYS A N 1
ATOM 2922 C CA . LYS A 1 381 ? 5.976 -2.312 1.641 1.00 86.19 381 LYS A CA 1
ATOM 2923 C C . LYS A 1 381 ? 5.215 -0.989 1.667 1.00 86.19 381 LYS A C 1
ATOM 2925 O O . LYS A 1 381 ? 5.660 -0.045 1.016 1.00 86.19 381 LYS A O 1
ATOM 2930 N N . TRP A 1 382 ? 4.096 -0.882 2.386 1.00 86.75 382 TRP A N 1
ATOM 2931 C CA . TRP A 1 382 ? 3.294 0.348 2.426 1.00 86.75 382 TRP A CA 1
ATOM 2932 C C . TRP A 1 382 ? 3.153 0.956 3.811 1.00 86.75 382 TRP A C 1
ATOM 2934 O O . TRP A 1 382 ? 3.669 2.053 4.019 1.00 86.75 382 TRP A O 1
ATOM 2944 N N . PHE A 1 383 ? 2.504 0.284 4.767 1.00 87.62 383 PHE A N 1
ATOM 2945 C CA . PHE A 1 383 ? 2.249 0.879 6.085 1.00 87.62 383 PHE A CA 1
ATOM 2946 C C . PHE A 1 383 ? 3.539 1.257 6.802 1.00 87.62 383 PHE A C 1
ATOM 2948 O O . PHE A 1 383 ? 3.577 2.281 7.479 1.00 87.62 383 PHE A O 1
ATOM 2955 N N . LYS A 1 384 ? 4.623 0.510 6.576 1.00 89.88 384 LYS A N 1
ATOM 2956 C CA . LYS A 1 384 ? 5.962 0.869 7.043 1.00 89.88 384 LYS A CA 1
ATOM 2957 C C . LYS A 1 384 ? 6.410 2.274 6.620 1.00 89.88 384 LYS A C 1
ATOM 2959 O O . LYS A 1 384 ? 7.091 2.935 7.395 1.00 89.88 384 LYS A O 1
ATOM 2964 N N . TYR A 1 385 ? 6.010 2.748 5.444 1.00 90.81 385 TYR A N 1
ATOM 2965 C CA . TYR A 1 385 ? 6.555 3.956 4.816 1.00 90.81 385 TYR A CA 1
ATOM 2966 C C . TYR A 1 385 ? 5.520 5.057 4.552 1.00 90.81 385 TYR A C 1
ATOM 2968 O O . TYR A 1 385 ? 5.886 6.136 4.095 1.00 90.81 385 TYR A O 1
ATOM 2976 N N . VAL A 1 386 ? 4.233 4.805 4.808 1.00 88.19 386 VAL A N 1
ATOM 2977 C CA . VAL A 1 386 ? 3.150 5.736 4.459 1.00 88.19 386 VAL A CA 1
ATOM 2978 C C . VAL A 1 386 ? 3.301 7.111 5.127 1.00 88.19 386 VAL A C 1
ATOM 2980 O O . VAL A 1 386 ? 3.680 7.214 6.300 1.00 88.19 386 VAL A O 1
ATOM 2983 N N . THR A 1 387 ? 3.008 8.177 4.376 1.00 86.50 387 THR A N 1
ATOM 2984 C CA . THR A 1 387 ? 3.162 9.568 4.833 1.00 86.50 387 THR A CA 1
ATOM 2985 C C . THR A 1 387 ? 1.952 10.061 5.650 1.00 86.50 387 THR A C 1
ATOM 2987 O O . THR A 1 387 ? 0.827 9.597 5.448 1.00 86.50 387 THR A O 1
ATOM 2990 N N . PRO A 1 388 ? 2.125 11.028 6.574 1.00 81.81 388 PRO A N 1
ATOM 2991 C CA . PRO A 1 388 ? 1.016 11.712 7.244 1.00 81.81 388 PRO A CA 1
ATOM 2992 C C . PRO A 1 388 ? 0.041 12.379 6.268 1.00 81.81 388 PRO A C 1
ATOM 2994 O O . PRO A 1 388 ? -1.163 12.400 6.513 1.00 81.81 388 PRO A O 1
ATOM 2997 N N . GLU A 1 389 ? 0.552 12.919 5.165 1.00 79.50 389 GLU A N 1
ATOM 2998 C CA . GLU A 1 389 ? -0.232 13.524 4.089 1.00 79.50 389 GLU A CA 1
ATOM 2999 C C . GLU A 1 389 ? -1.152 12.486 3.439 1.00 79.50 389 GLU A C 1
ATOM 3001 O O . GLU A 1 389 ? -2.334 12.769 3.244 1.00 79.50 389 GLU A O 1
ATOM 3006 N N . THR A 1 390 ? -0.660 11.261 3.215 1.00 78.50 390 THR A N 1
ATOM 3007 C CA . THR A 1 390 ? -1.490 10.137 2.750 1.00 78.50 390 THR A CA 1
ATOM 3008 C C . THR A 1 390 ? -2.635 9.862 3.719 1.00 78.50 390 THR A C 1
ATOM 3010 O O . THR A 1 390 ? -3.790 9.808 3.308 1.00 78.50 390 THR A O 1
ATOM 3013 N N . TRP A 1 391 ? -2.349 9.760 5.022 1.00 75.62 391 TRP A N 1
ATOM 3014 C CA . TRP A 1 391 ? -3.392 9.528 6.026 1.00 75.62 391 TRP A CA 1
ATOM 3015 C C . TRP A 1 391 ? -4.470 10.618 6.035 1.00 75.62 391 TRP A C 1
ATOM 3017 O O . TRP A 1 391 ? -5.639 10.314 6.262 1.00 75.62 391 TRP A O 1
ATOM 3027 N N . LYS A 1 392 ? -4.096 11.877 5.775 1.00 73.69 392 LYS A N 1
ATOM 3028 C CA . LYS A 1 392 ? -5.034 13.010 5.707 1.00 73.69 392 LYS A CA 1
ATOM 3029 C C . LYS A 1 392 ? -5.863 13.023 4.423 1.00 73.69 392 LYS A C 1
ATOM 3031 O O . LYS A 1 392 ? -7.036 13.379 4.471 1.00 73.69 392 LYS A O 1
ATOM 3036 N N . ASN A 1 393 ? -5.266 12.647 3.294 1.00 70.19 393 ASN A N 1
ATOM 3037 C CA . ASN A 1 393 ? -5.918 12.660 1.982 1.00 70.19 393 ASN A CA 1
ATOM 3038 C C . ASN A 1 393 ? -6.762 11.399 1.711 1.00 70.19 393 ASN A C 1
ATOM 3040 O O . ASN A 1 393 ? -7.458 11.331 0.696 1.00 70.19 393 ASN A O 1
ATOM 3044 N N . GLY A 1 394 ? -6.724 10.430 2.630 1.00 67.19 394 GLY A N 1
ATOM 3045 C CA . GLY A 1 394 ? -7.284 9.096 2.460 1.00 67.19 394 GLY A CA 1
ATOM 3046 C C . GLY A 1 394 ? -6.246 8.144 1.868 1.00 67.19 394 GLY A C 1
ATOM 3047 O O . GLY A 1 394 ? -5.475 8.514 0.988 1.00 67.19 394 GLY A O 1
ATOM 3048 N N . ASP A 1 395 ? -6.242 6.913 2.365 1.00 63.41 395 ASP A N 1
ATOM 3049 C CA . ASP A 1 395 ? -5.256 5.866 2.074 1.00 63.41 395 ASP A CA 1
ATOM 3050 C C . ASP A 1 395 ? -5.770 4.830 1.045 1.00 63.41 395 ASP A C 1
ATOM 3052 O O . ASP A 1 395 ? -5.012 4.071 0.428 1.00 63.41 395 ASP A O 1
ATOM 3056 N N . LEU A 1 396 ? -7.086 4.810 0.812 1.00 62.62 396 LEU A N 1
ATOM 3057 C CA . LEU A 1 396 ? -7.750 3.870 -0.084 1.00 62.62 396 LEU A CA 1
ATOM 3058 C C . LEU A 1 396 ? -8.225 4.551 -1.369 1.00 62.62 396 LEU A C 1
ATOM 3060 O O . LEU A 1 396 ? -8.874 5.596 -1.371 1.00 62.62 396 LEU A O 1
ATOM 3064 N N . ALA A 1 397 ? -7.939 3.899 -2.497 1.00 59.75 397 ALA A N 1
ATOM 3065 C CA . ALA A 1 397 ? -8.533 4.277 -3.774 1.00 59.75 397 ALA A CA 1
ATOM 3066 C C . ALA A 1 397 ? -10.028 3.936 -3.745 1.00 59.75 397 ALA A C 1
ATOM 3068 O O . ALA A 1 397 ? -10.407 2.931 -3.144 1.00 59.75 397 ALA A O 1
ATOM 3069 N N . LYS A 1 398 ? -10.877 4.726 -4.418 1.00 61.44 398 LYS A N 1
ATOM 3070 C CA . LYS A 1 398 ? -12.336 4.489 -4.461 1.00 61.44 398 LYS A CA 1
ATOM 3071 C C . LYS A 1 398 ? -12.678 3.055 -4.883 1.00 61.44 398 LYS A C 1
ATOM 3073 O O . LYS A 1 398 ? -13.614 2.469 -4.359 1.00 61.44 398 LYS A O 1
ATOM 3078 N N . GLN A 1 399 ? -11.873 2.484 -5.774 1.00 55.81 399 GLN A N 1
ATOM 3079 C CA . GLN A 1 399 ? -12.006 1.121 -6.278 1.00 55.81 399 GLN A CA 1
ATOM 3080 C C . GLN A 1 399 ? -11.799 0.051 -5.193 1.00 55.81 399 GLN A C 1
ATOM 3082 O O . GLN A 1 399 ? -12.410 -1.000 -5.283 1.00 55.81 399 GLN A O 1
ATOM 3087 N N . LEU A 1 400 ? -11.001 0.310 -4.147 1.00 54.34 400 LEU A N 1
ATOM 3088 C CA . LEU A 1 400 ? -10.844 -0.627 -3.021 1.00 54.34 400 LEU A CA 1
ATOM 3089 C C . LEU A 1 400 ? -12.050 -0.651 -2.074 1.00 54.34 400 LEU A C 1
ATOM 3091 O O . LEU A 1 400 ? -12.168 -1.567 -1.266 1.00 54.34 400 LEU A O 1
ATOM 3095 N N . LEU A 1 401 ? -12.912 0.363 -2.150 1.00 55.72 401 LEU A N 1
ATOM 3096 C CA . LEU A 1 401 ? -14.175 0.428 -1.413 1.00 55.72 401 LEU A CA 1
ATOM 3097 C C . LEU A 1 401 ? -15.362 -0.039 -2.269 1.00 55.72 401 LEU A C 1
ATOM 3099 O O . LEU A 1 401 ? -16.479 -0.121 -1.767 1.00 55.72 401 LEU A O 1
ATOM 3103 N N . SER A 1 402 ? -15.126 -0.330 -3.552 1.00 53.59 402 SER A N 1
ATOM 3104 C CA . SER A 1 402 ? -16.117 -0.892 -4.462 1.00 53.59 402 SER A CA 1
ATOM 3105 C C . SER A 1 402 ? -16.007 -2.411 -4.432 1.00 53.59 402 SER A C 1
ATOM 3107 O O . SER A 1 402 ? -14.953 -2.967 -4.726 1.00 53.59 402 SER A O 1
ATOM 3109 N N . VAL A 1 403 ? -17.097 -3.087 -4.072 1.00 46.56 403 VAL A N 1
ATOM 3110 C CA . VAL A 1 403 ? -17.202 -4.551 -4.180 1.00 46.56 403 VAL A CA 1
ATOM 3111 C C . VAL A 1 403 ? -17.509 -5.010 -5.606 1.00 46.56 403 VAL A C 1
ATOM 3113 O O . VAL A 1 403 ? -17.399 -6.201 -5.878 1.00 46.56 403 VAL A O 1
ATOM 3116 N N . ASP A 1 404 ? -17.851 -4.082 -6.507 1.00 45.50 404 ASP A N 1
ATOM 3117 C CA . ASP A 1 404 ? -18.017 -4.376 -7.927 1.00 45.50 404 ASP A CA 1
ATOM 3118 C C . ASP A 1 404 ? -16.645 -4.440 -8.613 1.00 45.50 404 ASP A C 1
ATOM 3120 O O . ASP A 1 404 ? -15.951 -3.413 -8.670 1.00 45.50 404 ASP A O 1
ATOM 3124 N N . PRO A 1 405 ? -16.235 -5.614 -9.133 1.00 40.22 405 PRO A N 1
ATOM 3125 C CA . PRO A 1 405 ? -15.116 -5.692 -10.054 1.00 40.22 405 PRO A CA 1
ATOM 3126 C C . PRO A 1 405 ? -15.548 -4.999 -11.350 1.00 40.22 405 PRO A C 1
ATOM 3128 O O . PRO A 1 405 ? -16.482 -5.450 -12.011 1.00 40.22 405 PRO A O 1
ATOM 3131 N N . VAL A 1 406 ? -14.908 -3.875 -11.679 1.00 42.59 406 VAL A N 1
ATOM 3132 C CA . VAL A 1 406 ? -15.070 -3.225 -12.991 1.00 42.59 406 VAL A CA 1
ATOM 3133 C C . VAL A 1 406 ? -14.530 -4.137 -14.085 1.00 42.59 406 VAL A C 1
ATOM 3135 O O . VAL A 1 406 ? -13.429 -4.699 -13.874 1.00 42.59 406 VAL A O 1
#

Sequence (406 aa):
MNKRQSSTSISRIIVLLALTVTTPAPAAAQVYTVLTFDVKGDGRDPALADAAQLAYRYDKQQDLLWFRIALYGVPNENAFGVNIVIDSGGDDATRMNWWGGNKTFKFDKLVTAWVTRGNNGYQGTIGVGDVAGVNAKQLNNLHQNNLQMRIEGDSILIGVKRTDITDKIKMNVIAAVGSNEQWNDDLPNAGSAAIDLSKTTPGVREIDVSRNNLELPKEYKTLGNDHRPAIAKSGGGKQTLILVPGMYSGATSFDSFIDRNQTQYKFFLVTPPGINGTPSRAMPARGTSFSELTWTRSLERDILNLIRKEKLAKPIIVAERQPAAQAAIELAIEHPDQIGGVVLVGTNLVQSFFSPKDPTRKTPLAFSDRGGFVDESWAAKWFKYVTPETWKNGDLAKQLLSVDPV

Foldseek 3Di:
DDDDDDDDDDDDDDPPPPPPPPPPDPPPFDKWFWFAAFAPPLWPDNVWWAWGTWTWDADPVQLKIKIKTFTLDAHPQFWKKKKKFKAQVDDPVFWAADPPLARVDIGFKIAIQGFGQDPVGTDALGAMDGPVCVVVVNRHVQHGPQWDWDGDGRIIMIMHRPVSGDPDQKMWIKMFITTSVDTTDIVQSADTTMGGRVDPDHDLAMFRPVFFLLDDPPPADADDLPHAADKDKAADADAEEEEEEAPPDFDCNCVVVCVVCRDHYIYIYGYQAPPPPHGHHDRPDPPDFVVVVVSLVSVLVNVVVVCVVVVPQAHEYEYEEPPRVVSNVVCCVVPVRSHNYYHYHPYDPDQFDFDSSPNVSPHGDDPVCVRSCCRSHCNVPGVRTTDPVSSVVHNDDVVRSDPDDD

pLDDT: mean 86.49, std 16.23, range [35.44, 98.81]